Protein AF-A0A1Y2MB35-F1 (afdb_monomer_lite)

Sequence (491 aa):
MALSPLQLTITLIATTLLVLPVIAFLAYTYARYGGPCALLRQHRLRREARRKAADIEADMRRLEERHRKAQQQISLETLEGLYRANNLAGSRTAPHPVSEAMDPSFDDIAASVNGLTLSESTNIGSEDESSHLALLTRTEQFRATTKTMTKVMRGHIQRSGGDVENLLEPLLSHFDANIEVIIKKVLIHYNDESVPWRIAAERYQQAAGPHDDLHIDHYFGVPYYVTYKSEQYYEHGERIRSYKGYAVAFQQQKDRDDLEARRQANKDWIDLWIRVLNTTPERSTLFSPPANYPNENLILDVPKYLFRTFDAASEGINDASVIASRRSSRRDILSLERQFMRDITLLNTYNAAVKKVGDPMQQFFRFRLDTEDYYNGEYLSQGRFSHAGGSCMMSLQQLVDAGLYELYPEFEDNKGKKRWAKQALSLRQKWKSVQGTNNREVELALEINRKCFGGFDPCDIGALILAFRYRRISVGKDKGHSDLPAGIRPS

Organism: Epicoccum nigrum (NCBI:txid105696)

Radius of gyration: 35.09 Å; chains: 1; bounding box: 81×102×78 Å

Foldseek 3Di:
DDDDLVRVLVVVLLCQLFQLLLLLLVLQCCLVQHDDPPVVVVVVVVVVVVVVVVVVVVVVVVVVVVVVVVVVVVVVVVVVVVVVVVVVVPPDDDDDDDDDDDDDDDPDDDDDDDDDDDDDDDDDDPPVVVVVVVSVVLSVLSVVLRVVLNVVSVVSSVVSDDDRPVVRVVLSVLRSPLLVVLLVVLVVPDDDSCSQLSSLVVLLVQCLDPDHPNDPCVRCPPDPSPPDDDPPCVVCVVVCVVDVVVVVVVVVVVVVVSVVSVLVSSLVSSLSSLVSNLSNPPANDFPADHPPDPDSPCRVPGDPDDDDDDDPPDAADDDQFKGAHPVLVDCDPCVPSHFKDFPLVVLVVCQVVQVVVDPDSNVVSCCANVPCLLDDRDMDGHHMHTCHVNFFDDDPVQLVVLCLCVLPVLVVDPVCVVPVSVSLSVLCVVQVDEDEDDPVLLVSLLSSCVRGVPPDDSVVSSVVSVVSHRYDDPPPPPPPPPPDPPDDDDD

pLDDT: mean 71.21, std 18.56, range [26.56, 98.31]

Structure (mmCIF, N/CA/C/O backbone):
data_AF-A0A1Y2MB35-F1
#
_entry.id   AF-A0A1Y2MB35-F1
#
loop_
_atom_site.group_PDB
_atom_site.id
_atom_site.type_symbol
_atom_site.label_atom_id
_atom_site.label_alt_id
_atom_site.label_comp_id
_atom_site.label_asym_id
_atom_site.label_entity_id
_atom_site.label_seq_id
_atom_site.pdbx_PDB_ins_code
_atom_site.Cartn_x
_atom_site.Cartn_y
_atom_site.Cartn_z
_atom_site.occupancy
_atom_site.B_iso_or_equiv
_atom_site.auth_seq_id
_atom_site.auth_comp_id
_atom_site.auth_asym_id
_atom_site.auth_atom_id
_atom_site.pdbx_PDB_model_num
ATOM 1 N N . MET A 1 1 ? 4.875 -11.143 -44.126 1.00 40.31 1 MET A N 1
ATOM 2 C CA . MET A 1 1 ? 4.261 -11.911 -43.023 1.00 40.31 1 MET A CA 1
ATOM 3 C C . MET A 1 1 ? 3.336 -10.962 -42.287 1.00 40.31 1 MET A C 1
ATOM 5 O O . MET A 1 1 ? 3.824 -9.964 -41.773 1.00 40.31 1 MET A O 1
ATOM 9 N N . ALA A 1 2 ? 2.022 -11.175 -42.349 1.00 43.81 2 ALA A N 1
ATOM 10 C CA . ALA A 1 2 ? 1.076 -10.343 -41.611 1.00 43.81 2 ALA A CA 1
ATOM 11 C C . ALA A 1 2 ? 1.112 -10.762 -40.136 1.00 43.81 2 ALA A C 1
ATOM 13 O O . ALA A 1 2 ? 1.001 -11.950 -39.837 1.00 43.81 2 ALA A O 1
ATOM 14 N N . LEU A 1 3 ? 1.324 -9.804 -39.233 1.00 41.06 3 LEU A N 1
ATOM 15 C CA . LEU A 1 3 ? 1.204 -10.045 -37.797 1.00 41.06 3 LEU A CA 1
ATOM 16 C C . LEU A 1 3 ? -0.249 -10.414 -37.486 1.00 41.06 3 LEU A C 1
ATOM 18 O O . LEU A 1 3 ? -1.173 -9.825 -38.049 1.00 41.06 3 LEU A O 1
ATOM 22 N N . SER A 1 4 ? -0.451 -11.384 -36.595 1.00 62.91 4 SER A N 1
ATOM 23 C CA . SER A 1 4 ? -1.797 -11.716 -36.118 1.00 62.91 4 SER A CA 1
ATOM 24 C C . SER A 1 4 ? -2.455 -10.485 -35.469 1.00 62.91 4 SER A C 1
ATOM 26 O O . SER A 1 4 ? -1.745 -9.640 -34.915 1.00 62.91 4 SER A O 1
ATOM 28 N N . PRO A 1 5 ? -3.795 -10.369 -35.478 1.00 53.75 5 PRO A N 1
ATOM 29 C CA . PRO A 1 5 ? -4.502 -9.276 -34.805 1.00 53.75 5 PRO A CA 1
ATOM 30 C C . PRO A 1 5 ? -4.070 -9.107 -33.342 1.00 53.75 5 PRO A C 1
ATOM 32 O O . PRO A 1 5 ? -3.872 -7.988 -32.881 1.00 53.75 5 PRO A O 1
ATOM 35 N N . LEU A 1 6 ? -3.804 -10.218 -32.647 1.00 53.09 6 LEU A N 1
ATOM 36 C CA . LEU A 1 6 ? -3.262 -10.228 -31.290 1.00 53.09 6 LEU A CA 1
ATOM 37 C C . LEU A 1 6 ? -1.857 -9.609 -31.212 1.00 53.09 6 LEU A C 1
ATOM 39 O O . LEU A 1 6 ? -1.599 -8.806 -30.323 1.00 53.09 6 LEU A O 1
ATOM 43 N N . GLN A 1 7 ? -0.957 -9.935 -32.144 1.00 53.00 7 GLN A N 1
ATOM 44 C CA . GLN A 1 7 ? 0.377 -9.327 -32.212 1.00 53.00 7 GLN A CA 1
ATOM 45 C C . GLN A 1 7 ? 0.301 -7.833 -32.529 1.00 53.00 7 GLN A C 1
ATOM 47 O O . GLN A 1 7 ? 1.006 -7.056 -31.903 1.00 53.00 7 GLN A O 1
ATOM 52 N N . LEU A 1 8 ? -0.585 -7.412 -33.432 1.00 58.84 8 LEU A N 1
ATOM 53 C CA . LEU A 1 8 ? -0.807 -5.999 -33.758 1.00 58.84 8 LEU A CA 1
ATOM 54 C C . LEU A 1 8 ? -1.343 -5.219 -32.552 1.00 58.84 8 LEU A C 1
ATOM 56 O O . LEU A 1 8 ? -0.879 -4.113 -32.275 1.00 58.84 8 LEU A O 1
ATOM 60 N N . THR A 1 9 ? -2.263 -5.820 -31.796 1.00 56.00 9 THR A N 1
ATOM 61 C CA . THR A 1 9 ? -2.774 -5.261 -30.546 1.00 56.00 9 THR A CA 1
ATOM 62 C C . THR A 1 9 ? -1.685 -5.225 -29.477 1.00 56.00 9 THR A C 1
ATOM 64 O O . THR A 1 9 ? -1.494 -4.173 -28.889 1.00 56.00 9 THR A O 1
ATOM 67 N N . ILE A 1 10 ? -0.893 -6.283 -29.275 1.00 55.47 10 ILE A N 1
ATOM 68 C CA . ILE A 1 10 ? 0.234 -6.297 -28.321 1.00 55.47 10 ILE A CA 1
ATOM 69 C C . ILE A 1 10 ? 1.307 -5.271 -28.697 1.00 55.47 10 ILE A C 1
ATOM 71 O O . ILE A 1 10 ? 1.792 -4.562 -27.822 1.00 55.47 10 ILE A O 1
ATOM 75 N N . THR A 1 11 ? 1.654 -5.134 -29.978 1.00 54.50 11 THR A N 1
ATOM 76 C CA . THR A 1 11 ? 2.617 -4.128 -30.440 1.00 54.50 11 THR A CA 1
ATOM 77 C C . THR A 1 11 ? 2.073 -2.722 -30.216 1.00 54.50 11 THR A C 1
ATOM 79 O O . THR A 1 11 ? 2.784 -1.900 -29.657 1.00 54.50 11 THR A O 1
ATOM 82 N N . LEU A 1 12 ? 0.803 -2.450 -30.537 1.00 58.25 12 LEU A N 1
ATOM 83 C CA . LEU A 1 12 ? 0.162 -1.160 -30.254 1.00 58.25 12 LEU A CA 1
ATOM 84 C C . LEU A 1 12 ? 0.046 -0.905 -28.738 1.00 58.25 12 LEU A C 1
ATOM 86 O O . LEU A 1 12 ? 0.228 0.216 -28.271 1.00 58.25 12 LEU A O 1
ATOM 90 N N . ILE A 1 13 ? -0.197 -1.946 -27.941 1.00 54.75 13 ILE A N 1
ATOM 91 C CA . ILE A 1 13 ? -0.128 -1.897 -26.478 1.00 54.75 13 ILE A CA 1
ATOM 92 C C . ILE A 1 13 ? 1.269 -1.490 -26.026 1.00 54.75 13 ILE A C 1
ATOM 94 O O . ILE A 1 13 ? 1.412 -0.597 -25.182 1.00 54.75 13 ILE A O 1
ATOM 98 N N . ALA A 1 14 ? 2.278 -2.077 -26.664 1.00 53.03 14 ALA A N 1
ATOM 99 C CA . ALA A 1 14 ? 3.674 -1.842 -26.390 1.00 53.03 14 ALA A CA 1
ATOM 100 C C . ALA A 1 14 ? 4.154 -0.438 -26.718 1.00 53.03 14 ALA A C 1
ATOM 102 O O . ALA A 1 14 ? 4.721 0.246 -25.870 1.00 53.03 14 ALA A O 1
ATOM 103 N N . THR A 1 15 ? 3.833 0.068 -27.897 1.00 53.16 15 THR A N 1
ATOM 104 C CA . THR A 1 15 ? 4.346 1.372 -28.320 1.00 53.16 15 THR A CA 1
ATOM 105 C C . THR A 1 15 ? 3.704 2.542 -27.579 1.00 53.16 15 THR A C 1
ATOM 107 O O . THR A 1 15 ? 4.251 3.640 -27.583 1.00 53.16 15 THR A O 1
ATOM 110 N N . THR A 1 16 ? 2.547 2.356 -26.936 1.00 53.75 16 THR A N 1
ATOM 111 C CA . THR A 1 16 ? 1.736 3.512 -26.530 1.00 53.75 16 THR A CA 1
ATOM 112 C C . THR A 1 16 ? 1.429 3.636 -25.042 1.00 53.75 16 THR A C 1
ATOM 114 O O . THR A 1 16 ? 1.304 4.761 -24.557 1.00 53.75 16 THR A O 1
ATOM 117 N N . LEU A 1 17 ? 1.398 2.537 -24.281 1.00 52.03 17 LEU A N 1
ATOM 118 C CA . LEU A 1 17 ? 1.360 2.624 -22.814 1.00 52.03 17 LEU A CA 1
ATOM 119 C C . LEU A 1 17 ? 2.754 2.705 -22.173 1.00 52.03 17 LEU A C 1
ATOM 121 O O . LEU A 1 17 ? 2.849 3.002 -20.985 1.00 52.03 17 LEU A O 1
ATOM 125 N N . LEU A 1 18 ? 3.813 2.335 -22.901 1.00 56.72 18 LEU A N 1
ATOM 126 C CA . LEU A 1 18 ? 5.069 1.855 -22.288 1.00 56.72 18 LEU A CA 1
ATOM 127 C C . LEU A 1 18 ? 6.230 2.785 -22.561 1.00 56.72 18 LEU A C 1
ATOM 129 O O . LEU A 1 18 ? 6.974 3.194 -21.681 1.00 56.72 18 LEU A O 1
ATOM 133 N N . VAL A 1 19 ? 6.292 3.138 -23.826 1.00 56.09 19 VAL A N 1
ATOM 134 C CA . VAL A 1 19 ? 7.303 3.928 -24.494 1.00 56.09 19 VAL A CA 1
ATOM 135 C C . VAL A 1 19 ? 7.120 5.402 -24.127 1.00 56.09 19 VAL A C 1
ATOM 137 O O . VAL A 1 19 ? 8.027 6.035 -23.594 1.00 56.09 19 VAL A O 1
ATOM 140 N N . LEU A 1 20 ? 5.911 5.946 -24.281 1.00 57.66 20 LEU A N 1
ATOM 141 C CA . LEU A 1 20 ? 5.658 7.383 -24.124 1.00 57.66 20 LEU A CA 1
ATOM 142 C C . LEU A 1 20 ? 5.790 7.946 -22.691 1.00 57.66 20 LEU A C 1
ATOM 144 O O . LEU A 1 20 ? 6.321 9.050 -22.575 1.00 57.66 20 LEU A O 1
ATOM 148 N N . PRO A 1 21 ? 5.371 7.262 -21.602 1.00 58.56 21 PRO A N 1
ATOM 149 C CA . PRO A 1 21 ? 5.588 7.760 -20.235 1.00 58.56 21 PRO A CA 1
ATOM 150 C C . PRO A 1 21 ? 7.047 7.776 -19.843 1.00 58.56 21 PRO A C 1
ATOM 152 O O . PRO A 1 21 ? 7.528 8.755 -19.276 1.00 58.56 21 PRO A O 1
ATOM 155 N N . VAL A 1 22 ? 7.750 6.715 -20.209 1.00 57.84 22 VAL A N 1
ATOM 156 C CA . VAL A 1 22 ? 9.169 6.560 -19.952 1.00 57.84 22 VAL A CA 1
ATOM 157 C C . VAL A 1 22 ? 9.952 7.620 -20.730 1.00 57.84 22 VAL A C 1
ATOM 159 O O . VAL A 1 22 ? 10.743 8.339 -20.130 1.00 57.84 22 VAL A O 1
ATOM 162 N N . ILE A 1 23 ? 9.631 7.856 -22.009 1.00 59.66 23 ILE A N 1
ATOM 163 C CA . ILE A 1 23 ? 10.160 8.989 -22.789 1.00 59.66 23 ILE A CA 1
ATOM 164 C C . ILE A 1 23 ? 9.844 10.332 -22.135 1.00 59.66 23 ILE A C 1
ATOM 166 O O . ILE A 1 23 ? 10.725 11.178 -22.053 1.00 59.66 23 ILE A O 1
ATOM 170 N N . ALA A 1 24 ? 8.598 10.576 -21.718 1.00 61.72 24 ALA A N 1
ATOM 171 C CA . ALA A 1 24 ? 8.192 11.863 -21.156 1.00 61.72 24 ALA A CA 1
ATOM 172 C C . ALA A 1 24 ? 8.962 12.174 -19.873 1.00 61.72 24 ALA A C 1
ATOM 174 O O . ALA A 1 24 ? 9.423 13.296 -19.672 1.00 61.72 24 ALA A O 1
ATOM 175 N N . PHE A 1 25 ? 9.128 11.156 -19.035 1.00 65.19 25 PHE A N 1
ATOM 176 C CA . PHE A 1 25 ? 9.944 11.208 -17.840 1.00 65.19 25 PHE A CA 1
ATOM 177 C C . PHE A 1 25 ? 11.421 11.415 -18.154 1.00 65.19 25 PHE A C 1
ATOM 179 O O . PHE A 1 25 ? 12.076 12.242 -17.530 1.00 65.19 25 PHE A O 1
ATOM 186 N N . LEU A 1 26 ? 11.949 10.714 -19.152 1.00 62.19 26 LEU A N 1
ATOM 187 C CA . LEU A 1 26 ? 13.341 10.836 -19.560 1.00 62.19 26 LEU A CA 1
ATOM 188 C C . LEU A 1 26 ? 13.625 12.192 -20.191 1.00 62.19 26 LEU A C 1
ATOM 190 O O . LEU A 1 26 ? 14.616 12.802 -19.840 1.00 62.19 26 LEU A O 1
ATOM 194 N N . ALA A 1 27 ? 12.733 12.731 -21.017 1.00 62.56 27 ALA A N 1
ATOM 195 C CA . ALA A 1 27 ? 12.820 14.087 -21.547 1.00 62.56 27 ALA A CA 1
ATOM 196 C C . ALA A 1 27 ? 12.701 15.144 -20.439 1.00 62.56 27 ALA A C 1
ATOM 198 O O . ALA A 1 27 ? 13.408 16.145 -20.474 1.00 62.56 27 ALA A O 1
ATOM 199 N N . TYR A 1 28 ? 11.842 14.921 -19.441 1.00 65.50 28 TYR A N 1
ATOM 200 C CA . TYR A 1 28 ? 11.694 15.802 -18.284 1.00 65.50 28 TYR A CA 1
ATOM 201 C C . TYR A 1 28 ? 12.932 15.777 -17.383 1.00 65.50 28 TYR A C 1
ATOM 203 O O . TYR A 1 28 ? 13.472 16.833 -17.074 1.00 65.50 28 TYR A O 1
ATOM 211 N N . THR A 1 29 ? 13.424 14.597 -17.002 1.00 61.28 29 THR A N 1
ATOM 212 C CA . THR A 1 29 ? 14.663 14.448 -16.227 1.00 61.28 29 THR A CA 1
ATOM 213 C C . THR A 1 29 ? 15.861 14.965 -17.017 1.00 61.28 29 THR A C 1
ATOM 215 O O . THR A 1 29 ? 16.712 15.645 -16.470 1.00 61.28 29 THR A O 1
ATOM 218 N N . TYR A 1 30 ? 15.904 14.755 -18.325 1.00 60.38 30 TYR A N 1
ATOM 219 C CA . TYR A 1 30 ? 16.941 15.281 -19.206 1.00 60.38 30 TYR A CA 1
ATOM 220 C C . TYR A 1 30 ? 16.895 16.810 -19.352 1.00 60.38 30 TYR A C 1
ATOM 222 O O . TYR A 1 30 ? 17.931 17.466 -19.282 1.00 60.38 30 TYR A O 1
ATOM 230 N N . ALA A 1 31 ? 15.709 17.410 -19.483 1.00 60.75 31 ALA A N 1
ATOM 231 C CA . ALA A 1 31 ? 15.539 18.864 -19.502 1.00 60.75 31 ALA A CA 1
ATOM 232 C C . ALA A 1 31 ? 15.825 19.501 -18.131 1.00 60.75 31 ALA A C 1
ATOM 234 O O . ALA A 1 31 ? 16.363 20.602 -18.055 1.00 60.75 31 ALA A O 1
ATOM 235 N N . ARG A 1 32 ? 15.484 18.800 -17.044 1.00 59.59 32 ARG A N 1
ATOM 236 C CA . ARG A 1 32 ? 15.647 19.262 -15.659 1.00 59.59 32 ARG A CA 1
ATOM 237 C C . ARG A 1 32 ? 17.059 19.026 -15.107 1.00 59.59 32 ARG A C 1
ATOM 239 O O . ARG A 1 32 ? 17.489 19.794 -14.252 1.00 59.59 32 ARG A O 1
ATOM 246 N N . TYR A 1 33 ? 17.777 18.012 -15.598 1.00 56.19 33 TYR A N 1
ATOM 247 C CA . TYR A 1 33 ? 19.060 17.547 -15.049 1.00 56.19 33 TYR A CA 1
ATOM 248 C C . TYR A 1 33 ? 20.219 17.432 -16.074 1.00 56.19 33 TYR A C 1
ATOM 250 O O . TYR A 1 33 ? 21.322 17.067 -15.674 1.00 56.19 33 TYR A O 1
ATOM 258 N N . GLY A 1 34 ? 20.041 17.793 -17.358 1.00 51.34 34 GLY A N 1
ATOM 259 C CA . GLY A 1 34 ? 21.146 18.076 -18.303 1.00 51.34 34 GLY A CA 1
ATOM 260 C C . GLY A 1 34 ? 21.085 17.367 -19.673 1.00 51.34 34 GLY A C 1
ATOM 261 O O . GLY A 1 34 ? 21.012 16.144 -19.747 1.00 51.34 34 GLY A O 1
ATOM 262 N N . GLY A 1 35 ? 21.180 18.156 -20.757 1.00 48.00 35 GLY A N 1
ATOM 263 C CA . GLY A 1 35 ? 20.894 17.784 -22.157 1.00 48.00 35 GLY A CA 1
ATOM 264 C C . GLY A 1 35 ? 21.990 17.074 -23.022 1.00 48.00 35 GLY A C 1
ATOM 265 O O . GLY A 1 35 ? 22.824 16.330 -22.505 1.00 48.00 35 GLY A O 1
ATOM 266 N N . PRO A 1 36 ? 22.009 17.265 -24.371 1.00 41.03 36 PRO A N 1
ATOM 267 C CA . PRO A 1 36 ? 22.428 16.281 -25.411 1.00 41.03 36 PRO A CA 1
ATOM 268 C C . PRO A 1 36 ? 23.867 15.796 -25.509 1.00 41.03 36 PRO A C 1
ATOM 270 O O . PRO A 1 36 ? 24.136 14.823 -26.220 1.00 41.03 36 PRO A O 1
ATOM 273 N N . CYS A 1 37 ? 24.793 16.374 -24.759 1.00 47.41 37 CYS A N 1
ATOM 274 C CA . CYS A 1 37 ? 26.194 15.970 -24.833 1.00 47.41 37 CYS A CA 1
ATOM 275 C C . CYS A 1 37 ? 26.476 14.594 -24.198 1.00 47.41 37 CYS A C 1
ATOM 277 O O . CYS A 1 37 ? 27.463 13.954 -24.562 1.00 47.41 37 CYS A O 1
ATOM 279 N N . ALA A 1 38 ? 25.618 14.098 -23.299 1.00 49.59 38 ALA A N 1
ATOM 280 C CA . ALA A 1 38 ? 25.835 12.822 -22.609 1.00 49.59 38 ALA A CA 1
ATOM 281 C C . ALA A 1 38 ? 25.571 11.589 -23.502 1.00 49.59 38 ALA A C 1
ATOM 283 O O . ALA A 1 38 ? 26.359 10.639 -23.507 1.00 49.59 38 ALA A O 1
ATOM 284 N N . LEU A 1 39 ? 24.522 11.620 -24.331 1.00 46.56 39 LEU A N 1
ATOM 285 C CA . LEU A 1 39 ? 24.096 10.470 -25.143 1.00 46.56 39 LEU A CA 1
ATOM 286 C C . LEU A 1 39 ? 24.949 10.243 -26.392 1.00 46.56 39 LEU A C 1
ATOM 288 O O . LEU A 1 39 ? 25.294 9.102 -26.699 1.00 46.56 39 LEU A O 1
ATOM 292 N N . LEU A 1 40 ? 25.394 11.309 -27.065 1.00 48.72 40 LEU A N 1
ATOM 293 C CA . LEU A 1 40 ? 26.345 11.191 -28.180 1.00 48.72 40 LEU A CA 1
ATOM 294 C C . LEU A 1 40 ? 27.695 10.612 -27.715 1.00 48.72 40 LEU A C 1
ATOM 296 O O . LEU A 1 40 ? 28.345 9.862 -28.449 1.00 48.72 40 LEU A O 1
ATOM 300 N N . ARG A 1 41 ? 28.096 10.885 -26.464 1.00 50.12 41 ARG A N 1
ATOM 301 C CA . ARG A 1 41 ? 29.314 10.327 -25.853 1.00 50.12 41 ARG A CA 1
ATOM 302 C C . ARG A 1 41 ? 29.136 8.870 -25.430 1.00 50.12 41 ARG A C 1
ATOM 304 O O . ARG A 1 41 ? 30.019 8.056 -25.699 1.00 50.12 41 ARG A O 1
ATOM 311 N N . GLN A 1 42 ? 27.979 8.515 -24.872 1.00 47.25 42 GLN A N 1
ATOM 312 C CA . GLN A 1 42 ? 27.612 7.129 -24.563 1.00 47.25 42 GLN A CA 1
ATOM 313 C C . GLN A 1 42 ? 27.540 6.266 -25.832 1.00 47.25 42 GLN A C 1
ATOM 315 O O . GLN A 1 42 ? 28.033 5.139 -25.846 1.00 47.25 42 GLN A O 1
ATOM 320 N N . HIS A 1 43 ? 27.013 6.808 -26.932 1.00 54.47 43 HIS A N 1
ATOM 321 C CA . HIS A 1 43 ? 26.975 6.119 -28.220 1.00 54.47 43 HIS A CA 1
ATOM 322 C C . HIS A 1 43 ? 28.384 5.914 -28.810 1.00 54.47 43 HIS A C 1
ATOM 324 O O . HIS A 1 43 ? 28.659 4.883 -29.430 1.00 54.47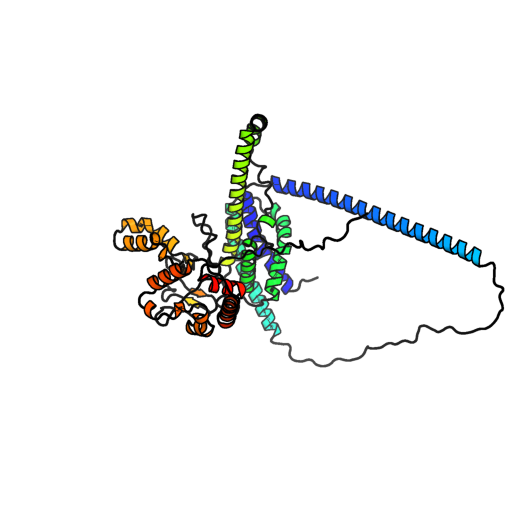 43 HIS A O 1
ATOM 330 N N . ARG A 1 44 ? 29.314 6.855 -28.582 1.00 61.41 44 ARG A N 1
ATOM 331 C CA . ARG A 1 44 ? 30.726 6.729 -28.984 1.00 61.41 44 ARG A CA 1
ATOM 332 C C . ARG A 1 44 ? 31.461 5.656 -28.173 1.00 61.41 44 ARG A C 1
ATOM 334 O O . ARG A 1 44 ? 32.092 4.788 -28.767 1.00 61.41 44 ARG A O 1
ATOM 341 N N . LEU A 1 45 ? 31.307 5.664 -26.849 1.00 56.94 45 LEU A N 1
ATOM 342 C CA . LEU A 1 45 ? 31.935 4.687 -25.952 1.00 56.94 45 LEU A CA 1
ATOM 343 C C . LEU A 1 45 ? 31.355 3.279 -26.128 1.00 56.94 45 LEU A C 1
ATOM 345 O O . LEU A 1 45 ? 32.096 2.304 -26.101 1.00 56.94 45 LEU A O 1
ATOM 349 N N . ARG A 1 46 ? 30.051 3.150 -26.400 1.00 63.84 46 ARG A N 1
ATOM 350 C CA . ARG A 1 46 ? 29.435 1.857 -26.740 1.00 63.84 46 ARG A CA 1
ATOM 351 C C . ARG A 1 46 ? 29.882 1.343 -28.105 1.00 63.84 46 ARG A C 1
ATOM 353 O O . ARG A 1 46 ? 30.087 0.142 -28.249 1.00 63.84 46 ARG A O 1
ATOM 360 N N . ARG A 1 47 ? 30.089 2.219 -29.097 1.00 71.56 47 ARG A N 1
ATOM 361 C CA . ARG A 1 47 ? 30.741 1.829 -30.362 1.00 71.56 47 ARG A CA 1
ATOM 362 C C . ARG A 1 47 ? 32.165 1.335 -30.123 1.00 71.56 47 ARG A C 1
ATOM 364 O O . ARG A 1 47 ? 32.574 0.370 -30.755 1.00 71.56 47 ARG A O 1
ATOM 371 N N . GLU A 1 48 ? 32.895 1.956 -29.206 1.00 76.56 48 GLU A N 1
ATOM 372 C CA . GLU A 1 48 ? 34.252 1.541 -28.853 1.00 76.56 48 GLU A CA 1
ATOM 373 C C . GLU A 1 48 ? 34.278 0.210 -28.086 1.00 76.56 48 GLU A C 1
ATOM 375 O O . GLU A 1 48 ? 35.059 -0.675 -28.421 1.00 76.56 48 GLU A O 1
ATOM 380 N N . ALA A 1 49 ? 33.362 0.010 -27.136 1.00 65.38 49 ALA A N 1
ATOM 381 C CA . ALA A 1 49 ? 33.194 -1.257 -26.430 1.00 65.38 49 ALA A CA 1
ATOM 382 C C . ALA A 1 49 ? 32.764 -2.393 -27.373 1.00 65.38 49 ALA A C 1
ATOM 384 O O . ALA A 1 49 ? 33.299 -3.491 -27.282 1.00 65.38 49 ALA A O 1
ATOM 385 N N . ARG A 1 50 ? 31.860 -2.124 -28.329 1.00 81.12 50 ARG A N 1
ATOM 386 C CA . ARG A 1 50 ? 31.467 -3.097 -29.365 1.00 81.12 50 ARG A CA 1
ATOM 387 C C . ARG A 1 50 ? 32.625 -3.459 -30.293 1.00 81.12 50 ARG A C 1
ATOM 389 O O . ARG A 1 50 ? 32.737 -4.618 -30.663 1.00 81.12 50 ARG A O 1
ATOM 396 N N . ARG A 1 51 ? 33.493 -2.501 -30.640 1.00 85.75 51 ARG A N 1
ATOM 397 C CA . ARG A 1 51 ? 34.725 -2.787 -31.398 1.00 85.75 51 ARG A CA 1
ATOM 398 C C . ARG A 1 51 ? 35.653 -3.704 -30.606 1.00 85.75 51 ARG A C 1
ATOM 400 O O . ARG A 1 51 ? 36.020 -4.749 -31.115 1.00 85.75 51 ARG A O 1
ATOM 407 N N . LYS A 1 52 ? 35.921 -3.380 -29.337 1.00 84.44 52 LYS A N 1
ATOM 408 C CA . LYS A 1 52 ? 36.756 -4.222 -28.464 1.00 84.44 52 LYS A CA 1
ATOM 409 C C . LYS A 1 52 ? 36.169 -5.622 -28.260 1.00 84.44 52 LYS A C 1
ATOM 411 O O . LYS A 1 52 ? 36.912 -6.592 -28.257 1.00 84.44 52 LYS A O 1
ATOM 416 N N . ALA A 1 53 ? 34.849 -5.742 -28.122 1.00 76.62 53 ALA A N 1
ATOM 417 C CA . ALA A 1 53 ? 34.178 -7.037 -28.022 1.00 76.62 53 ALA A CA 1
ATOM 418 C C . ALA A 1 53 ? 34.293 -7.851 -29.322 1.00 76.62 53 ALA A C 1
ATOM 420 O O . ALA A 1 53 ? 34.574 -9.042 -29.261 1.00 76.62 53 ALA A O 1
ATOM 421 N N . ALA A 1 54 ? 34.143 -7.208 -30.485 1.00 86.62 54 ALA A N 1
ATOM 422 C CA . ALA A 1 54 ? 34.339 -7.859 -31.779 1.00 86.62 54 ALA A CA 1
ATOM 423 C C . ALA A 1 54 ? 35.796 -8.307 -31.991 1.00 86.62 54 ALA A C 1
ATOM 425 O O . ALA A 1 54 ? 36.023 -9.382 -32.540 1.00 86.62 54 ALA A O 1
ATOM 426 N N . ASP A 1 55 ? 36.773 -7.527 -31.517 1.00 89.25 55 ASP A N 1
ATOM 427 C CA . ASP A 1 55 ? 38.190 -7.904 -31.552 1.00 89.25 55 ASP A CA 1
ATOM 428 C C . ASP A 1 55 ? 38.458 -9.135 -30.665 1.00 89.25 55 ASP A C 1
ATOM 430 O O . ASP A 1 55 ? 39.102 -10.086 -31.105 1.00 89.25 55 ASP A O 1
ATOM 434 N N . ILE A 1 56 ? 37.890 -9.167 -29.451 1.00 81.25 56 ILE A N 1
ATOM 435 C CA . ILE A 1 56 ? 37.978 -10.322 -28.539 1.00 81.25 56 ILE A CA 1
ATOM 436 C C . ILE A 1 56 ? 37.326 -11.564 -29.159 1.00 81.25 56 ILE A C 1
ATOM 438 O O . ILE A 1 56 ? 37.899 -12.651 -29.113 1.00 81.25 56 ILE A O 1
ATOM 442 N N . GLU A 1 57 ? 36.147 -11.422 -29.767 1.00 87.44 57 GLU A N 1
ATOM 443 C CA . GLU A 1 57 ? 35.449 -12.532 -30.419 1.00 87.44 57 GLU A CA 1
ATOM 444 C C . GLU A 1 57 ? 36.238 -13.063 -31.628 1.00 87.44 57 GLU A C 1
ATOM 446 O O . GLU A 1 57 ? 36.350 -14.275 -31.825 1.00 87.44 57 GLU A O 1
ATOM 451 N N . ALA A 1 58 ? 36.845 -12.174 -32.420 1.00 91.56 58 ALA A N 1
ATOM 452 C CA . ALA A 1 58 ? 37.711 -12.562 -33.528 1.00 91.56 58 ALA A CA 1
ATOM 453 C C . ALA A 1 58 ? 38.956 -13.326 -33.044 1.00 91.56 58 ALA A C 1
ATOM 455 O O . ALA A 1 58 ? 39.349 -14.318 -33.666 1.00 91.56 58 ALA A O 1
ATOM 456 N N . ASP A 1 59 ? 39.554 -12.909 -31.928 1.00 92.00 59 ASP A N 1
ATOM 457 C CA . ASP A 1 59 ? 40.686 -13.611 -31.323 1.00 92.00 59 ASP A CA 1
ATOM 458 C C . ASP A 1 59 ? 40.285 -14.966 -30.726 1.00 92.00 59 ASP A C 1
ATOM 460 O O . ASP A 1 59 ? 41.022 -15.941 -30.898 1.00 92.00 59 ASP A O 1
ATOM 464 N N . MET A 1 60 ? 39.092 -15.081 -30.133 1.00 82.62 60 MET A N 1
ATOM 465 C CA . MET A 1 60 ? 38.545 -16.373 -29.703 1.00 82.62 60 MET A CA 1
ATOM 466 C C . MET A 1 60 ? 38.376 -17.339 -30.878 1.00 82.62 60 MET A C 1
ATOM 468 O O . MET A 1 60 ? 38.870 -18.463 -30.810 1.00 82.62 60 MET A O 1
ATOM 472 N N . ARG A 1 61 ? 37.789 -16.900 -31.999 1.00 92.88 61 ARG A N 1
ATOM 473 C CA . ARG A 1 61 ? 37.651 -17.754 -33.196 1.00 92.88 61 ARG A CA 1
ATOM 474 C C . ARG A 1 61 ? 39.005 -18.196 -33.756 1.00 92.88 61 ARG A C 1
ATOM 476 O O . ARG A 1 61 ? 39.156 -19.330 -34.205 1.00 92.88 61 ARG A O 1
ATOM 483 N N . ARG A 1 62 ? 40.024 -17.326 -33.718 1.00 96.12 62 ARG A N 1
ATOM 484 C CA . ARG A 1 62 ? 41.399 -17.697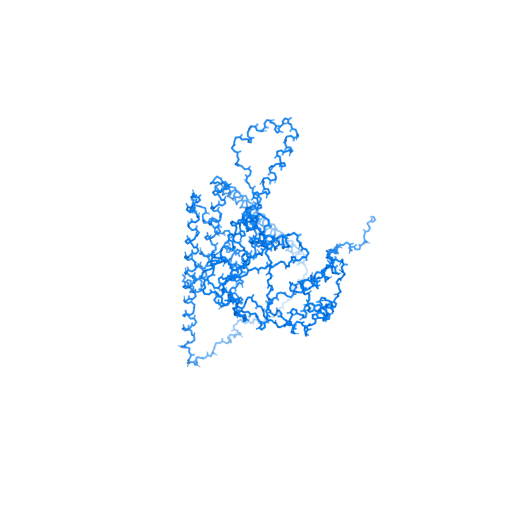 -34.109 1.00 96.12 62 ARG A CA 1
ATOM 485 C C . ARG A 1 62 ? 41.995 -18.744 -33.171 1.00 96.12 62 ARG A C 1
ATOM 487 O O . ARG A 1 62 ? 42.740 -19.608 -33.634 1.00 96.12 62 ARG A O 1
ATOM 494 N N . LEU A 1 63 ? 41.705 -18.660 -31.874 1.00 91.31 63 LEU A N 1
ATOM 495 C CA . LEU A 1 63 ? 42.159 -19.633 -30.884 1.00 91.31 63 LEU A CA 1
ATOM 496 C C . LEU A 1 63 ? 41.492 -20.997 -31.100 1.00 91.31 63 LEU A C 1
ATOM 498 O O . LEU A 1 63 ? 42.191 -22.008 -31.151 1.00 91.31 63 LEU A O 1
ATOM 502 N N . GLU A 1 64 ? 40.175 -21.019 -31.304 1.00 91.69 64 GLU A N 1
ATOM 503 C CA . GLU A 1 64 ? 39.415 -22.232 -31.637 1.00 91.69 64 GLU A CA 1
ATOM 504 C C . GLU A 1 64 ? 39.941 -22.886 -32.917 1.00 91.69 64 GLU A C 1
ATOM 506 O O . GLU A 1 64 ? 40.144 -24.098 -32.968 1.00 91.69 64 GLU A O 1
ATOM 511 N N . GLU A 1 65 ? 40.263 -22.082 -33.931 1.00 96.06 65 GLU A N 1
ATOM 512 C CA . GLU A 1 65 ? 40.841 -22.581 -35.174 1.00 96.06 65 GLU A CA 1
ATOM 513 C C . GLU A 1 65 ? 42.216 -23.226 -34.970 1.00 96.06 65 GLU A C 1
ATOM 515 O O . GLU A 1 65 ? 42.502 -24.286 -35.533 1.00 96.06 65 GLU A O 1
ATOM 520 N N . ARG A 1 66 ? 43.077 -22.614 -34.148 1.00 95.31 66 ARG A N 1
ATOM 521 C CA . ARG A 1 66 ? 44.378 -23.199 -33.786 1.00 95.31 66 ARG A CA 1
ATOM 522 C C . ARG A 1 66 ? 44.200 -24.508 -33.027 1.00 95.31 66 ARG A C 1
ATOM 524 O O . ARG A 1 66 ? 44.910 -25.465 -33.321 1.00 95.31 66 ARG A O 1
ATOM 531 N N . HIS A 1 67 ? 43.245 -24.562 -32.102 1.00 90.12 67 HIS A N 1
ATOM 532 C CA . HIS A 1 67 ? 42.940 -25.773 -31.350 1.00 90.12 67 HIS A CA 1
ATOM 533 C C . HIS A 1 67 ? 42.449 -26.897 -32.270 1.00 90.12 67 HIS A C 1
ATOM 535 O O . HIS A 1 67 ? 42.956 -28.015 -32.208 1.00 90.12 67 HIS A O 1
ATOM 541 N N . ARG A 1 68 ? 41.538 -26.587 -33.198 1.00 93.88 68 ARG A N 1
ATOM 542 C CA . ARG A 1 68 ? 41.034 -27.532 -34.204 1.00 93.88 68 ARG A CA 1
ATOM 543 C C . ARG A 1 68 ? 42.157 -28.094 -35.078 1.00 93.88 68 ARG A C 1
ATOM 545 O O . ARG A 1 68 ? 42.223 -29.304 -35.284 1.00 93.88 68 ARG A O 1
ATOM 552 N N . LYS A 1 69 ? 43.075 -27.242 -35.546 1.00 94.75 69 LYS A N 1
ATOM 553 C CA . LYS A 1 69 ? 44.255 -27.676 -36.317 1.00 94.75 69 LYS A CA 1
ATOM 554 C C . LYS A 1 69 ? 45.203 -28.545 -35.490 1.00 94.75 69 LYS A C 1
ATOM 556 O O . LYS A 1 69 ? 45.679 -29.557 -35.991 1.00 94.75 69 LYS A O 1
ATOM 561 N N . ALA A 1 70 ? 45.439 -28.193 -34.226 1.00 90.44 70 ALA A N 1
ATOM 562 C CA . ALA A 1 70 ? 46.253 -29.003 -33.322 1.00 90.44 70 ALA A CA 1
ATOM 563 C C . ALA A 1 70 ? 45.631 -30.391 -33.083 1.00 90.44 70 ALA A C 1
ATOM 565 O O . ALA A 1 70 ? 46.335 -31.394 -33.134 1.00 90.44 70 ALA A O 1
ATOM 566 N N . GLN A 1 71 ? 44.308 -30.476 -32.909 1.00 91.12 71 GLN A N 1
ATOM 567 C CA . GLN A 1 71 ? 43.606 -31.757 -32.770 1.00 91.12 71 GLN A CA 1
ATOM 568 C C . GLN A 1 71 ? 43.685 -32.620 -34.036 1.00 91.12 71 GLN A C 1
ATOM 570 O O . GLN A 1 71 ? 43.867 -33.835 -33.940 1.00 91.12 71 GLN A O 1
ATOM 575 N N . GLN A 1 72 ? 43.584 -32.013 -35.222 1.00 93.56 72 GLN A N 1
ATOM 576 C CA . GLN A 1 72 ? 43.770 -32.726 -36.491 1.00 93.56 72 GLN A CA 1
ATOM 577 C C . GLN A 1 72 ? 45.198 -33.262 -36.633 1.00 93.56 72 GLN A C 1
ATOM 579 O O . GLN A 1 72 ? 45.373 -34.414 -37.024 1.00 93.56 72 GLN A O 1
ATOM 584 N N . GLN A 1 73 ? 46.200 -32.466 -36.253 1.00 92.50 73 GLN A N 1
ATOM 585 C CA . GLN A 1 73 ? 47.603 -32.879 -36.269 1.00 92.50 73 GLN A CA 1
ATOM 586 C C . GLN A 1 73 ? 47.862 -34.055 -35.316 1.00 92.50 73 GLN A C 1
ATOM 588 O O . GLN A 1 73 ? 48.443 -35.053 -35.729 1.00 92.50 73 GLN A O 1
ATOM 593 N N . ILE A 1 74 ? 47.351 -33.993 -34.080 1.00 90.25 74 ILE A N 1
ATOM 594 C CA . ILE A 1 74 ? 47.451 -35.098 -33.109 1.00 90.25 74 ILE A CA 1
ATOM 595 C C . ILE A 1 74 ? 46.774 -36.362 -33.651 1.00 90.25 74 ILE A C 1
ATOM 597 O O . ILE A 1 74 ? 47.301 -37.464 -33.500 1.00 90.25 74 ILE A O 1
ATOM 601 N N . SER A 1 75 ? 45.619 -36.221 -34.305 1.00 89.31 75 SER A N 1
ATOM 602 C CA . SER A 1 75 ? 44.895 -37.357 -34.889 1.00 89.31 75 SER A CA 1
ATOM 603 C C . SER A 1 75 ? 45.687 -38.012 -36.025 1.00 89.31 75 SER A C 1
ATOM 605 O O . SER A 1 75 ? 45.752 -39.237 -36.088 1.00 89.31 75 SER A O 1
ATOM 607 N N . LEU A 1 76 ? 46.329 -37.210 -36.883 1.00 91.12 76 LEU A N 1
ATOM 608 C CA . LEU A 1 76 ? 47.214 -37.684 -37.952 1.00 91.12 76 LEU A CA 1
ATOM 609 C C . LEU A 1 76 ? 48.452 -38.391 -37.394 1.00 91.12 76 LEU A C 1
ATOM 611 O O . LEU A 1 76 ? 48.749 -39.505 -37.812 1.00 91.12 76 LEU A O 1
ATOM 615 N N . GLU A 1 77 ? 49.126 -37.798 -36.407 1.00 90.69 77 GLU A N 1
ATOM 616 C CA . GLU A 1 77 ? 50.290 -38.407 -35.748 1.00 90.69 77 GLU A CA 1
ATOM 617 C C . GLU A 1 77 ? 49.924 -39.718 -35.038 1.00 90.69 77 GLU A C 1
ATOM 619 O O . GLU A 1 77 ? 50.675 -40.693 -35.088 1.00 90.69 77 GLU A O 1
ATOM 624 N N . THR A 1 78 ? 48.731 -39.786 -34.439 1.00 89.94 78 THR A N 1
ATOM 625 C CA . THR A 1 78 ? 48.205 -41.011 -33.819 1.00 89.94 78 THR A CA 1
ATOM 626 C C . THR A 1 78 ? 47.917 -42.089 -34.867 1.00 89.94 78 THR A C 1
ATOM 628 O O . THR A 1 78 ? 48.290 -43.246 -34.674 1.00 89.94 78 THR A O 1
ATOM 631 N N . LEU A 1 79 ? 47.298 -41.727 -35.996 1.00 85.50 79 LEU A N 1
ATOM 632 C CA . LEU A 1 79 ? 47.042 -42.636 -37.120 1.00 85.50 79 LEU A CA 1
ATOM 633 C C . LEU A 1 79 ? 48.340 -43.157 -37.745 1.00 85.50 79 LEU A C 1
ATOM 635 O O . LEU A 1 79 ? 48.457 -44.356 -37.993 1.00 85.50 79 LEU A O 1
ATOM 639 N N . GLU A 1 80 ? 49.336 -42.294 -37.948 1.00 88.19 80 GLU A N 1
ATOM 640 C CA . GLU A 1 80 ? 50.659 -42.708 -38.418 1.00 88.19 80 GLU A CA 1
ATOM 641 C C . GLU A 1 80 ? 51.360 -43.629 -37.413 1.00 88.19 80 GLU A C 1
ATOM 643 O O . GLU A 1 80 ? 51.973 -44.623 -37.811 1.00 88.19 80 GLU A O 1
ATOM 648 N N . GLY A 1 81 ? 51.247 -43.341 -36.113 1.00 85.94 81 GLY A N 1
ATOM 649 C CA . GLY A 1 81 ? 51.760 -44.197 -35.044 1.00 85.94 81 GLY A CA 1
ATOM 650 C C . GLY A 1 81 ? 51.130 -45.592 -35.066 1.00 85.94 81 GLY A C 1
ATOM 651 O O . GLY A 1 81 ? 51.848 -46.594 -35.032 1.00 85.94 81 GLY A O 1
ATOM 652 N N . LEU A 1 82 ? 49.804 -45.667 -35.205 1.00 83.12 82 LEU A N 1
ATOM 653 C CA . LEU A 1 82 ? 49.069 -46.928 -35.333 1.00 83.12 82 LEU A CA 1
ATOM 654 C C . LEU A 1 82 ? 49.437 -47.679 -36.615 1.00 83.12 82 LEU A C 1
ATOM 656 O O . LEU A 1 82 ? 49.654 -48.887 -36.568 1.00 83.12 82 LEU A O 1
ATOM 660 N N . TYR A 1 83 ? 49.579 -46.984 -37.744 1.00 79.38 83 TYR A N 1
ATOM 661 C CA . TYR A 1 83 ? 49.993 -47.596 -39.007 1.00 79.38 83 TYR A CA 1
ATOM 662 C C . TYR A 1 83 ? 51.411 -48.182 -38.923 1.00 79.38 83 TYR A C 1
ATOM 664 O O . TYR A 1 83 ? 51.651 -49.308 -39.363 1.00 79.38 83 TYR A O 1
ATOM 672 N N . ARG A 1 84 ? 52.355 -47.470 -38.289 1.00 78.88 84 ARG A N 1
ATOM 673 C CA . ARG A 1 84 ? 53.707 -47.996 -38.025 1.00 78.88 84 ARG A CA 1
ATOM 674 C C . ARG A 1 84 ? 53.674 -49.209 -37.097 1.00 78.88 84 ARG A C 1
ATOM 676 O O . ARG A 1 84 ? 54.360 -50.190 -37.375 1.00 78.88 84 ARG A O 1
ATOM 683 N N . ALA A 1 85 ? 52.869 -49.169 -36.035 1.00 74.38 85 ALA A N 1
ATOM 684 C CA . ALA A 1 85 ? 52.716 -50.292 -35.111 1.00 74.38 85 ALA A CA 1
ATOM 685 C C . ALA A 1 85 ? 52.114 -51.529 -35.801 1.00 74.38 85 ALA A C 1
ATOM 687 O O . ALA A 1 85 ? 52.580 -52.646 -35.580 1.00 74.38 85 ALA A O 1
ATOM 688 N N . ASN A 1 86 ? 51.138 -51.337 -36.692 1.00 73.38 86 ASN A N 1
ATOM 689 C CA . ASN A 1 86 ? 50.492 -52.434 -37.408 1.00 73.38 86 ASN A CA 1
ATOM 690 C C . ASN A 1 86 ? 51.421 -53.069 -38.459 1.00 73.38 86 ASN A C 1
ATOM 692 O O . ASN A 1 86 ? 51.471 -54.290 -38.589 1.00 73.38 86 ASN A O 1
ATOM 696 N N . ASN A 1 87 ? 52.248 -52.266 -39.139 1.00 69.62 87 ASN A N 1
ATOM 697 C CA . ASN A 1 87 ? 53.277 -52.784 -40.049 1.00 69.62 87 ASN A CA 1
ATOM 698 C C . ASN A 1 87 ? 54.388 -53.559 -39.323 1.00 69.62 87 ASN A C 1
ATOM 700 O O . ASN A 1 87 ? 54.979 -54.468 -39.901 1.00 69.62 87 ASN A O 1
ATOM 704 N N . LEU A 1 88 ? 54.654 -53.246 -38.052 1.00 67.62 88 LEU A N 1
AT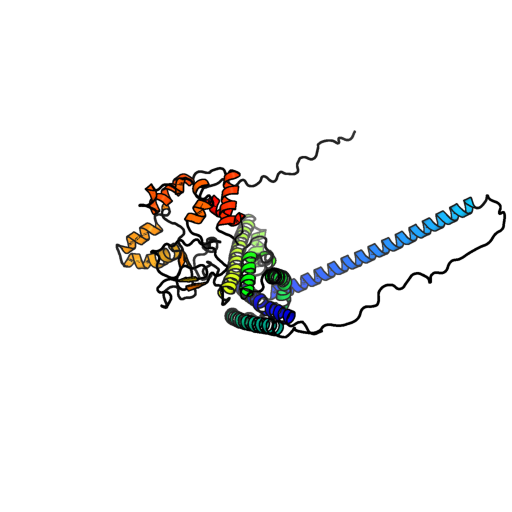OM 705 C CA . LEU A 1 88 ? 55.551 -54.036 -37.203 1.00 67.62 88 LEU A CA 1
ATOM 706 C C . LEU A 1 88 ? 54.895 -55.344 -36.719 1.00 67.62 88 LEU A C 1
ATOM 708 O O . LEU A 1 88 ? 55.590 -56.346 -36.553 1.00 67.62 88 LEU A O 1
ATOM 712 N N . ALA A 1 89 ? 53.571 -55.363 -36.537 1.00 57.38 89 ALA A N 1
ATOM 713 C CA . ALA A 1 89 ? 52.817 -56.547 -36.118 1.00 57.38 89 ALA A CA 1
ATOM 714 C C . ALA A 1 89 ? 52.514 -57.535 -37.269 1.00 57.38 89 ALA A C 1
ATOM 716 O O . ALA A 1 89 ? 52.380 -58.734 -37.028 1.00 57.38 89 ALA A O 1
ATOM 717 N N . GLY A 1 90 ? 52.479 -57.073 -38.525 1.00 53.12 90 GLY A N 1
ATOM 718 C CA . GLY A 1 90 ? 52.147 -57.879 -39.713 1.00 53.12 90 GLY A CA 1
ATOM 719 C C . GLY A 1 90 ? 53.193 -58.910 -40.174 1.00 53.12 90 GLY A C 1
ATOM 720 O O . GLY A 1 90 ? 52.974 -59.587 -41.173 1.00 53.12 90 GLY A O 1
ATOM 721 N N . SER A 1 91 ? 54.319 -59.077 -39.470 1.00 50.34 91 SER A N 1
ATOM 722 C CA . SER A 1 91 ? 55.394 -60.017 -39.856 1.00 50.34 91 SER A CA 1
ATOM 723 C C . SER A 1 91 ? 55.191 -61.462 -39.357 1.00 50.34 91 SER A C 1
ATOM 725 O O . SER A 1 91 ? 56.039 -62.333 -39.555 1.00 50.34 91 SER A O 1
ATOM 727 N N . ARG A 1 92 ? 54.063 -61.778 -38.711 1.00 50.47 92 ARG A N 1
ATOM 728 C CA . ARG A 1 92 ? 53.740 -63.160 -38.325 1.00 50.47 92 ARG A CA 1
ATOM 729 C C . ARG A 1 92 ? 52.251 -63.435 -38.456 1.00 50.47 92 ARG A C 1
ATOM 731 O O . ARG A 1 92 ? 51.513 -63.223 -37.505 1.00 50.47 92 ARG A O 1
ATOM 738 N N . THR A 1 93 ? 51.826 -63.951 -39.605 1.00 50.28 93 THR A N 1
ATOM 739 C CA . THR A 1 93 ? 50.921 -65.114 -39.720 1.00 50.28 93 THR A CA 1
ATOM 740 C C . THR A 1 93 ? 50.639 -65.410 -41.195 1.00 50.28 93 THR A C 1
ATOM 742 O O . THR A 1 93 ? 50.352 -64.519 -41.987 1.00 50.28 93 THR A O 1
ATOM 745 N N . ALA A 1 94 ? 50.800 -66.679 -41.568 1.00 50.25 94 ALA A N 1
ATOM 746 C CA . ALA A 1 94 ? 50.598 -67.196 -42.917 1.00 50.25 94 ALA A CA 1
ATOM 747 C C . ALA A 1 94 ? 49.096 -67.361 -43.240 1.00 50.25 94 ALA A C 1
ATOM 749 O O . ALA A 1 94 ? 48.332 -67.688 -42.329 1.00 50.25 94 ALA A O 1
ATOM 750 N N . PRO A 1 95 ? 48.661 -67.198 -44.505 1.00 42.88 95 PRO A N 1
ATOM 751 C CA . PRO A 1 95 ? 47.261 -67.363 -44.873 1.00 42.88 95 PRO A CA 1
ATOM 752 C C . PRO A 1 95 ? 46.938 -68.800 -45.317 1.00 42.88 95 PRO A C 1
ATOM 754 O O . PRO A 1 95 ? 47.637 -69.387 -46.143 1.00 42.88 95 PRO A O 1
ATOM 757 N N . HIS A 1 96 ? 45.820 -69.322 -44.811 1.00 37.75 96 HIS A N 1
ATOM 758 C CA . HIS A 1 96 ? 45.044 -70.409 -45.416 1.00 37.75 96 HIS A CA 1
ATOM 759 C C . HIS A 1 96 ? 43.826 -69.815 -46.155 1.00 37.75 96 HIS A C 1
ATOM 761 O O . HIS A 1 96 ? 43.295 -68.809 -45.678 1.00 37.75 96 HIS A O 1
ATOM 767 N N . PRO A 1 97 ? 43.352 -70.404 -47.273 1.00 49.56 97 PRO A N 1
ATOM 768 C CA . PRO A 1 97 ? 42.241 -69.843 -48.037 1.00 49.56 97 PRO A CA 1
ATOM 769 C C . PRO A 1 97 ? 40.918 -70.633 -47.933 1.00 49.56 97 PRO A C 1
ATOM 771 O O . PRO A 1 97 ? 40.912 -71.833 -47.665 1.00 49.56 97 PRO A O 1
ATOM 774 N N . VAL A 1 98 ? 39.855 -69.919 -48.335 1.00 36.31 98 VAL A N 1
ATOM 775 C CA . VAL A 1 98 ? 38.586 -70.341 -48.982 1.00 36.31 98 VAL A CA 1
ATOM 776 C C . VAL A 1 98 ? 37.290 -70.298 -48.147 1.00 36.31 98 VAL A C 1
ATOM 778 O O . VAL A 1 98 ? 37.169 -70.970 -47.128 1.00 36.31 98 VAL A O 1
ATOM 781 N N . SER A 1 99 ? 36.308 -69.575 -48.725 1.00 36.47 99 SER A N 1
ATOM 782 C CA . SER A 1 99 ? 34.836 -69.781 -48.762 1.00 36.47 99 SER A CA 1
ATOM 783 C C . SER A 1 99 ? 34.059 -68.543 -48.278 1.00 36.47 99 SER A C 1
ATOM 785 O O . SER A 1 99 ? 34.075 -68.229 -47.096 1.00 36.47 99 SER A O 1
ATOM 787 N N . GLU A 1 100 ? 33.588 -67.675 -49.181 1.00 39.69 100 GLU A N 1
ATOM 788 C CA . GLU A 1 100 ? 32.224 -67.647 -49.767 1.00 39.69 100 GLU A CA 1
ATOM 789 C C . GLU A 1 100 ? 31.089 -67.286 -48.784 1.00 39.69 100 GLU A C 1
ATOM 791 O O . GLU A 1 100 ? 30.777 -68.064 -47.888 1.00 39.69 100 GLU A O 1
ATOM 796 N N . ALA A 1 101 ? 30.440 -66.139 -49.060 1.00 33.97 101 ALA A N 1
ATOM 797 C CA . ALA A 1 101 ? 28.983 -65.919 -49.141 1.00 33.97 101 ALA A CA 1
ATOM 798 C C . ALA A 1 101 ? 28.407 -64.704 -48.367 1.00 33.97 101 ALA A C 1
ATOM 800 O O . ALA A 1 101 ? 28.624 -64.536 -47.173 1.00 33.97 101 ALA A O 1
ATOM 801 N N . MET A 1 102 ? 27.548 -63.981 -49.104 1.00 34.66 102 MET A N 1
ATOM 802 C CA . MET A 1 102 ? 26.353 -63.210 -48.704 1.00 34.66 102 MET A CA 1
ATOM 803 C C . MET A 1 102 ? 26.469 -61.785 -48.122 1.00 34.66 102 MET A C 1
ATOM 805 O O . MET A 1 102 ? 26.726 -61.578 -46.940 1.00 34.66 102 MET A O 1
ATOM 809 N N . ASP A 1 103 ? 26.097 -60.823 -48.979 1.00 40.88 103 ASP A N 1
ATOM 810 C CA . ASP A 1 103 ? 25.453 -59.538 -48.653 1.00 40.88 103 ASP A CA 1
ATOM 811 C C . ASP A 1 103 ? 24.046 -59.733 -48.053 1.00 40.88 103 ASP A C 1
ATOM 813 O O . ASP A 1 103 ? 23.370 -60.723 -48.363 1.00 40.88 103 ASP A O 1
ATOM 817 N N . PRO A 1 104 ? 23.526 -58.709 -47.347 1.00 40.97 104 PRO A N 1
ATOM 818 C CA . PRO A 1 104 ? 22.132 -58.343 -47.563 1.00 40.97 104 PRO A CA 1
ATOM 819 C C . PRO A 1 104 ? 21.878 -56.844 -47.810 1.00 40.97 104 PRO A C 1
ATOM 821 O O . PRO A 1 104 ? 22.512 -55.947 -47.256 1.00 40.97 104 PRO A O 1
ATOM 824 N N . SER A 1 105 ? 20.865 -56.658 -48.659 1.00 35.03 105 SER A N 1
ATOM 825 C CA . SER A 1 105 ? 20.193 -55.451 -49.152 1.00 35.03 105 SER A CA 1
ATOM 826 C C . SER A 1 105 ? 19.563 -54.563 -48.063 1.00 35.03 105 SER A C 1
ATOM 828 O O . SER A 1 105 ? 19.169 -55.045 -47.003 1.00 35.03 105 SER A O 1
ATOM 830 N N . PHE A 1 106 ? 19.427 -53.266 -48.373 1.00 36.06 106 PHE A N 1
ATOM 831 C CA . PHE A 1 106 ? 18.979 -52.175 -47.493 1.00 36.06 106 PHE A CA 1
ATOM 832 C C . PHE A 1 106 ? 17.536 -51.677 -47.770 1.00 36.06 106 PHE A C 1
ATOM 834 O O . PHE A 1 106 ? 17.151 -50.638 -47.241 1.00 36.06 106 PHE A O 1
ATOM 841 N N . ASP A 1 107 ? 16.731 -52.398 -48.562 1.00 36.09 107 ASP A N 1
ATOM 842 C CA . ASP A 1 107 ? 15.437 -51.896 -49.083 1.00 36.09 107 ASP A CA 1
ATOM 843 C C . ASP A 1 107 ? 14.145 -52.437 -48.418 1.00 36.09 107 ASP A C 1
ATOM 845 O O . ASP A 1 107 ? 13.056 -52.119 -48.884 1.00 36.09 107 ASP A O 1
ATOM 849 N N . ASP A 1 108 ? 14.195 -53.175 -47.301 1.00 34.03 108 ASP A N 1
ATOM 850 C CA . ASP A 1 108 ? 13.007 -53.895 -46.777 1.00 34.03 108 ASP A CA 1
ATOM 851 C C . ASP A 1 108 ? 12.546 -53.537 -45.345 1.00 34.03 108 ASP A C 1
ATOM 853 O O . ASP A 1 108 ? 12.138 -54.410 -44.578 1.00 34.03 108 ASP A O 1
ATOM 857 N N . ILE A 1 109 ? 12.517 -52.252 -44.958 1.00 35.53 109 ILE A N 1
ATOM 858 C CA . ILE A 1 109 ? 11.737 -51.818 -43.773 1.00 35.53 109 ILE A CA 1
ATOM 859 C C . ILE A 1 109 ? 10.931 -50.538 -44.062 1.00 35.53 109 ILE A C 1
ATOM 861 O O . ILE A 1 109 ? 11.357 -49.421 -43.785 1.00 35.53 109 ILE A O 1
ATOM 865 N N . ALA A 1 110 ? 9.739 -50.762 -44.627 1.00 29.62 110 ALA A N 1
ATOM 866 C CA . ALA A 1 110 ? 8.437 -50.188 -44.253 1.00 29.62 110 ALA A CA 1
ATOM 867 C C . ALA A 1 110 ? 8.412 -48.711 -43.783 1.00 29.62 110 ALA A C 1
ATOM 869 O O . ALA A 1 110 ? 8.849 -48.380 -42.686 1.00 29.62 110 ALA A O 1
ATOM 870 N N . ALA A 1 111 ? 7.830 -47.754 -44.515 1.00 30.05 111 ALA A N 1
ATOM 871 C CA . ALA A 1 111 ? 6.418 -47.704 -44.921 1.00 30.05 111 ALA A CA 1
ATOM 872 C C . ALA A 1 111 ? 5.458 -48.120 -43.788 1.00 30.05 111 ALA A C 1
ATOM 874 O O . ALA A 1 111 ? 4.943 -49.233 -43.758 1.00 30.05 111 ALA A O 1
ATOM 875 N N . SER A 1 112 ? 5.198 -47.201 -42.858 1.00 28.91 112 SER A N 1
ATOM 876 C CA . SER A 1 112 ? 4.047 -47.279 -41.961 1.00 28.91 112 SER A CA 1
ATOM 877 C C . SER A 1 112 ? 3.519 -45.875 -41.675 1.00 28.91 112 SER A C 1
ATOM 879 O O . SER A 1 112 ? 4.281 -44.969 -41.349 1.00 28.91 112 SER A O 1
ATOM 881 N N . VAL A 1 113 ? 2.195 -45.748 -41.767 1.00 29.12 113 VAL A N 1
ATOM 882 C CA . VAL A 1 113 ? 1.358 -44.603 -41.375 1.00 29.12 113 VAL A CA 1
ATOM 883 C C . VAL A 1 113 ? 1.253 -43.459 -42.391 1.00 29.12 113 VAL A C 1
ATOM 885 O O . VAL A 1 113 ? 1.702 -42.342 -42.169 1.00 29.12 113 VAL A O 1
ATOM 888 N N . ASN A 1 114 ? 0.529 -43.719 -43.481 1.00 28.48 114 ASN A N 1
ATOM 889 C CA . ASN A 1 114 ? -0.311 -42.704 -44.114 1.00 28.48 114 ASN A CA 1
ATOM 890 C C . ASN A 1 114 ? -1.655 -43.331 -44.479 1.00 28.48 114 ASN A C 1
ATOM 892 O O . ASN A 1 114 ? -1.742 -44.187 -45.356 1.00 28.48 114 ASN A O 1
ATOM 896 N N . GLY A 1 115 ? -2.698 -42.892 -43.786 1.00 26.72 115 GLY A N 1
ATOM 897 C CA . GLY A 1 115 ? -4.071 -43.264 -44.074 1.00 26.72 115 GLY A CA 1
ATOM 898 C C . GLY A 1 115 ? -4.943 -43.035 -42.857 1.00 26.72 115 GLY A C 1
ATOM 899 O O . GLY A 1 115 ? -4.929 -43.853 -41.947 1.00 26.72 115 GLY A O 1
ATOM 900 N N . LEU A 1 116 ? -5.682 -41.926 -42.849 1.00 26.56 116 LEU A N 1
ATOM 901 C CA . LEU A 1 116 ? -7.120 -41.925 -42.586 1.00 26.56 116 LEU A CA 1
ATOM 902 C C . LEU A 1 116 ? -7.726 -40.556 -42.934 1.00 26.56 116 LEU A C 1
ATOM 904 O O . LEU A 1 116 ? -7.097 -39.506 -42.845 1.00 26.56 116 LEU A O 1
ATOM 908 N N . THR A 1 117 ? -8.944 -40.654 -43.438 1.00 30.69 117 THR A N 1
ATOM 909 C CA . THR A 1 117 ? -9.731 -39.715 -44.235 1.00 30.69 117 THR A CA 1
ATOM 910 C C . THR A 1 117 ? -10.589 -38.754 -43.409 1.00 30.69 117 THR A C 1
ATOM 912 O O . THR A 1 117 ? -10.911 -39.020 -42.255 1.00 30.69 117 THR A O 1
ATOM 915 N N . LEU A 1 118 ? -11.007 -37.666 -44.068 1.00 32.94 118 LEU A N 1
ATOM 916 C CA . LEU A 1 118 ? -12.060 -36.729 -43.663 1.00 32.94 118 LEU A CA 1
ATOM 917 C C . LEU A 1 118 ? -13.377 -37.422 -43.269 1.00 32.94 118 LEU A C 1
ATOM 919 O O . LEU A 1 118 ? -13.868 -38.239 -44.043 1.00 32.94 118 LEU A O 1
ATOM 923 N N . SER A 1 119 ? -14.019 -36.932 -42.203 1.00 29.86 119 SER A N 1
ATOM 924 C CA . SER A 1 119 ? -15.342 -36.275 -42.261 1.00 29.86 119 SER A CA 1
ATOM 925 C C . SER A 1 119 ? -15.824 -35.897 -40.856 1.00 29.86 119 SER A C 1
ATOM 927 O O . SER A 1 119 ? -15.970 -36.786 -40.030 1.00 29.86 119 SER A O 1
ATOM 929 N N . GLU A 1 120 ? -16.090 -34.611 -40.609 1.00 28.11 120 GLU A N 1
ATOM 930 C CA . GLU A 1 120 ? -17.315 -34.101 -39.958 1.00 28.11 120 GLU A CA 1
ATOM 931 C C . GLU A 1 120 ? -17.186 -32.590 -39.707 1.00 28.11 120 GLU A C 1
ATOM 933 O O . GLU A 1 120 ? -16.455 -32.107 -38.847 1.00 28.11 120 GLU A O 1
ATOM 938 N N . SER A 1 121 ? -17.909 -31.832 -40.525 1.00 33.78 121 SER A N 1
ATOM 939 C CA . SER A 1 121 ? -18.283 -30.443 -40.293 1.00 33.78 121 SER A CA 1
ATOM 940 C C . SER A 1 121 ? -19.602 -30.407 -39.526 1.00 33.78 121 SER A C 1
ATOM 942 O O . SER A 1 121 ? -20.537 -31.083 -39.952 1.00 33.78 121 SER A O 1
ATOM 944 N N . THR A 1 122 ? -19.722 -29.572 -38.494 1.00 35.44 122 THR A N 1
ATOM 945 C CA . THR A 1 122 ? -20.787 -28.554 -38.323 1.00 35.44 122 THR A CA 1
ATOM 946 C C . THR A 1 122 ? -20.703 -27.904 -36.933 1.00 35.44 122 THR A C 1
ATOM 948 O O . THR A 1 122 ? -20.331 -28.549 -35.962 1.00 35.44 122 THR A O 1
ATOM 951 N N . ASN A 1 123 ? -21.074 -26.618 -36.865 1.00 38.31 123 ASN A N 1
ATOM 952 C CA . ASN A 1 123 ? -21.142 -25.728 -35.689 1.00 38.31 123 ASN A CA 1
ATOM 953 C C . ASN A 1 123 ? -19.845 -25.081 -35.166 1.00 38.31 123 ASN A C 1
ATOM 955 O O . ASN A 1 123 ? -19.486 -25.205 -34.002 1.00 38.31 123 ASN A O 1
ATOM 959 N N . ILE A 1 124 ? -19.225 -24.246 -36.005 1.00 40.62 124 ILE A N 1
ATOM 960 C CA . ILE A 1 124 ? -18.395 -23.113 -35.562 1.00 40.62 124 ILE A CA 1
ATOM 961 C C . ILE A 1 124 ? -18.978 -21.881 -36.256 1.00 40.62 124 ILE A C 1
ATOM 963 O O . ILE A 1 124 ? -18.780 -21.701 -37.454 1.00 40.62 124 ILE A O 1
ATOM 967 N N . GLY A 1 125 ? -19.792 -21.094 -35.555 1.00 45.22 125 GLY A N 1
ATOM 968 C CA . GLY A 1 125 ? -20.468 -19.960 -36.196 1.00 45.22 125 GLY A CA 1
ATOM 969 C C . GLY A 1 125 ? -21.015 -18.871 -35.281 1.00 45.22 125 GLY A C 1
ATOM 970 O O . GLY A 1 125 ? -21.629 -17.945 -35.788 1.00 45.22 125 GLY A O 1
ATOM 971 N N . SER A 1 126 ? -20.818 -18.933 -33.960 1.00 46.09 126 SER A N 1
ATOM 972 C CA . SER A 1 126 ? -21.307 -17.860 -33.075 1.00 46.09 126 SER A CA 1
ATOM 973 C C . SER A 1 126 ? -20.396 -17.509 -31.899 1.00 46.09 126 SER A C 1
ATOM 975 O O . SER A 1 126 ? -20.465 -16.386 -31.409 1.00 46.09 126 SER A O 1
ATOM 977 N N . GLU A 1 127 ? -19.520 -18.412 -31.444 1.00 50.62 127 GLU A N 1
ATOM 978 C CA . GLU A 1 127 ? -18.571 -18.095 -30.361 1.00 50.62 127 GLU A CA 1
ATOM 979 C C . GLU A 1 127 ? -17.360 -17.288 -30.859 1.00 50.62 127 GLU A C 1
ATOM 981 O O . GLU A 1 127 ? -16.920 -16.364 -30.175 1.00 50.62 127 GLU A O 1
ATOM 986 N N . ASP A 1 128 ? -16.886 -17.544 -32.082 1.00 52.38 128 ASP A N 1
ATOM 987 C CA . ASP A 1 128 ? -15.674 -16.905 -32.620 1.00 52.38 128 ASP A CA 1
ATOM 988 C C . ASP A 1 128 ? -15.900 -15.424 -32.993 1.00 52.38 128 ASP A C 1
ATOM 990 O O . ASP A 1 128 ? -15.043 -14.568 -32.769 1.00 52.38 128 ASP A O 1
ATOM 994 N N . GLU A 1 129 ? -17.109 -15.068 -33.450 1.00 52.75 129 GLU A N 1
ATOM 995 C CA . GLU A 1 129 ? -17.480 -13.666 -33.693 1.00 52.75 129 GLU A CA 1
ATOM 996 C C . GLU A 1 129 ? -17.594 -12.864 -32.389 1.00 52.75 129 GLU A C 1
ATOM 998 O O . GLU A 1 129 ? -17.204 -11.695 -32.345 1.00 52.75 129 GLU A O 1
ATOM 1003 N N . SER A 1 130 ? -18.061 -13.493 -31.302 1.00 54.59 130 SER A N 1
ATOM 1004 C CA . SER A 1 130 ? -18.135 -12.862 -29.980 1.00 54.59 130 SER A CA 1
ATOM 1005 C C . SER A 1 130 ? -16.739 -12.630 -29.394 1.00 54.59 130 SER A C 1
ATOM 1007 O O . SER A 1 130 ? -16.447 -11.539 -28.896 1.00 54.59 130 SER A O 1
ATOM 1009 N N . SER A 1 131 ? -15.834 -13.606 -29.532 1.00 55.66 131 SER A N 1
ATOM 1010 C CA . SER A 1 131 ? -14.427 -13.467 -29.142 1.00 55.66 131 SER A CA 1
ATOM 1011 C C . SER A 1 131 ? -13.689 -12.409 -29.968 1.00 55.66 131 SER A C 1
ATOM 1013 O O . SER A 1 131 ? -12.927 -11.618 -29.406 1.00 55.66 131 SER A O 1
ATOM 1015 N N . HIS A 1 132 ? -13.945 -12.330 -31.276 1.00 56.78 132 HIS A N 1
ATOM 1016 C CA . HIS A 1 132 ? -13.325 -11.336 -32.153 1.00 56.78 132 HIS A CA 1
ATOM 1017 C C . HIS A 1 132 ? -13.857 -9.916 -31.900 1.00 56.78 132 HIS A C 1
ATOM 1019 O O . HIS A 1 132 ? -13.076 -8.962 -31.852 1.00 56.78 132 HIS A O 1
ATOM 1025 N N . LEU A 1 133 ? -15.165 -9.757 -31.672 1.00 60.94 133 LEU A N 1
ATOM 1026 C CA . LEU A 1 133 ? -15.763 -8.467 -31.323 1.00 60.94 133 LEU A CA 1
ATOM 1027 C C . LEU A 1 133 ? -15.292 -7.989 -29.944 1.00 60.94 133 LEU A C 1
ATOM 1029 O O . LEU A 1 133 ? -14.916 -6.828 -29.803 1.00 60.94 133 LEU A O 1
ATOM 1033 N N . ALA A 1 134 ? -15.211 -8.885 -28.954 1.00 60.19 134 ALA A N 1
ATOM 1034 C CA . ALA A 1 134 ? -14.635 -8.569 -27.649 1.00 60.19 134 ALA A CA 1
ATOM 1035 C C . ALA A 1 134 ? -13.162 -8.144 -27.769 1.00 60.19 134 ALA A C 1
ATOM 1037 O O . ALA A 1 134 ? -12.750 -7.165 -27.147 1.00 60.19 134 ALA A O 1
ATOM 1038 N N . LEU A 1 135 ? -12.367 -8.820 -28.606 1.00 57.59 135 LEU A N 1
ATOM 1039 C CA . LEU A 1 135 ? -10.979 -8.440 -28.882 1.00 57.59 135 LEU A CA 1
ATOM 1040 C C . LEU A 1 135 ? -10.881 -7.062 -29.562 1.00 57.59 135 LEU A C 1
ATOM 1042 O O . LEU A 1 135 ? -10.013 -6.263 -29.204 1.00 57.59 135 LEU A O 1
ATOM 1046 N N . LEU A 1 136 ? -11.776 -6.756 -30.505 1.00 61.16 136 LEU A N 1
ATOM 1047 C CA . LEU A 1 136 ? -11.854 -5.455 -31.178 1.00 61.16 136 LEU A CA 1
ATOM 1048 C C . LEU A 1 136 ? -12.242 -4.334 -30.210 1.00 61.16 136 LEU A C 1
ATOM 1050 O O . LEU A 1 136 ? -11.518 -3.344 -30.120 1.00 61.16 136 LEU A O 1
ATOM 1054 N N . THR A 1 137 ? -13.315 -4.503 -29.433 1.00 62.06 137 THR A N 1
ATOM 1055 C CA . THR A 1 137 ? -13.747 -3.529 -28.419 1.00 62.06 137 THR A CA 1
ATOM 1056 C C . THR A 1 137 ? -12.649 -3.287 -27.381 1.00 62.06 137 THR A C 1
ATOM 1058 O O . THR A 1 137 ? -12.351 -2.133 -27.068 1.00 62.06 137 THR A O 1
ATOM 1061 N N . ARG A 1 138 ? -11.957 -4.343 -26.929 1.00 59.12 138 ARG A N 1
ATOM 1062 C CA . ARG A 1 138 ? -10.788 -4.229 -26.038 1.00 59.12 138 ARG A CA 1
ATOM 1063 C C . ARG A 1 138 ? -9.647 -3.461 -26.695 1.00 59.12 138 ARG A C 1
ATOM 1065 O O . ARG A 1 138 ? -9.058 -2.584 -26.070 1.00 59.12 138 ARG A O 1
ATOM 1072 N N . THR A 1 139 ? -9.356 -3.736 -27.967 1.00 54.28 139 THR A N 1
ATOM 1073 C CA . THR A 1 139 ? -8.329 -3.012 -28.735 1.00 54.28 139 THR A CA 1
ATOM 1074 C C . THR A 1 139 ? -8.685 -1.525 -28.871 1.00 54.28 139 THR A C 1
ATOM 1076 O O . THR A 1 139 ? -7.800 -0.669 -28.811 1.00 54.28 139 THR A O 1
ATOM 1079 N N . GLU A 1 140 ? -9.968 -1.180 -29.000 1.00 62.06 140 GLU A N 1
ATOM 1080 C CA . GLU A 1 140 ? -10.435 0.207 -29.085 1.00 62.06 140 GLU A CA 1
ATOM 1081 C C . GLU A 1 140 ? -10.423 0.951 -27.744 1.00 62.06 140 GLU A C 1
ATOM 1083 O O . GLU A 1 140 ? -9.904 2.068 -27.687 1.00 62.06 140 GLU A O 1
ATOM 1088 N N . GLN A 1 141 ? -10.915 0.344 -26.658 1.00 53.59 141 GLN A N 1
ATOM 1089 C CA . GLN A 1 141 ? -10.810 0.895 -25.295 1.00 53.59 141 GLN A CA 1
ATOM 1090 C C . GLN A 1 141 ? -9.343 1.122 -24.912 1.00 53.59 141 GLN A C 1
ATOM 1092 O O . GLN A 1 141 ? -8.957 2.177 -24.388 1.00 53.59 141 GLN A O 1
ATOM 1097 N N . PHE A 1 142 ? -8.500 0.153 -25.264 1.00 51.91 142 PHE A N 1
ATOM 1098 C CA . PHE A 1 142 ? -7.065 0.239 -25.099 1.00 51.91 142 PHE A CA 1
ATOM 1099 C C . PHE A 1 142 ? -6.467 1.416 -25.894 1.00 51.91 142 PHE A C 1
ATOM 1101 O O . PHE A 1 142 ? -5.710 2.229 -25.350 1.00 51.91 142 PHE A O 1
ATOM 1108 N N . ARG A 1 143 ? -6.850 1.568 -27.171 1.00 54.72 143 ARG A N 1
ATOM 1109 C CA . ARG A 1 143 ? -6.440 2.678 -28.051 1.00 54.72 143 ARG A CA 1
ATOM 1110 C C . ARG A 1 143 ? -6.920 4.043 -27.531 1.00 54.72 143 ARG A C 1
ATOM 1112 O O . ARG A 1 143 ? -6.196 5.031 -27.669 1.00 54.72 143 ARG A O 1
ATOM 1119 N N . ALA A 1 144 ? -8.106 4.126 -26.927 1.00 55.66 144 ALA A N 1
ATOM 1120 C CA . ALA A 1 144 ? -8.637 5.357 -26.336 1.00 55.66 144 ALA A CA 1
ATOM 1121 C C . ALA A 1 144 ? -7.852 5.781 -25.080 1.00 55.66 144 ALA A C 1
ATOM 1123 O O . ALA A 1 144 ? -7.422 6.934 -24.988 1.00 55.66 144 ALA A O 1
ATOM 1124 N N . THR A 1 145 ? -7.580 4.842 -24.167 1.00 49.38 145 THR A N 1
ATOM 1125 C CA . THR A 1 145 ? -6.759 5.063 -22.957 1.00 49.38 145 THR A CA 1
ATOM 1126 C C . THR A 1 145 ? -5.357 5.547 -23.327 1.00 49.38 145 THR A C 1
ATOM 1128 O O . THR A 1 145 ? -4.874 6.575 -22.849 1.00 49.38 145 THR A O 1
ATOM 1131 N N . THR A 1 146 ? -4.761 4.860 -24.296 1.00 51.16 146 THR A N 1
ATOM 1132 C CA . THR A 1 146 ? -3.498 5.195 -24.947 1.00 51.16 146 THR A CA 1
ATOM 1133 C C . THR A 1 146 ? -3.448 6.638 -25.475 1.00 51.16 146 THR A C 1
ATOM 1135 O O . THR A 1 146 ? -2.486 7.371 -25.220 1.00 51.16 146 THR A O 1
ATOM 1138 N N . LYS A 1 147 ? -4.480 7.076 -26.212 1.00 54.91 147 LYS A N 1
ATOM 1139 C CA . LYS A 1 147 ? -4.560 8.443 -26.755 1.00 54.91 147 LYS A CA 1
ATOM 1140 C C . LYS A 1 147 ? -4.639 9.486 -25.639 1.00 54.91 147 LYS A C 1
ATOM 1142 O O . LYS A 1 147 ? -3.977 10.521 -25.733 1.00 54.91 147 LYS A O 1
ATOM 1147 N N . THR A 1 148 ? -5.403 9.214 -24.581 1.00 51.88 148 THR A N 1
ATOM 1148 C CA . THR A 1 148 ? -5.518 10.095 -23.407 1.00 51.88 148 THR A CA 1
ATOM 1149 C C . THR A 1 148 ? -4.179 10.231 -22.685 1.00 51.88 148 THR A C 1
ATOM 1151 O O . THR A 1 148 ? -3.724 11.352 -22.455 1.00 51.88 148 THR A O 1
ATOM 1154 N N . MET A 1 149 ? -3.493 9.116 -22.427 1.00 50.12 149 MET A N 1
ATOM 1155 C CA . MET A 1 149 ? -2.157 9.097 -21.826 1.00 50.12 149 MET A CA 1
ATOM 1156 C C . MET A 1 149 ? -1.142 9.865 -22.683 1.00 50.12 149 MET A C 1
ATOM 1158 O O . MET A 1 149 ? -0.472 10.772 -22.189 1.00 50.12 149 MET A O 1
ATOM 1162 N N . THR A 1 150 ? -1.091 9.595 -23.990 1.00 53.47 150 THR A N 1
ATOM 1163 C CA . THR A 1 150 ? -0.219 10.309 -24.940 1.00 53.47 150 THR A CA 1
ATOM 1164 C C . THR A 1 150 ? -0.463 11.821 -24.924 1.00 53.47 150 THR A C 1
ATOM 1166 O O . THR A 1 150 ? 0.486 12.605 -24.958 1.00 53.47 150 THR A O 1
ATOM 1169 N N . LYS A 1 151 ? -1.729 12.256 -24.836 1.00 58.16 151 LYS A N 1
ATOM 1170 C CA . LYS A 1 151 ? -2.113 13.675 -24.773 1.00 58.16 151 LYS A CA 1
ATOM 1171 C C . LYS A 1 151 ? -1.657 14.343 -23.471 1.00 58.16 151 LYS A C 1
ATOM 1173 O O . LYS A 1 151 ? -1.091 15.435 -23.530 1.00 58.16 151 LYS A O 1
ATOM 1178 N N . VAL A 1 152 ? -1.866 13.697 -22.318 1.00 51.97 152 VAL A N 1
ATOM 1179 C CA . VAL A 1 152 ? -1.404 14.192 -21.003 1.00 51.97 152 VAL A CA 1
ATOM 1180 C C . VAL A 1 152 ? 0.117 14.362 -21.003 1.00 51.97 152 VAL A C 1
ATOM 1182 O O . VAL A 1 152 ? 0.633 15.395 -20.574 1.00 51.97 152 VAL A O 1
ATOM 1185 N N . MET A 1 153 ? 0.830 13.385 -21.562 1.00 51.75 153 MET A N 1
ATOM 1186 C CA . MET A 1 153 ? 2.291 13.365 -21.599 1.00 51.75 153 MET A CA 1
ATOM 1187 C C . MET A 1 153 ? 2.878 14.371 -22.587 1.00 51.75 153 MET A C 1
ATOM 1189 O O . MET A 1 153 ? 3.790 15.107 -22.219 1.00 51.75 153 MET A O 1
ATOM 1193 N N . ARG A 1 154 ? 2.301 14.510 -23.790 1.00 53.56 154 ARG A N 1
ATOM 1194 C CA . ARG A 1 154 ? 2.671 15.567 -24.749 1.00 53.56 154 ARG A CA 1
ATOM 1195 C C . ARG A 1 154 ? 2.530 16.954 -24.126 1.00 53.56 154 ARG A C 1
ATOM 1197 O O . ARG A 1 154 ? 3.420 17.784 -24.279 1.00 53.56 154 ARG A O 1
ATOM 1204 N N . GLY A 1 155 ? 1.454 17.178 -23.371 1.00 57.16 155 GLY A N 1
ATOM 1205 C CA . GLY A 1 155 ? 1.248 18.422 -22.636 1.00 57.16 155 GLY A CA 1
ATOM 1206 C C . GLY A 1 155 ? 2.287 18.667 -21.537 1.00 57.16 155 GLY A C 1
ATOM 1207 O O . GLY A 1 155 ? 2.523 19.823 -21.199 1.00 57.16 155 GLY A O 1
ATOM 1208 N N . HIS A 1 156 ? 2.902 17.624 -20.968 1.00 49.84 156 HIS A N 1
ATOM 1209 C CA . HIS A 1 156 ? 3.976 17.755 -19.977 1.00 49.84 156 HIS A CA 1
ATOM 1210 C C . HIS A 1 156 ? 5.330 18.028 -20.649 1.00 49.84 156 HIS A C 1
ATOM 1212 O O . HIS A 1 156 ? 6.022 18.957 -20.254 1.00 49.84 156 HIS A O 1
ATOM 1218 N N . ILE A 1 157 ? 5.643 17.309 -21.732 1.00 49.50 157 ILE A N 1
ATOM 1219 C CA . ILE A 1 157 ? 6.879 17.465 -22.517 1.00 49.50 157 ILE A CA 1
ATOM 1220 C C . ILE A 1 157 ? 6.961 18.846 -23.182 1.00 49.50 157 ILE A C 1
ATOM 1222 O O . ILE A 1 157 ? 8.002 19.496 -23.122 1.00 49.50 157 ILE A O 1
ATOM 1226 N N . GLN A 1 158 ? 5.862 19.338 -23.770 1.00 57.25 158 GLN A N 1
ATOM 1227 C CA . GLN A 1 158 ? 5.814 20.677 -24.377 1.00 57.25 158 GLN A CA 1
ATOM 1228 C C . GLN A 1 158 ? 6.090 21.794 -23.362 1.00 57.25 158 GLN A C 1
ATOM 1230 O O . GLN A 1 158 ? 6.577 22.855 -23.739 1.00 57.25 158 GLN A O 1
ATOM 1235 N N . ARG A 1 159 ? 5.827 21.552 -22.071 1.00 58.25 159 ARG A N 1
ATOM 1236 C CA . ARG A 1 159 ? 6.175 22.479 -20.986 1.00 58.25 159 ARG A CA 1
ATOM 1237 C C . ARG A 1 159 ? 7.655 22.406 -20.575 1.00 58.25 159 ARG A C 1
ATOM 1239 O O . ARG A 1 159 ? 8.098 23.292 -19.855 1.00 58.25 159 ARG A O 1
ATOM 1246 N N . SER A 1 160 ? 8.406 21.393 -21.016 1.00 46.28 160 SER A N 1
ATOM 1247 C CA . SER A 1 160 ? 9.794 21.122 -20.600 1.00 46.28 160 SER A CA 1
ATOM 1248 C C . SER A 1 160 ? 10.867 21.421 -21.664 1.00 46.28 160 SER A C 1
ATOM 1250 O O . SER A 1 160 ? 12.042 21.429 -21.321 1.00 46.28 160 SER A O 1
ATOM 1252 N N . GLY A 1 161 ? 10.505 21.714 -22.921 1.00 45.25 161 GLY A N 1
ATOM 1253 C CA . GLY A 1 161 ? 11.384 22.415 -23.879 1.00 45.25 161 GLY A CA 1
ATOM 1254 C C . GLY A 1 161 ? 12.567 21.652 -24.515 1.00 45.25 161 GLY A C 1
ATOM 1255 O O . GLY A 1 161 ? 13.500 22.308 -24.967 1.00 45.25 161 GLY A O 1
ATOM 1256 N N . GLY A 1 162 ? 12.568 20.312 -24.569 1.00 53.06 162 GLY A N 1
ATOM 1257 C CA . GLY A 1 162 ? 13.656 19.512 -25.179 1.00 53.06 162 GLY A CA 1
ATOM 1258 C C . GLY A 1 162 ? 13.377 18.981 -26.600 1.00 53.06 162 GLY A C 1
ATOM 1259 O O . GLY A 1 162 ? 12.219 18.783 -26.964 1.00 53.06 162 GLY A O 1
ATOM 1260 N N . ASP A 1 163 ? 14.440 18.707 -27.376 1.00 58.66 163 ASP A N 1
ATOM 1261 C CA . ASP A 1 163 ? 14.401 18.008 -28.679 1.00 58.66 163 ASP A CA 1
ATOM 1262 C C . ASP A 1 163 ? 14.330 16.481 -28.469 1.00 58.66 163 ASP A C 1
ATOM 1264 O O . ASP A 1 163 ? 15.316 15.820 -28.138 1.00 58.66 163 ASP A O 1
ATOM 1268 N N . VAL A 1 164 ? 13.114 15.942 -28.560 1.00 53.28 164 VAL A N 1
ATOM 1269 C CA . VAL A 1 164 ? 12.719 14.619 -28.041 1.00 53.28 164 VAL A CA 1
ATOM 1270 C C . VAL A 1 164 ? 12.860 13.504 -29.081 1.00 53.28 164 VAL A C 1
ATOM 1272 O O . VAL A 1 164 ? 13.031 12.343 -28.710 1.00 53.28 164 VAL A O 1
ATOM 1275 N N . GLU A 1 165 ? 12.824 13.827 -30.375 1.00 52.41 165 GLU A N 1
ATOM 1276 C CA . GLU A 1 165 ? 12.730 12.819 -31.443 1.00 52.41 165 GLU A CA 1
ATOM 1277 C C . GLU A 1 165 ? 14.023 12.002 -31.610 1.00 52.41 165 GLU A C 1
ATOM 1279 O O . GLU A 1 165 ? 13.966 10.801 -31.864 1.00 52.41 165 GLU A O 1
ATOM 1284 N N . ASN A 1 166 ? 15.193 12.600 -31.361 1.00 51.78 166 ASN A N 1
ATOM 1285 C CA . ASN A 1 166 ? 16.494 11.936 -31.533 1.00 51.78 166 ASN A CA 1
ATOM 1286 C C . ASN A 1 166 ? 16.915 11.039 -30.350 1.00 51.78 166 ASN A C 1
ATOM 1288 O O . ASN A 1 166 ? 17.776 10.171 -30.503 1.00 51.78 166 ASN A O 1
ATOM 1292 N N . LEU A 1 167 ? 16.327 11.233 -29.164 1.00 50.69 167 LEU A N 1
ATOM 1293 C CA . LEU A 1 167 ? 16.572 10.397 -27.979 1.00 50.69 167 LEU A CA 1
ATOM 1294 C C . LEU A 1 167 ? 15.643 9.186 -27.894 1.00 50.69 167 LEU A C 1
ATOM 1296 O O . LEU A 1 167 ? 15.880 8.292 -27.084 1.00 50.69 167 LEU A O 1
ATOM 1300 N N . LEU A 1 168 ? 14.592 9.187 -28.708 1.00 49.91 168 LEU A N 1
ATOM 1301 C CA . LEU A 1 168 ? 13.461 8.284 -28.613 1.00 49.91 168 LEU A CA 1
ATOM 1302 C C . LEU A 1 168 ? 13.887 6.827 -28.830 1.00 49.91 168 LEU A C 1
ATOM 1304 O O . LEU A 1 168 ? 13.870 6.025 -27.906 1.00 49.91 168 LEU A O 1
ATOM 1308 N N . GLU A 1 169 ? 14.357 6.501 -30.029 1.00 55.31 169 GLU A N 1
ATOM 1309 C CA . GLU A 1 169 ? 14.589 5.120 -30.474 1.00 55.31 169 GLU A CA 1
ATOM 1310 C C . GLU A 1 169 ? 15.566 4.306 -29.597 1.00 55.31 169 GLU A C 1
ATOM 1312 O O . GLU A 1 169 ? 15.228 3.192 -29.185 1.00 55.31 169 GLU A O 1
ATOM 1317 N N . PRO A 1 170 ? 16.755 4.822 -29.214 1.00 55.44 170 PRO A N 1
ATOM 1318 C CA . PRO A 1 170 ? 17.691 4.054 -28.389 1.00 55.44 170 PRO A CA 1
ATOM 1319 C C . PRO A 1 170 ? 17.152 3.777 -26.987 1.00 55.44 170 PRO A C 1
ATOM 1321 O O . PRO A 1 170 ? 17.474 2.755 -26.382 1.00 55.44 170 PRO A O 1
ATOM 1324 N N . LEU A 1 171 ? 16.356 4.706 -26.469 1.00 49.59 171 LEU A N 1
ATOM 1325 C CA . LEU A 1 171 ? 15.780 4.627 -25.145 1.00 49.59 171 LEU A CA 1
ATOM 1326 C C . LEU A 1 171 ? 14.669 3.587 -25.116 1.00 49.59 171 LEU A C 1
ATOM 1328 O O . LEU A 1 171 ? 14.675 2.730 -24.245 1.00 49.59 171 LEU A O 1
ATOM 1332 N N . LEU A 1 172 ? 13.801 3.584 -26.124 1.00 52.34 172 LEU A N 1
ATOM 1333 C CA . LEU A 1 172 ? 12.718 2.612 -26.259 1.00 52.34 172 LEU A CA 1
ATOM 1334 C C . LEU A 1 172 ? 13.203 1.175 -26.340 1.00 52.34 172 LEU A C 1
ATOM 1336 O O . LEU A 1 172 ? 12.763 0.346 -25.546 1.00 52.34 172 LEU A O 1
ATOM 1340 N N . SER A 1 173 ? 14.228 0.927 -27.157 1.00 63.59 173 SER A N 1
ATOM 1341 C CA . SER A 1 173 ? 14.830 -0.406 -27.268 1.00 63.59 173 SER A CA 1
ATOM 1342 C C . SER A 1 173 ? 15.347 -0.970 -25.934 1.00 63.59 173 SER A C 1
ATOM 1344 O O . SER A 1 173 ? 15.494 -2.181 -25.787 1.00 63.59 173 SER A O 1
ATOM 1346 N N . HIS A 1 174 ? 15.631 -0.104 -24.954 1.00 64.56 174 HIS A N 1
ATOM 1347 C CA . HIS A 1 174 ? 16.129 -0.507 -23.644 1.00 64.56 174 HIS A CA 1
ATOM 1348 C C . HIS A 1 174 ? 15.018 -0.982 -22.699 1.00 64.56 174 HIS A C 1
ATOM 1350 O O . HIS A 1 174 ? 15.257 -1.881 -21.895 1.00 64.56 174 HIS A O 1
ATOM 1356 N N . PHE A 1 175 ? 13.817 -0.408 -22.800 1.00 64.12 175 PHE A N 1
ATOM 1357 C CA . PHE A 1 175 ? 12.682 -0.757 -21.941 1.00 64.12 175 PHE A CA 1
ATOM 1358 C C . PHE A 1 175 ? 11.832 -1.884 -22.516 1.00 64.12 175 PHE A C 1
ATOM 1360 O O . PHE A 1 175 ? 11.204 -2.614 -21.748 1.00 64.12 175 PHE A O 1
ATOM 1367 N N . ASP A 1 176 ? 11.823 -2.030 -23.842 1.00 70.94 176 ASP A N 1
ATOM 1368 C CA . ASP A 1 176 ? 10.924 -2.943 -24.542 1.00 70.94 176 ASP A CA 1
ATOM 1369 C C . ASP A 1 176 ? 11.020 -4.374 -24.009 1.00 70.94 176 ASP A C 1
ATOM 1371 O O . ASP A 1 176 ? 9.987 -4.967 -23.725 1.00 70.94 176 ASP A O 1
ATOM 1375 N N . ALA A 1 177 ? 12.223 -4.899 -23.753 1.00 77.56 177 ALA A N 1
ATOM 1376 C CA . ALA A 1 177 ? 12.391 -6.278 -23.285 1.00 77.56 177 ALA A CA 1
ATOM 1377 C C . ALA A 1 177 ? 11.777 -6.527 -21.892 1.00 77.56 177 ALA A C 1
ATOM 1379 O O . ALA A 1 177 ? 10.947 -7.422 -21.731 1.00 77.56 177 ALA A O 1
ATOM 1380 N N . ASN A 1 178 ? 12.141 -5.722 -20.887 1.00 80.44 178 ASN A N 1
ATOM 1381 C CA . ASN A 1 178 ? 11.650 -5.898 -19.511 1.00 80.44 178 ASN A CA 1
ATOM 1382 C C . ASN A 1 178 ? 10.146 -5.650 -19.434 1.00 80.44 178 ASN A C 1
ATOM 1384 O O . ASN A 1 178 ? 9.387 -6.373 -18.787 1.00 80.44 178 ASN A O 1
ATOM 1388 N N . ILE A 1 179 ? 9.690 -4.638 -20.161 1.00 76.31 179 ILE A N 1
ATOM 1389 C CA . ILE A 1 179 ? 8.286 -4.313 -20.208 1.00 76.31 179 ILE A CA 1
ATOM 1390 C C . ILE A 1 179 ? 7.471 -5.397 -20.951 1.00 76.31 179 ILE A C 1
ATOM 1392 O O . ILE A 1 179 ? 6.351 -5.715 -20.538 1.00 76.31 179 ILE A O 1
ATOM 1396 N N . GLU A 1 180 ? 8.001 -5.966 -22.029 1.00 77.31 180 GLU A N 1
ATOM 1397 C CA . GLU A 1 180 ? 7.370 -7.061 -22.764 1.00 77.31 180 GLU A CA 1
ATOM 1398 C C . GLU A 1 180 ? 7.235 -8.305 -21.880 1.00 77.31 180 GLU A C 1
ATOM 1400 O O . GLU A 1 180 ? 6.181 -8.942 -21.891 1.00 77.31 180 GLU A O 1
ATOM 1405 N N . VAL A 1 181 ? 8.247 -8.614 -21.061 1.00 83.50 181 VAL A N 1
ATOM 1406 C CA . VAL A 1 181 ? 8.186 -9.695 -20.062 1.00 83.50 181 VAL A CA 1
ATOM 1407 C C . VAL A 1 181 ? 7.031 -9.469 -19.083 1.00 83.50 181 VAL A C 1
ATOM 1409 O O . VAL A 1 181 ? 6.225 -10.377 -18.873 1.00 83.50 181 VAL A O 1
ATOM 1412 N N . ILE A 1 182 ? 6.882 -8.252 -18.549 1.00 82.88 182 ILE A N 1
ATOM 1413 C CA . ILE A 1 182 ? 5.771 -7.886 -17.652 1.00 82.88 182 ILE A CA 1
ATOM 1414 C C . ILE A 1 182 ? 4.418 -8.078 -18.333 1.00 82.88 182 ILE A C 1
ATOM 1416 O O . ILE A 1 182 ? 3.496 -8.652 -17.756 1.00 82.88 182 ILE A O 1
ATOM 1420 N N . ILE A 1 183 ? 4.284 -7.611 -19.573 1.00 77.94 183 ILE A N 1
ATOM 1421 C CA . ILE A 1 183 ? 3.030 -7.736 -20.317 1.00 77.94 183 ILE A CA 1
ATOM 1422 C C . ILE A 1 183 ? 2.695 -9.188 -20.578 1.00 77.94 183 ILE A C 1
ATOM 1424 O O . ILE A 1 183 ? 1.563 -9.592 -20.332 1.00 77.94 183 ILE A O 1
ATOM 1428 N N . LYS A 1 184 ? 3.664 -9.974 -21.049 1.00 82.44 184 LYS A N 1
ATOM 1429 C CA . LYS A 1 184 ? 3.481 -11.406 -21.279 1.00 82.44 184 LYS A CA 1
ATOM 1430 C C . LYS A 1 184 ? 3.035 -12.093 -19.995 1.00 82.44 184 LYS A C 1
ATOM 1432 O O . LYS A 1 184 ? 2.037 -12.801 -20.022 1.00 82.44 184 LYS A O 1
ATOM 1437 N N . LYS A 1 185 ? 3.697 -11.811 -18.869 1.00 85.19 185 LYS A N 1
ATOM 1438 C CA . LYS A 1 185 ? 3.315 -12.325 -17.547 1.00 85.19 185 LYS A CA 1
ATOM 1439 C C . LYS A 1 185 ? 1.856 -11.989 -17.217 1.00 85.19 185 LYS A C 1
ATOM 1441 O O . LYS A 1 185 ? 1.091 -12.884 -16.881 1.00 85.19 185 LYS A O 1
ATOM 1446 N N . VAL A 1 186 ? 1.436 -10.731 -17.364 1.00 82.12 186 VAL A N 1
ATOM 1447 C CA . VAL A 1 186 ? 0.049 -10.330 -17.067 1.00 82.12 186 VAL A CA 1
ATOM 1448 C C . VAL A 1 186 ? -0.952 -10.961 -18.044 1.00 82.12 186 VAL A C 1
ATOM 1450 O O . VAL A 1 186 ? -1.979 -11.468 -17.606 1.00 82.12 186 VAL A O 1
ATOM 1453 N N . LEU A 1 187 ? -0.661 -10.990 -19.345 1.00 81.56 187 LEU A N 1
ATOM 1454 C CA . LEU A 1 187 ? -1.552 -11.560 -20.364 1.00 81.56 187 LEU A CA 1
ATOM 1455 C C . LEU A 1 187 ? -1.713 -13.081 -20.249 1.00 81.56 187 LEU A C 1
ATOM 1457 O O . LEU A 1 187 ? -2.764 -13.605 -20.601 1.00 81.56 187 LEU A O 1
ATOM 1461 N N . ILE A 1 188 ? -0.697 -13.793 -19.751 1.00 82.94 188 ILE A N 1
ATOM 1462 C CA . ILE A 1 188 ? -0.782 -15.240 -19.498 1.00 82.94 188 ILE A CA 1
ATOM 1463 C C . ILE A 1 188 ? -1.784 -15.541 -18.376 1.00 82.94 188 ILE A C 1
ATOM 1465 O O . ILE A 1 188 ? -2.488 -16.546 -18.429 1.00 82.94 188 ILE A O 1
ATOM 1469 N N . HIS A 1 189 ? -1.856 -14.678 -17.361 1.00 81.25 189 HIS A N 1
ATOM 1470 C CA . HIS A 1 189 ? -2.672 -14.919 -16.170 1.00 81.25 189 HIS A CA 1
ATOM 1471 C C . HIS A 1 189 ? -4.061 -14.276 -16.224 1.00 81.25 189 HIS A C 1
ATOM 1473 O O . HIS A 1 189 ? -4.949 -14.696 -15.484 1.00 81.25 189 HIS A O 1
ATOM 1479 N N . TYR A 1 190 ? -4.265 -13.267 -17.076 1.00 79.94 190 TYR A N 1
ATOM 1480 C CA . TYR A 1 190 ? -5.482 -12.459 -17.077 1.00 79.94 190 TYR A CA 1
ATOM 1481 C C . TYR A 1 190 ? -5.968 -12.169 -18.498 1.00 79.94 190 TYR A C 1
ATOM 1483 O O . TYR A 1 190 ? -5.204 -11.741 -19.357 1.00 79.94 190 TYR A O 1
ATOM 1491 N N . ASN A 1 191 ? -7.273 -12.348 -18.718 1.00 78.00 191 ASN A N 1
ATOM 1492 C CA . ASN A 1 191 ? -7.932 -12.110 -20.008 1.00 78.00 191 ASN A CA 1
ATOM 1493 C C . ASN A 1 191 ? -9.201 -11.238 -19.871 1.00 78.00 191 ASN A C 1
ATOM 1495 O O . ASN A 1 191 ? -10.158 -11.374 -20.639 1.00 78.00 191 ASN A O 1
ATOM 1499 N N . ASP A 1 192 ? -9.231 -10.373 -18.856 1.00 79.56 192 ASP A N 1
ATOM 1500 C CA . ASP A 1 192 ? -10.353 -9.482 -18.546 1.00 79.56 192 ASP A CA 1
ATOM 1501 C C . ASP A 1 192 ? -10.042 -8.011 -18.900 1.00 79.56 192 ASP A C 1
ATOM 1503 O O . ASP A 1 192 ? -8.932 -7.659 -19.304 1.00 79.56 192 ASP A O 1
ATOM 1507 N N . GLU A 1 193 ? -11.032 -7.129 -18.751 1.00 71.25 193 GLU A N 1
ATOM 1508 C CA . GLU A 1 193 ? -10.895 -5.685 -19.024 1.00 71.25 193 GLU A CA 1
ATOM 1509 C C . GLU A 1 193 ? -9.882 -4.995 -18.082 1.00 71.25 193 GLU A C 1
ATOM 1511 O O . GLU A 1 193 ? -9.369 -3.919 -18.379 1.00 71.25 193 GLU A O 1
ATOM 1516 N N . SER A 1 194 ? -9.465 -5.658 -16.993 1.00 74.88 194 SER A N 1
ATOM 1517 C CA . SER A 1 194 ? -8.500 -5.115 -16.032 1.00 74.88 194 SER A CA 1
ATOM 1518 C C . SER A 1 194 ? -7.034 -5.256 -16.451 1.00 74.88 194 SER A C 1
ATOM 1520 O O . SER A 1 194 ? -6.157 -4.726 -15.766 1.00 74.88 194 SER A O 1
ATOM 1522 N N . VAL A 1 195 ? -6.734 -5.926 -17.569 1.00 79.81 195 VAL A N 1
ATOM 1523 C CA . VAL A 1 195 ? -5.361 -6.138 -18.066 1.00 79.81 195 VAL A CA 1
ATOM 1524 C C . VAL A 1 195 ? -4.522 -4.848 -18.133 1.00 79.81 195 VAL A C 1
ATOM 1526 O O . VAL A 1 195 ? -3.409 -4.859 -17.601 1.00 79.81 195 VAL A O 1
ATOM 1529 N N . PRO A 1 196 ? -4.995 -3.716 -18.701 1.00 77.44 196 PRO A N 1
ATOM 1530 C CA . PRO A 1 196 ? -4.197 -2.487 -18.768 1.00 77.44 196 PRO A CA 1
ATOM 1531 C C . PRO A 1 196 ? -3.821 -1.963 -17.381 1.00 77.44 196 PRO A C 1
ATOM 1533 O O . PRO A 1 196 ? -2.694 -1.523 -17.152 1.00 77.44 196 PRO A O 1
ATOM 1536 N N . TRP A 1 197 ? -4.758 -2.072 -16.441 1.00 79.31 197 TRP A N 1
ATOM 1537 C CA . TRP A 1 197 ? -4.547 -1.694 -15.055 1.00 79.31 197 TRP A CA 1
ATOM 1538 C C . TRP A 1 197 ? -3.531 -2.608 -14.366 1.00 79.31 197 TRP A C 1
ATOM 1540 O O . TRP A 1 197 ? -2.612 -2.114 -13.721 1.00 79.31 197 TRP A O 1
ATOM 1550 N N . ARG A 1 198 ? -3.641 -3.930 -14.544 1.00 81.00 198 ARG A N 1
ATOM 1551 C CA . ARG A 1 198 ? -2.695 -4.905 -13.972 1.00 81.00 198 ARG A CA 1
ATOM 1552 C C . ARG A 1 198 ? -1.280 -4.689 -14.488 1.00 81.00 198 ARG A C 1
ATOM 1554 O O . ARG A 1 198 ? -0.337 -4.742 -13.711 1.00 81.00 198 ARG A O 1
ATOM 1561 N N . ILE A 1 199 ? -1.143 -4.387 -15.778 1.00 82.06 199 ILE A N 1
ATOM 1562 C CA . ILE A 1 199 ? 0.138 -4.023 -16.385 1.00 82.06 199 ILE A CA 1
ATOM 1563 C C . ILE A 1 199 ? 0.711 -2.775 -15.701 1.00 82.06 199 ILE A C 1
ATOM 1565 O O . ILE A 1 199 ? 1.866 -2.781 -15.286 1.00 82.06 199 ILE A O 1
ATOM 1569 N N . ALA A 1 200 ? -0.078 -1.707 -15.565 1.00 81.38 200 ALA A N 1
ATOM 1570 C CA . ALA A 1 200 ? 0.371 -0.487 -14.897 1.00 81.38 200 ALA A CA 1
ATOM 1571 C C . ALA A 1 200 ? 0.709 -0.718 -13.409 1.00 81.38 200 ALA A C 1
ATOM 1573 O O . ALA A 1 200 ? 1.676 -0.144 -12.910 1.00 81.38 200 ALA A O 1
ATOM 1574 N N . ALA A 1 201 ? -0.049 -1.573 -12.716 1.00 80.75 201 ALA A N 1
ATOM 1575 C CA . ALA A 1 201 ? 0.153 -1.899 -11.308 1.00 80.75 201 ALA A CA 1
ATOM 1576 C C . ALA A 1 201 ? 1.440 -2.704 -11.087 1.00 80.75 201 ALA A C 1
ATOM 1578 O O . ALA A 1 201 ? 2.239 -2.335 -10.230 1.00 80.75 201 ALA A O 1
ATOM 1579 N N . GLU A 1 202 ? 1.674 -3.743 -11.892 1.00 84.06 202 GLU A N 1
ATOM 1580 C CA . GLU A 1 202 ? 2.913 -4.533 -11.862 1.00 84.06 202 GLU A CA 1
ATOM 1581 C C . GLU A 1 202 ? 4.126 -3.630 -12.113 1.00 84.06 202 GLU A C 1
ATOM 1583 O O . GLU A 1 202 ? 5.144 -3.744 -11.439 1.00 84.06 202 GLU A O 1
ATOM 1588 N N . ARG A 1 203 ? 4.013 -2.658 -13.027 1.00 84.38 203 ARG A N 1
ATOM 1589 C CA . ARG A 1 203 ? 5.109 -1.713 -13.262 1.00 84.38 203 ARG A CA 1
ATOM 1590 C C . ARG A 1 203 ? 5.369 -0.769 -12.120 1.00 84.38 203 ARG A C 1
ATOM 1592 O O . ARG A 1 203 ? 6.525 -0.507 -11.823 1.00 84.38 203 ARG A O 1
ATOM 1599 N N . TYR A 1 204 ? 4.316 -0.245 -11.507 1.00 85.19 204 TYR A N 1
ATOM 1600 C CA . TYR A 1 204 ? 4.473 0.553 -10.304 1.00 85.19 204 TYR A CA 1
ATOM 1601 C C . TYR A 1 204 ? 5.183 -0.255 -9.212 1.00 85.19 204 TYR A C 1
ATOM 1603 O O . TYR A 1 204 ? 6.122 0.255 -8.608 1.00 85.19 204 TYR A O 1
ATOM 1611 N N . GLN A 1 205 ? 4.779 -1.514 -9.001 1.00 81.44 205 GLN A N 1
ATOM 1612 C CA . GLN A 1 205 ? 5.424 -2.398 -8.029 1.00 81.44 205 GLN A CA 1
ATOM 1613 C C . GLN A 1 205 ? 6.910 -2.571 -8.348 1.00 81.44 205 GLN A C 1
ATOM 1615 O O . GLN A 1 205 ? 7.736 -2.295 -7.486 1.00 81.44 205 GLN A O 1
ATOM 1620 N N . GLN A 1 206 ? 7.246 -2.893 -9.599 1.00 85.75 206 GLN A N 1
ATOM 1621 C CA . GLN A 1 206 ? 8.637 -3.060 -10.017 1.00 85.75 206 GLN A CA 1
ATOM 1622 C C . GLN A 1 206 ? 9.450 -1.757 -10.038 1.00 85.75 206 GLN A C 1
ATOM 1624 O O . GLN A 1 206 ? 10.666 -1.769 -9.905 1.00 85.75 206 GLN A O 1
ATOM 1629 N N . ALA A 1 207 ? 8.808 -0.609 -10.228 1.00 85.19 207 ALA A N 1
ATOM 1630 C CA . ALA A 1 207 ? 9.479 0.683 -10.153 1.00 85.19 207 ALA A CA 1
ATOM 1631 C C . ALA A 1 207 ? 9.773 1.093 -8.704 1.00 85.19 207 ALA A C 1
ATOM 1633 O O . ALA A 1 207 ? 10.769 1.767 -8.450 1.00 85.19 207 ALA A O 1
ATOM 1634 N N . ALA A 1 208 ? 8.897 0.711 -7.771 1.00 81.81 208 ALA A N 1
ATOM 1635 C CA . ALA A 1 208 ? 9.023 1.015 -6.350 1.00 81.81 208 ALA A CA 1
ATOM 1636 C C . ALA A 1 208 ? 9.891 -0.002 -5.585 1.00 81.81 208 ALA A C 1
ATOM 1638 O O . ALA A 1 208 ? 10.399 0.326 -4.511 1.00 81.81 208 ALA A O 1
ATOM 1639 N N . GLY A 1 209 ? 10.044 -1.225 -6.100 1.00 79.94 209 GLY A N 1
ATOM 1640 C CA . GLY A 1 209 ? 10.818 -2.289 -5.469 1.00 79.94 209 GLY A CA 1
ATOM 1641 C C . GLY A 1 209 ? 12.332 -2.135 -5.674 1.00 79.94 209 GLY A C 1
ATOM 1642 O O . GLY A 1 209 ? 12.772 -1.845 -6.783 1.00 79.94 209 GLY A O 1
ATOM 1643 N N . PRO A 1 210 ? 13.166 -2.353 -4.638 1.00 74.19 210 PRO A N 1
ATOM 1644 C CA . PRO A 1 210 ? 14.609 -2.067 -4.675 1.00 74.19 210 PRO A CA 1
ATOM 1645 C C . PRO A 1 210 ? 15.437 -2.991 -5.588 1.00 74.19 210 PRO A C 1
ATOM 1647 O O . PRO A 1 210 ? 16.615 -2.719 -5.824 1.00 74.19 210 PRO A O 1
ATOM 1650 N N . HIS A 1 211 ? 14.863 -4.101 -6.059 1.00 73.56 211 HIS A N 1
ATOM 1651 C CA . HIS A 1 211 ? 15.565 -5.154 -6.810 1.00 73.56 211 HIS A CA 1
ATOM 1652 C C . HIS A 1 211 ? 14.803 -5.628 -8.050 1.00 73.56 211 HIS A C 1
ATOM 1654 O O . HIS A 1 211 ? 15.112 -6.686 -8.592 1.00 73.56 211 HIS A O 1
ATOM 1660 N N . ASP A 1 212 ? 13.796 -4.873 -8.471 1.00 84.50 212 ASP A N 1
ATOM 1661 C CA . ASP A 1 212 ? 12.935 -5.270 -9.574 1.00 84.50 212 ASP A CA 1
ATOM 1662 C C . ASP A 1 212 ? 13.434 -4.713 -10.911 1.00 84.50 212 ASP A C 1
ATOM 1664 O O . ASP A 1 212 ? 14.101 -3.680 -10.969 1.00 84.50 212 ASP A O 1
ATOM 1668 N N . ASP A 1 213 ? 13.054 -5.366 -12.011 1.00 84.25 213 ASP A N 1
ATOM 1669 C CA . ASP A 1 213 ? 13.554 -5.057 -13.358 1.00 84.25 213 ASP A CA 1
ATOM 1670 C C . ASP A 1 213 ? 13.260 -3.617 -13.811 1.00 84.25 213 ASP A C 1
ATOM 1672 O O . ASP A 1 213 ? 13.936 -3.102 -14.702 1.00 84.25 213 ASP A O 1
ATOM 1676 N N . LEU A 1 214 ? 12.264 -2.944 -13.220 1.00 84.56 214 LEU A N 1
ATOM 1677 C CA . LEU A 1 214 ? 11.926 -1.540 -13.490 1.00 84.56 214 LEU A CA 1
ATOM 1678 C C . LEU A 1 214 ? 12.495 -0.542 -12.465 1.00 84.56 214 LEU A C 1
ATOM 1680 O O . LEU A 1 214 ? 12.170 0.650 -12.539 1.00 84.56 214 LEU A O 1
ATOM 1684 N N . HIS A 1 215 ? 13.345 -0.987 -11.537 1.00 85.25 215 HIS A N 1
ATOM 1685 C CA . HIS A 1 215 ? 13.961 -0.101 -10.557 1.00 85.25 215 HIS A CA 1
ATOM 1686 C C . HIS A 1 215 ? 14.809 0.964 -11.254 1.00 85.25 215 HIS A C 1
ATOM 1688 O O . HIS A 1 215 ? 15.530 0.685 -12.217 1.00 85.25 215 HIS A O 1
ATOM 1694 N N . ILE A 1 216 ? 14.735 2.199 -10.751 1.00 82.75 216 ILE A N 1
ATOM 1695 C CA . ILE A 1 216 ? 15.353 3.362 -11.391 1.00 82.75 216 ILE A CA 1
ATOM 1696 C C . ILE A 1 216 ? 16.855 3.154 -11.649 1.00 82.75 216 ILE A C 1
ATOM 1698 O O . ILE A 1 216 ? 17.356 3.550 -12.698 1.00 82.75 216 ILE A O 1
ATOM 1702 N N . ASP A 1 217 ? 17.569 2.454 -10.766 1.00 81.94 217 ASP A N 1
ATOM 1703 C CA . ASP A 1 217 ? 19.013 2.224 -10.904 1.00 81.94 217 ASP A CA 1
ATOM 1704 C C . ASP A 1 217 ? 19.399 1.389 -12.137 1.00 81.94 217 ASP A C 1
ATOM 1706 O O . ASP A 1 217 ? 20.520 1.521 -12.632 1.00 81.94 217 ASP A O 1
ATOM 1710 N N . HIS A 1 218 ? 18.493 0.566 -12.676 1.00 80.62 218 HIS A N 1
ATOM 1711 C CA . HIS A 1 218 ? 18.759 -0.194 -13.904 1.00 80.62 218 HIS A CA 1
ATOM 1712 C C . HIS A 1 218 ? 18.788 0.694 -15.153 1.00 80.62 218 HIS A C 1
ATOM 1714 O O . HIS A 1 218 ? 19.450 0.358 -16.134 1.00 80.62 218 HIS A O 1
ATOM 1720 N N . TYR A 1 219 ? 18.126 1.851 -15.098 1.00 74.00 219 TYR A N 1
ATOM 1721 C CA . TYR A 1 219 ? 17.956 2.763 -16.235 1.00 74.00 219 TYR A CA 1
ATOM 1722 C C . TYR A 1 219 ? 18.761 4.047 -16.073 1.00 74.00 219 TYR A C 1
ATOM 1724 O O . TYR A 1 219 ? 19.315 4.581 -17.033 1.00 74.00 219 TYR A O 1
ATOM 1732 N N . PHE A 1 220 ? 18.861 4.513 -14.834 1.00 70.38 220 PHE A N 1
ATOM 1733 C CA . PHE A 1 220 ? 19.566 5.714 -14.411 1.00 70.38 220 PHE A CA 1
ATOM 1734 C C . PHE A 1 220 ? 20.823 5.341 -13.627 1.00 70.38 220 PHE A C 1
ATOM 1736 O O . PHE A 1 220 ? 21.164 6.003 -12.645 1.00 70.38 220 PHE A O 1
ATOM 1743 N N . GLY A 1 221 ? 21.489 4.259 -14.055 1.00 61.59 221 GLY A N 1
ATOM 1744 C CA . GLY A 1 221 ? 22.698 3.739 -13.424 1.00 61.59 221 GLY A CA 1
ATOM 1745 C C . GLY A 1 221 ? 23.670 4.855 -13.058 1.00 61.59 221 GLY A C 1
ATOM 1746 O O . GLY A 1 221 ? 23.781 5.829 -13.802 1.00 61.59 221 GLY A O 1
ATOM 1747 N N . VAL A 1 222 ? 24.320 4.692 -11.893 1.00 50.19 222 VAL A N 1
ATOM 1748 C CA . VAL A 1 222 ? 25.258 5.622 -11.229 1.00 50.19 222 VAL A CA 1
ATOM 1749 C C . VAL A 1 222 ? 25.603 6.809 -12.118 1.00 50.19 222 VAL A C 1
ATOM 1751 O O . VAL A 1 222 ? 26.426 6.678 -13.031 1.00 50.19 222 VAL A O 1
ATOM 1754 N N . PRO A 1 223 ? 24.955 7.956 -11.910 1.00 51.19 223 PRO A N 1
ATOM 1755 C CA . PRO A 1 223 ? 24.999 8.948 -12.944 1.00 51.19 223 PRO A CA 1
ATOM 1756 C C . PRO A 1 223 ? 26.397 9.508 -13.145 1.00 51.19 223 PRO A C 1
ATOM 1758 O O . PRO A 1 223 ? 27.028 10.035 -12.229 1.00 51.19 223 PRO A O 1
ATOM 1761 N N . TYR A 1 224 ? 26.798 9.555 -14.408 1.00 48.22 224 TYR A N 1
ATOM 1762 C CA . TYR A 1 224 ? 27.725 10.549 -14.942 1.00 48.22 224 TYR A CA 1
ATOM 1763 C C . TYR A 1 224 ? 27.165 11.999 -14.811 1.00 48.22 224 TYR A C 1
ATOM 1765 O O . TYR A 1 224 ? 27.536 12.869 -15.600 1.00 48.22 224 TYR A O 1
ATOM 1773 N N . TYR A 1 225 ? 26.306 12.301 -13.815 1.00 49.25 225 TYR A N 1
ATOM 1774 C CA . TYR A 1 225 ? 25.786 13.651 -13.520 1.00 49.25 225 TYR A CA 1
ATOM 1775 C C . TYR A 1 225 ? 26.893 14.621 -13.080 1.00 49.25 225 TYR A C 1
ATOM 1777 O O . TYR A 1 225 ? 26.697 15.831 -13.081 1.00 49.25 225 TYR A O 1
ATOM 1785 N N . VAL A 1 226 ? 28.112 14.136 -12.841 1.00 47.62 226 VAL A N 1
ATOM 1786 C CA . VAL A 1 226 ? 29.266 14.976 -12.500 1.00 47.62 226 VAL A CA 1
ATOM 1787 C C . VAL A 1 226 ? 30.085 15.377 -13.725 1.00 47.62 226 VAL A C 1
ATOM 1789 O O . VAL A 1 226 ? 31.315 15.333 -13.708 1.00 47.62 226 VAL A O 1
ATOM 1792 N N . THR A 1 227 ? 29.442 15.766 -14.821 1.00 47.81 227 THR A N 1
ATOM 1793 C CA . THR A 1 227 ? 30.193 16.472 -15.872 1.00 47.81 227 THR A CA 1
ATOM 1794 C C . THR A 1 227 ? 29.607 17.813 -16.286 1.00 47.81 227 THR A C 1
ATOM 1796 O O . THR A 1 227 ? 30.199 18.460 -17.147 1.00 47.81 227 THR A O 1
ATOM 1799 N N . TYR A 1 228 ? 28.546 18.309 -15.628 1.00 47.16 228 TYR A N 1
ATOM 1800 C CA . TYR A 1 228 ? 28.046 19.660 -15.907 1.00 47.16 228 TYR A CA 1
ATOM 1801 C C . TYR A 1 228 ? 27.689 20.500 -14.668 1.00 47.16 228 TYR A C 1
ATOM 1803 O O . TYR A 1 228 ? 26.534 20.649 -14.289 1.00 47.16 228 TYR A O 1
ATOM 1811 N N . LYS A 1 229 ? 28.728 21.110 -14.089 1.00 47.53 229 LYS A N 1
ATOM 1812 C CA . LYS A 1 229 ? 28.878 22.575 -13.993 1.00 47.53 229 LYS A CA 1
ATOM 1813 C C . LYS A 1 229 ? 30.331 22.871 -14.392 1.00 47.53 229 LYS A C 1
ATOM 1815 O O . LYS A 1 229 ? 31.256 22.529 -13.662 1.00 47.53 229 LYS A O 1
ATOM 1820 N N . SER A 1 230 ? 30.610 23.188 -15.657 1.00 55.53 230 SER A N 1
ATOM 1821 C CA . SER A 1 230 ? 30.762 24.572 -16.137 1.00 55.53 230 SER A CA 1
ATOM 1822 C C . SER A 1 230 ? 31.388 25.490 -15.069 1.00 55.53 230 SER A C 1
ATOM 1824 O O . SER A 1 230 ? 30.751 25.820 -14.073 1.00 55.53 230 SER A O 1
ATOM 1826 N N . GLU A 1 231 ? 32.657 25.846 -15.277 1.00 48.75 231 GLU A N 1
ATOM 1827 C CA . GLU A 1 231 ? 33.449 26.868 -14.559 1.00 48.75 231 GLU A CA 1
ATOM 1828 C C . GLU A 1 231 ? 33.890 26.563 -13.113 1.00 48.75 231 GLU A C 1
ATOM 1830 O O . GLU A 1 231 ? 35.094 26.586 -12.855 1.00 48.75 231 GLU A O 1
ATOM 1835 N N . GLN A 1 232 ? 33.013 26.151 -12.193 1.00 50.03 232 GLN A N 1
ATOM 1836 C CA . GLN A 1 232 ? 33.419 25.923 -10.788 1.00 50.03 232 GLN A CA 1
ATOM 1837 C C . GLN A 1 232 ? 34.425 24.770 -10.617 1.00 50.03 232 GLN A C 1
ATOM 1839 O O . GLN A 1 232 ? 35.320 24.831 -9.776 1.00 50.03 232 GLN A O 1
ATOM 1844 N N . TYR A 1 233 ? 34.344 23.726 -11.449 1.00 58.12 233 TYR A N 1
ATOM 1845 C CA . TYR A 1 233 ? 35.314 22.622 -11.419 1.00 58.12 233 TYR A CA 1
ATOM 1846 C C . TYR A 1 233 ? 36.738 23.079 -11.793 1.00 58.12 233 TYR A C 1
ATOM 1848 O O . TYR A 1 233 ? 37.720 22.551 -11.271 1.00 58.12 233 TYR A O 1
ATOM 1856 N N . TYR A 1 234 ? 36.856 24.089 -12.662 1.00 60.59 234 TYR A N 1
ATOM 1857 C CA . TYR A 1 234 ? 38.144 24.656 -13.062 1.00 60.59 234 TYR A CA 1
ATOM 1858 C C . TYR A 1 234 ? 38.665 25.666 -12.030 1.00 60.59 234 TYR A C 1
ATOM 1860 O O . TYR A 1 234 ? 39.851 25.625 -11.708 1.00 60.59 234 TYR A O 1
ATOM 1868 N N . GLU A 1 235 ? 37.792 26.471 -11.415 1.00 60.84 235 GLU A N 1
ATOM 1869 C CA . GLU A 1 235 ? 38.158 27.367 -10.302 1.00 60.84 235 GLU A CA 1
ATOM 1870 C C . GLU A 1 235 ? 38.598 26.613 -9.034 1.00 60.84 235 GLU A C 1
ATOM 1872 O O . GLU A 1 235 ? 39.346 27.132 -8.201 1.00 60.84 235 GLU A O 1
ATOM 1877 N N . HIS A 1 236 ? 38.157 25.366 -8.873 1.00 66.19 236 HIS A N 1
ATOM 1878 C CA . HIS A 1 236 ? 38.506 24.529 -7.727 1.00 66.19 236 HIS A CA 1
ATOM 1879 C C . HIS A 1 236 ? 39.672 23.575 -7.987 1.00 66.19 236 HIS A C 1
ATOM 1881 O O . HIS A 1 236 ? 40.225 23.042 -7.028 1.00 66.19 236 HIS A O 1
ATOM 1887 N N . GLY A 1 237 ? 40.111 23.396 -9.237 1.00 69.31 237 GLY A N 1
ATOM 1888 C CA . GLY A 1 237 ? 41.191 22.465 -9.585 1.00 69.31 237 GLY A CA 1
ATOM 1889 C C . GLY A 1 237 ? 42.512 22.751 -8.857 1.00 69.31 237 GLY A C 1
ATOM 1890 O O . GLY A 1 237 ? 43.146 21.827 -8.348 1.00 69.31 237 GLY A O 1
ATOM 1891 N N . GLU A 1 238 ? 42.892 24.026 -8.738 1.00 67.62 238 GLU A N 1
ATOM 1892 C CA . GLU A 1 238 ? 44.077 24.471 -7.983 1.00 67.62 238 GLU A CA 1
ATOM 1893 C C . GLU A 1 238 ? 43.894 24.271 -6.464 1.00 67.62 238 GLU A C 1
ATOM 1895 O O . GLU A 1 238 ? 44.782 23.760 -5.779 1.00 67.62 238 GLU A O 1
ATOM 1900 N N . ARG A 1 239 ? 42.705 24.582 -5.926 1.00 69.31 239 ARG A N 1
ATOM 1901 C CA . ARG A 1 239 ? 42.398 24.456 -4.485 1.00 69.31 239 ARG A CA 1
ATOM 1902 C C . ARG A 1 239 ? 42.284 23.006 -4.016 1.00 69.31 239 ARG A C 1
ATOM 1904 O O . ARG A 1 239 ? 42.740 22.686 -2.921 1.00 69.31 239 ARG A O 1
ATOM 1911 N N . ILE A 1 240 ? 41.727 22.123 -4.845 1.00 71.25 240 ILE A N 1
ATOM 1912 C CA . ILE A 1 240 ? 41.617 20.681 -4.579 1.00 71.25 240 ILE A CA 1
ATOM 1913 C C . ILE A 1 240 ? 43.009 20.047 -4.493 1.00 71.25 240 ILE A C 1
ATOM 1915 O O . ILE A 1 240 ? 43.238 19.204 -3.628 1.00 71.25 240 ILE A O 1
ATOM 1919 N N . ARG A 1 241 ? 43.953 20.476 -5.344 1.00 73.62 241 ARG A N 1
ATOM 1920 C CA . ARG A 1 241 ? 45.349 20.013 -5.286 1.00 73.62 241 ARG A CA 1
ATOM 1921 C C . ARG A 1 241 ? 46.109 20.598 -4.095 1.00 73.62 241 ARG A C 1
ATOM 1923 O O . ARG A 1 241 ? 46.926 19.898 -3.507 1.00 73.62 241 ARG A O 1
ATOM 1930 N N . SER A 1 242 ? 45.839 21.854 -3.734 1.00 75.94 242 SER A N 1
ATOM 1931 C CA . SER A 1 242 ? 46.583 22.559 -2.685 1.00 75.94 242 SER A CA 1
ATOM 1932 C C . SER A 1 242 ? 46.113 22.257 -1.256 1.00 75.94 242 SER A C 1
ATOM 1934 O O . SER A 1 242 ? 46.903 22.436 -0.330 1.00 75.94 242 SER A O 1
ATOM 1936 N N . TYR A 1 243 ? 44.859 21.836 -1.032 1.00 83.25 243 TYR A N 1
ATOM 1937 C CA . TYR A 1 243 ? 44.319 21.679 0.324 1.00 83.25 243 TYR A CA 1
ATOM 1938 C C . TYR A 1 243 ? 43.492 20.395 0.502 1.00 83.25 243 TYR A C 1
ATOM 1940 O O . TYR A 1 243 ? 42.335 20.296 0.090 1.00 83.25 243 TYR A O 1
ATOM 1948 N N . LYS A 1 244 ? 44.072 19.414 1.209 1.00 81.50 244 LYS A N 1
ATOM 1949 C CA . LYS A 1 244 ? 43.467 18.091 1.463 1.00 81.50 244 LYS A CA 1
ATOM 1950 C C . LYS A 1 244 ? 42.093 18.172 2.147 1.00 81.50 244 LYS A C 1
ATOM 1952 O O . LYS A 1 244 ? 41.206 17.392 1.816 1.00 81.50 244 LYS A O 1
ATOM 1957 N N . GLY A 1 245 ? 41.890 19.130 3.057 1.00 84.62 245 GLY A N 1
ATOM 1958 C CA . GLY A 1 245 ? 40.600 19.325 3.737 1.00 84.62 245 GLY A CA 1
ATOM 1959 C C . GLY A 1 245 ? 39.483 19.821 2.811 1.00 84.62 245 GLY A C 1
ATOM 1960 O O . GLY A 1 245 ? 38.322 19.469 2.996 1.00 84.62 245 GLY A O 1
ATOM 1961 N N . TYR A 1 246 ? 39.835 20.578 1.770 1.00 80.50 246 TYR A N 1
ATOM 1962 C CA . TYR A 1 246 ? 38.886 21.142 0.810 1.00 80.50 246 TYR A CA 1
ATOM 1963 C C . TYR A 1 246 ? 38.400 20.059 -0.149 1.00 80.50 246 TYR A C 1
ATOM 1965 O O . TYR A 1 246 ? 37.204 19.955 -0.392 1.00 80.50 246 TYR A O 1
ATOM 1973 N N . ALA A 1 247 ? 39.309 19.197 -0.619 1.00 75.75 247 ALA A N 1
ATOM 1974 C CA . ALA A 1 247 ? 38.956 18.049 -1.450 1.00 75.75 247 ALA A CA 1
ATOM 1975 C C . ALA A 1 247 ? 37.947 17.117 -0.752 1.00 75.75 247 ALA A C 1
ATOM 1977 O O . ALA A 1 247 ? 36.971 16.698 -1.370 1.00 75.75 247 ALA A O 1
ATOM 1978 N N . VAL A 1 248 ? 38.142 16.843 0.545 1.00 83.00 248 VAL A N 1
ATOM 1979 C CA . VAL A 1 248 ? 37.224 16.005 1.336 1.00 83.00 248 VAL A CA 1
ATOM 1980 C C . VAL A 1 248 ? 35.859 16.675 1.508 1.00 83.00 248 VAL A C 1
ATOM 1982 O O . VAL A 1 248 ? 34.841 16.039 1.248 1.00 83.00 248 VAL A O 1
ATOM 1985 N N . ALA A 1 249 ? 35.816 17.952 1.899 1.00 80.75 249 ALA A N 1
ATOM 1986 C CA . ALA A 1 249 ? 34.555 18.675 2.083 1.00 80.75 249 ALA A CA 1
ATOM 1987 C C . ALA A 1 249 ? 33.772 18.831 0.766 1.00 80.75 249 ALA A C 1
ATOM 1989 O O . ALA A 1 249 ? 32.553 18.670 0.742 1.00 80.75 249 ALA A O 1
ATOM 1990 N N . PHE A 1 250 ? 34.476 19.095 -0.338 1.00 79.50 250 PHE A N 1
ATOM 1991 C CA . PHE A 1 250 ? 33.885 19.183 -1.671 1.00 79.50 250 PHE A CA 1
ATOM 1992 C C . PHE A 1 250 ? 33.299 17.839 -2.116 1.00 79.50 250 PHE A C 1
ATOM 1994 O O . PHE A 1 250 ? 32.171 17.795 -2.604 1.00 79.50 250 PHE A O 1
ATOM 2001 N N . GLN A 1 251 ? 34.025 16.738 -1.894 1.00 80.00 251 GLN A N 1
ATOM 2002 C CA . GLN A 1 251 ? 33.527 15.399 -2.204 1.00 80.00 251 GLN A CA 1
ATOM 2003 C C . GLN A 1 251 ? 32.291 15.052 -1.365 1.00 80.00 251 GLN A C 1
ATOM 2005 O O . GLN A 1 251 ? 31.305 14.587 -1.919 1.00 80.00 251 GLN A O 1
ATOM 2010 N N . GLN A 1 252 ? 32.289 15.362 -0.065 1.00 83.88 252 GLN A N 1
ATOM 2011 C CA . GLN A 1 252 ? 31.124 15.141 0.798 1.00 83.88 252 GLN A CA 1
ATOM 2012 C C . GLN A 1 252 ? 29.897 15.944 0.358 1.00 83.88 252 GLN A C 1
ATOM 2014 O O . GLN A 1 252 ? 28.786 15.420 0.378 1.00 83.88 252 GLN A O 1
ATOM 2019 N N . GLN A 1 253 ? 30.071 17.214 -0.027 1.00 83.69 253 GLN A N 1
ATOM 2020 C CA . GLN A 1 253 ? 28.962 18.023 -0.533 1.00 83.69 253 GLN A CA 1
ATOM 2021 C C . GLN A 1 253 ? 28.392 17.421 -1.814 1.00 83.69 253 GLN A C 1
ATOM 2023 O O . GLN A 1 253 ? 27.186 17.240 -1.924 1.00 83.69 253 GLN A O 1
ATOM 2028 N N . LYS A 1 254 ? 29.271 17.054 -2.741 1.00 80.31 254 LYS A N 1
ATOM 2029 C CA . LYS A 1 254 ? 28.894 16.419 -3.995 1.00 80.31 254 LYS A CA 1
ATOM 2030 C C . LYS A 1 254 ? 28.160 15.096 -3.773 1.00 80.31 254 LYS A C 1
ATOM 2032 O O . LYS A 1 254 ? 27.128 14.877 -4.389 1.00 80.31 254 LYS A O 1
ATOM 2037 N N . ASP A 1 255 ? 28.646 14.250 -2.868 1.00 81.69 255 ASP A N 1
ATOM 2038 C CA . ASP A 1 255 ? 27.990 12.981 -2.541 1.00 81.69 255 ASP A CA 1
ATOM 2039 C C . ASP A 1 255 ? 26.584 13.211 -1.957 1.00 81.69 255 ASP A C 1
ATOM 2041 O O . ASP A 1 255 ? 25.665 12.441 -2.239 1.00 81.69 255 ASP A O 1
ATOM 2045 N N . ARG A 1 256 ? 26.389 14.287 -1.174 1.00 82.81 256 ARG A N 1
ATOM 2046 C CA . ARG A 1 256 ? 25.061 14.697 -0.684 1.00 82.81 256 ARG A CA 1
ATOM 2047 C C . ARG A 1 256 ? 24.150 15.159 -1.816 1.00 82.81 256 ARG A C 1
ATOM 2049 O O . ARG A 1 256 ? 23.025 14.673 -1.895 1.00 82.81 256 ARG A O 1
ATOM 2056 N N . ASP A 1 257 ? 24.637 16.042 -2.682 1.00 81.25 257 ASP A N 1
ATOM 2057 C CA . ASP A 1 257 ? 23.867 16.578 -3.809 1.00 81.25 257 ASP A CA 1
ATOM 2058 C C . ASP A 1 257 ? 23.478 15.454 -4.789 1.00 81.25 257 ASP A C 1
ATOM 2060 O O . ASP A 1 257 ? 22.331 15.373 -5.231 1.00 81.25 257 ASP A O 1
ATOM 2064 N N . ASP A 1 258 ? 24.403 14.530 -5.067 1.00 77.81 258 ASP A N 1
ATOM 2065 C CA . ASP A 1 258 ? 24.167 13.351 -5.906 1.00 77.81 258 ASP A CA 1
ATOM 2066 C C . ASP A 1 258 ? 23.121 12.419 -5.273 1.00 77.81 258 ASP A C 1
ATOM 2068 O O . ASP A 1 258 ? 22.245 11.895 -5.966 1.00 77.81 258 ASP A O 1
ATOM 2072 N N . LEU A 1 259 ? 23.180 12.210 -3.954 1.00 81.12 259 LEU A N 1
ATOM 2073 C CA . LEU A 1 259 ? 22.196 11.407 -3.230 1.00 81.12 259 LEU A CA 1
ATOM 2074 C C . LEU A 1 259 ? 20.804 12.053 -3.254 1.00 81.12 259 LEU A C 1
ATOM 2076 O O . LEU A 1 259 ? 19.808 11.351 -3.432 1.00 81.12 259 LEU A O 1
ATOM 2080 N N . GLU A 1 260 ? 20.719 13.370 -3.085 1.00 81.69 260 GLU A N 1
ATOM 2081 C CA . GLU A 1 260 ? 19.459 14.114 -3.125 1.00 81.69 260 GLU A CA 1
ATOM 2082 C C . GLU A 1 260 ? 18.845 14.106 -4.529 1.00 81.69 260 GLU A C 1
ATOM 2084 O O . GLU A 1 260 ? 17.667 13.777 -4.686 1.00 81.69 260 GLU A O 1
ATOM 2089 N N . ALA A 1 261 ? 19.655 14.340 -5.566 1.00 78.88 261 ALA A N 1
ATOM 2090 C CA . ALA A 1 261 ? 19.223 14.240 -6.956 1.00 78.88 261 ALA A CA 1
ATOM 2091 C C . ALA A 1 261 ? 18.698 12.835 -7.292 1.00 78.88 261 ALA A C 1
ATOM 2093 O O . ALA A 1 261 ? 17.655 12.704 -7.933 1.00 78.88 261 ALA A O 1
ATOM 2094 N N . ARG A 1 262 ? 19.365 11.775 -6.808 1.00 80.25 262 ARG A N 1
ATOM 2095 C CA . ARG A 1 262 ? 18.890 10.389 -6.966 1.00 80.25 262 ARG A CA 1
ATOM 2096 C C . ARG A 1 262 ? 17.573 10.135 -6.250 1.00 80.25 262 ARG A C 1
ATOM 2098 O O . ARG A 1 262 ? 16.682 9.524 -6.831 1.00 80.25 262 ARG A O 1
ATOM 2105 N N . ARG A 1 263 ? 17.422 10.611 -5.010 1.00 80.81 263 ARG A N 1
ATOM 2106 C CA . ARG A 1 263 ? 16.156 10.496 -4.266 1.00 80.81 263 ARG A CA 1
ATOM 2107 C C . ARG A 1 263 ? 15.020 11.183 -5.011 1.00 80.81 263 ARG A C 1
ATOM 2109 O O . ARG A 1 263 ? 13.941 10.605 -5.125 1.00 80.81 263 ARG A O 1
ATOM 2116 N N . GLN A 1 264 ? 15.274 12.372 -5.554 1.00 79.31 264 GLN A N 1
ATOM 2117 C CA . GLN A 1 264 ? 14.280 13.104 -6.326 1.00 79.31 264 GLN A CA 1
ATOM 2118 C C . GLN A 1 264 ? 13.941 12.399 -7.643 1.00 79.31 264 GLN A C 1
ATOM 2120 O O . GLN A 1 264 ? 12.767 12.285 -7.977 1.00 79.31 264 GLN A O 1
ATOM 2125 N N . ALA A 1 265 ? 14.935 11.874 -8.364 1.00 79.38 265 ALA A N 1
ATOM 2126 C CA . ALA A 1 265 ? 14.697 11.106 -9.582 1.00 79.38 265 ALA A CA 1
ATOM 2127 C C . ALA A 1 265 ? 13.872 9.841 -9.292 1.00 79.38 265 ALA A C 1
ATOM 2129 O O . ALA A 1 265 ? 12.915 9.565 -10.010 1.00 79.38 265 ALA A O 1
ATOM 2130 N N . ASN A 1 266 ? 14.189 9.115 -8.212 1.00 81.94 266 ASN A N 1
ATOM 2131 C CA . ASN A 1 266 ? 13.427 7.941 -7.783 1.00 81.94 266 ASN A CA 1
ATOM 2132 C C . ASN A 1 266 ? 11.972 8.299 -7.463 1.00 81.94 266 ASN A C 1
ATOM 2134 O O . ASN A 1 266 ? 11.041 7.640 -7.917 1.00 81.94 266 ASN A O 1
ATOM 2138 N N . LYS A 1 267 ? 11.772 9.399 -6.733 1.00 80.69 267 LYS A N 1
ATOM 2139 C CA . LYS A 1 267 ? 10.447 9.946 -6.446 1.00 80.69 267 LYS A CA 1
ATOM 2140 C C . LYS A 1 267 ? 9.683 10.266 -7.729 1.00 80.69 267 LYS A C 1
ATOM 2142 O O . LYS A 1 267 ? 8.578 9.765 -7.908 1.00 80.69 267 LYS A O 1
ATOM 2147 N N . ASP A 1 268 ? 10.288 11.025 -8.638 1.00 80.00 268 ASP A N 1
ATOM 2148 C CA . ASP A 1 268 ? 9.628 11.411 -9.880 1.00 80.00 268 ASP A CA 1
ATOM 2149 C C . ASP A 1 268 ? 9.312 10.165 -10.751 1.00 80.00 268 ASP A C 1
ATOM 2151 O O . ASP A 1 268 ? 8.291 10.139 -11.444 1.00 80.00 268 ASP A O 1
ATOM 2155 N N . TRP A 1 269 ? 10.159 9.123 -10.712 1.00 84.31 269 TRP A N 1
ATOM 2156 C CA . TRP A 1 269 ? 9.960 7.852 -11.428 1.00 84.31 269 TRP A CA 1
ATOM 2157 C C . TRP A 1 269 ? 8.761 7.075 -10.888 1.00 84.31 269 TRP A C 1
ATOM 2159 O O . TRP A 1 269 ? 7.899 6.638 -11.648 1.00 84.31 269 TRP A O 1
ATOM 2169 N N . ILE A 1 270 ? 8.659 6.954 -9.567 1.00 81.69 270 ILE A N 1
ATOM 2170 C CA . ILE A 1 270 ? 7.508 6.331 -8.908 1.00 81.69 270 ILE A CA 1
ATOM 2171 C C . ILE A 1 270 ? 6.235 7.150 -9.187 1.00 81.69 270 ILE A C 1
ATOM 2173 O O . ILE A 1 270 ? 5.188 6.591 -9.525 1.00 81.69 270 ILE A O 1
ATOM 2177 N N . ASP A 1 271 ? 6.329 8.479 -9.128 1.00 77.88 271 ASP A N 1
ATOM 2178 C CA . ASP A 1 271 ? 5.224 9.402 -9.392 1.00 77.88 271 ASP A CA 1
ATOM 2179 C C . ASP A 1 271 ? 4.695 9.309 -10.829 1.00 77.88 271 ASP A C 1
ATOM 2181 O O . ASP A 1 271 ? 3.484 9.425 -11.053 1.00 77.88 271 ASP A O 1
ATOM 2185 N N . LEU A 1 272 ? 5.569 9.066 -11.809 1.00 82.12 272 LEU A N 1
ATOM 2186 C CA . LEU A 1 272 ? 5.167 8.768 -13.183 1.00 82.12 272 LEU A CA 1
ATOM 2187 C C . LEU A 1 272 ? 4.227 7.559 -13.218 1.00 82.12 272 LEU A C 1
ATOM 2189 O O . LEU A 1 272 ? 3.132 7.651 -13.776 1.00 82.12 272 LEU A O 1
ATOM 2193 N N . TRP A 1 273 ? 4.631 6.443 -12.611 1.00 82.00 273 TRP A N 1
ATOM 2194 C CA . TRP A 1 273 ? 3.845 5.209 -12.628 1.00 82.00 273 TRP A CA 1
ATOM 2195 C C . TRP A 1 273 ? 2.543 5.330 -11.834 1.00 82.00 273 TRP A C 1
ATOM 2197 O O . TRP A 1 273 ? 1.518 4.807 -12.270 1.00 82.00 273 TRP A O 1
ATOM 2207 N N . ILE A 1 274 ? 2.533 6.106 -10.747 1.00 78.31 274 ILE A N 1
ATOM 2208 C CA . ILE A 1 274 ? 1.299 6.463 -10.031 1.00 78.31 274 ILE A CA 1
ATOM 2209 C C . ILE A 1 274 ? 0.330 7.204 -10.959 1.00 78.31 274 ILE A C 1
ATOM 2211 O O . ILE A 1 274 ? -0.855 6.873 -11.010 1.00 78.31 274 ILE A O 1
ATOM 2215 N N . ARG A 1 275 ? 0.811 8.195 -11.725 1.00 76.38 275 ARG A N 1
ATOM 2216 C CA . ARG A 1 275 ? -0.033 8.929 -12.685 1.00 76.38 275 ARG A CA 1
ATOM 2217 C C . ARG A 1 275 ? -0.571 8.003 -13.770 1.00 76.38 275 ARG A C 1
ATOM 2219 O O . ARG A 1 275 ? -1.762 8.060 -14.057 1.00 76.38 275 ARG A O 1
ATOM 2226 N N . VAL A 1 276 ? 0.282 7.145 -14.333 1.00 76.69 276 VAL A N 1
ATOM 2227 C CA . VAL A 1 276 ? -0.113 6.134 -15.326 1.00 76.69 276 VAL A CA 1
ATOM 2228 C C . VAL A 1 276 ? -1.250 5.269 -14.779 1.00 76.69 276 VAL A C 1
ATOM 2230 O O . VAL A 1 276 ? -2.302 5.161 -15.416 1.00 76.69 276 VAL A O 1
ATOM 2233 N N . LEU A 1 277 ? -1.089 4.730 -13.569 1.00 75.75 277 LEU A N 1
ATOM 2234 C CA . LEU A 1 277 ? -2.109 3.889 -12.953 1.00 75.75 277 LEU A CA 1
ATOM 2235 C C . LEU A 1 277 ? -3.418 4.651 -12.721 1.00 75.75 277 LEU A C 1
ATOM 2237 O O . LEU A 1 277 ? -4.481 4.170 -13.107 1.00 75.75 277 LEU A O 1
ATOM 2241 N N . ASN A 1 278 ? -3.342 5.868 -12.177 1.00 71.69 278 ASN A N 1
ATOM 2242 C CA . ASN A 1 278 ? -4.514 6.699 -11.887 1.00 71.69 278 ASN A CA 1
ATOM 2243 C C . ASN A 1 278 ? -5.271 7.155 -13.146 1.00 71.69 278 ASN A C 1
ATOM 2245 O O . ASN A 1 278 ? -6.458 7.460 -13.063 1.00 71.69 278 ASN A O 1
ATOM 2249 N N . THR A 1 279 ? -4.617 7.193 -14.311 1.00 69.94 279 THR A N 1
ATOM 2250 C CA . THR A 1 279 ? -5.275 7.502 -15.594 1.00 69.94 279 THR A CA 1
ATOM 2251 C C . THR A 1 279 ? -5.964 6.306 -16.250 1.00 69.94 279 THR A C 1
ATOM 2253 O O . THR A 1 279 ? -6.625 6.480 -17.274 1.00 69.94 279 THR A O 1
ATOM 2256 N N . THR A 1 280 ? -5.832 5.101 -15.689 1.00 70.12 280 THR A N 1
ATOM 2257 C CA . THR A 1 280 ? -6.439 3.900 -16.271 1.00 70.12 280 THR A CA 1
ATOM 2258 C C . THR A 1 280 ? -7.938 3.858 -15.922 1.00 70.12 280 THR A C 1
ATOM 2260 O O . THR A 1 280 ? -8.279 3.826 -14.738 1.00 70.12 280 THR A O 1
ATOM 2263 N N . PRO A 1 281 ? -8.848 3.872 -16.918 1.00 57.84 281 PRO A N 1
ATOM 2264 C CA . PRO A 1 281 ? -10.251 4.287 -16.760 1.00 57.84 281 PRO A CA 1
ATOM 2265 C C . PRO A 1 281 ? -11.145 3.400 -15.883 1.00 57.84 281 PRO A C 1
ATOM 2267 O O . PRO A 1 281 ? -12.271 3.794 -15.593 1.00 57.84 281 PRO A O 1
ATOM 2270 N N . GLU A 1 282 ? -10.674 2.245 -15.420 1.00 59.59 282 GLU A N 1
ATOM 2271 C CA . GLU A 1 282 ? -11.546 1.258 -14.768 1.00 59.59 282 GLU A CA 1
ATOM 2272 C C . GLU A 1 282 ? -11.181 0.935 -13.321 1.00 59.59 282 GLU A C 1
ATOM 2274 O O . GLU A 1 282 ? -11.987 0.337 -12.607 1.00 59.59 282 GLU A O 1
ATOM 2279 N N . ARG A 1 283 ? -9.994 1.328 -12.848 1.00 61.09 283 ARG A N 1
ATOM 2280 C CA . ARG A 1 283 ? -9.490 0.900 -11.537 1.00 61.09 283 ARG A CA 1
ATOM 2281 C C . ARG A 1 283 ? -8.535 1.938 -10.960 1.00 61.09 283 ARG A C 1
ATOM 2283 O O . ARG A 1 283 ? -7.341 1.952 -11.236 1.00 61.09 283 ARG A O 1
ATOM 2290 N N . SER A 1 284 ? -9.075 2.826 -10.139 1.00 55.25 284 SER A N 1
ATOM 2291 C CA . SER A 1 284 ? -8.299 3.790 -9.359 1.00 55.25 284 SER A CA 1
ATOM 2292 C C . SER A 1 284 ? -7.833 3.074 -8.097 1.00 55.25 284 SER A C 1
ATOM 2294 O O . SER A 1 284 ? -8.621 2.870 -7.192 1.00 55.25 284 SER A O 1
ATOM 2296 N N . THR A 1 285 ? -6.602 2.570 -8.061 1.00 55.81 285 THR A N 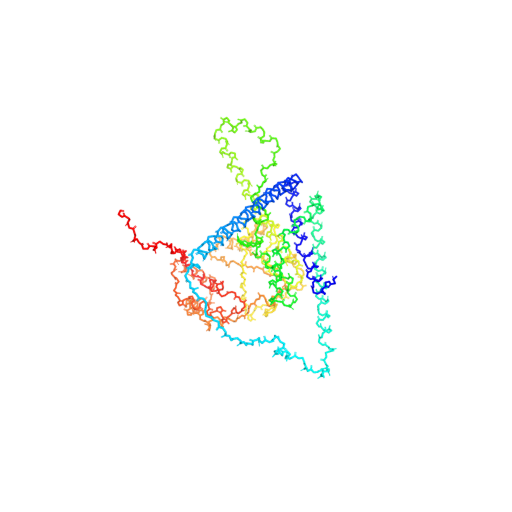1
ATOM 2297 C CA . THR A 1 285 ? -6.201 1.607 -7.010 1.00 55.81 285 THR A CA 1
ATOM 2298 C C . THR A 1 285 ? -4.960 1.979 -6.235 1.00 55.81 285 THR A C 1
ATOM 2300 O O . THR A 1 285 ? -4.608 1.249 -5.314 1.00 55.81 285 THR A O 1
ATOM 2303 N N . LEU A 1 286 ? -4.267 3.064 -6.572 1.00 54.56 286 LEU A N 1
ATOM 2304 C CA . LEU A 1 286 ? -3.199 3.510 -5.697 1.00 54.56 286 LEU A CA 1
ATOM 2305 C C . LEU A 1 286 ? -3.760 4.504 -4.699 1.00 54.56 286 LEU A C 1
ATOM 2307 O O . LEU A 1 286 ? -4.155 5.615 -5.042 1.00 54.56 286 LEU A O 1
ATOM 2311 N N . PHE A 1 287 ? -3.674 4.120 -3.429 1.00 62.50 287 PHE A N 1
ATOM 2312 C CA . PHE A 1 287 ? -3.767 5.007 -2.272 1.00 62.50 287 PHE A CA 1
ATOM 2313 C C . PHE A 1 287 ? -2.624 6.043 -2.234 1.00 62.50 287 PHE A C 1
ATOM 2315 O O . PHE A 1 287 ? -2.344 6.617 -1.185 1.00 62.50 287 PHE A O 1
ATOM 2322 N N . SER A 1 288 ? -1.947 6.280 -3.362 1.00 55.72 288 SER A N 1
ATOM 2323 C CA . SER A 1 288 ? -0.823 7.190 -3.475 1.00 55.72 288 SER A CA 1
ATOM 2324 C C . SER A 1 288 ? -1.317 8.559 -3.942 1.00 55.72 288 SER A C 1
ATOM 2326 O O . SER A 1 288 ? -1.787 8.692 -5.081 1.00 55.72 288 SER A O 1
ATOM 2328 N N . PRO A 1 289 ? -1.277 9.590 -3.079 1.00 51.25 289 PRO A N 1
ATOM 2329 C CA . PRO A 1 289 ? -1.639 10.934 -3.490 1.00 51.25 289 PRO A CA 1
ATOM 2330 C C . PRO A 1 289 ? -0.648 11.434 -4.558 1.00 51.25 289 PRO A C 1
ATOM 2332 O O . PRO A 1 289 ? 0.545 11.157 -4.461 1.00 51.25 289 PRO A O 1
ATOM 2335 N N . PRO A 1 290 ? -1.094 12.212 -5.561 1.00 52.56 290 PRO A N 1
ATOM 2336 C CA . PRO A 1 290 ? -0.193 12.788 -6.554 1.00 52.56 290 PRO A CA 1
ATOM 2337 C C . PRO A 1 290 ? 0.951 13.598 -5.919 1.00 52.56 290 PRO A C 1
ATOM 2339 O O . PRO A 1 290 ? 0.689 14.448 -5.062 1.00 52.56 290 PRO A O 1
ATOM 2342 N N . ALA A 1 291 ? 2.165 13.397 -6.447 1.00 49.28 291 ALA A N 1
ATOM 2343 C CA . ALA A 1 291 ? 3.458 14.060 -6.199 1.00 49.28 291 ALA A CA 1
ATOM 2344 C C . ALA A 1 291 ? 3.465 15.536 -5.767 1.00 49.28 291 ALA A C 1
ATOM 2346 O O . ALA A 1 291 ? 4.379 15.983 -5.079 1.00 49.28 291 ALA A O 1
ATOM 2347 N N . ASN A 1 292 ? 2.474 16.323 -6.195 1.00 49.53 292 ASN A N 1
ATOM 2348 C CA . ASN A 1 292 ? 2.437 17.778 -6.017 1.00 49.53 292 ASN A CA 1
ATOM 2349 C C . ASN A 1 292 ? 2.161 18.214 -4.563 1.00 49.53 292 ASN A C 1
ATOM 2351 O O . ASN A 1 292 ? 1.738 19.347 -4.336 1.00 49.53 292 ASN A O 1
ATOM 2355 N N . TYR A 1 293 ? 2.356 17.335 -3.578 1.00 49.81 293 TYR A N 1
ATOM 2356 C CA . TYR A 1 293 ? 2.280 17.701 -2.171 1.00 49.81 293 TYR A CA 1
ATOM 2357 C C . TYR A 1 293 ? 3.658 18.147 -1.667 1.00 49.81 293 TYR A C 1
ATOM 2359 O O . TYR A 1 293 ? 4.619 17.387 -1.779 1.00 49.81 293 TYR A O 1
ATOM 2367 N N . PRO A 1 294 ? 3.763 19.346 -1.068 1.00 48.28 294 PRO A N 1
ATOM 2368 C CA . PRO A 1 294 ? 5.032 19.941 -0.641 1.00 48.28 294 PRO A CA 1
ATOM 2369 C C . PRO A 1 294 ? 5.687 19.257 0.576 1.00 48.28 294 PRO A C 1
ATOM 2371 O O . PRO A 1 294 ? 6.586 19.832 1.173 1.00 48.28 294 PRO A O 1
ATOM 2374 N N . ASN A 1 295 ? 5.268 18.044 0.955 1.00 48.38 295 ASN A N 1
ATOM 2375 C CA . ASN A 1 295 ? 5.893 17.282 2.037 1.00 48.38 295 ASN A CA 1
ATOM 2376 C C . ASN A 1 295 ? 6.623 16.060 1.473 1.00 48.38 295 ASN A C 1
ATOM 2378 O O . ASN A 1 295 ? 6.016 15.062 1.087 1.00 48.38 295 ASN A O 1
ATOM 2382 N N . GLU A 1 296 ? 7.950 16.156 1.455 1.00 46.19 296 GLU A N 1
ATOM 2383 C CA . GLU A 1 296 ? 8.881 15.202 0.847 1.00 46.19 296 GLU A CA 1
ATOM 2384 C C . GLU A 1 296 ? 8.944 13.834 1.549 1.00 46.19 296 GLU A C 1
ATOM 2386 O O . GLU A 1 296 ? 9.414 12.874 0.948 1.00 46.19 296 GLU A O 1
ATOM 2391 N N . ASN A 1 297 ? 8.369 13.695 2.748 1.00 48.41 297 ASN A N 1
ATOM 2392 C CA . ASN A 1 297 ? 8.448 12.468 3.552 1.00 48.41 297 ASN A CA 1
ATOM 2393 C C . ASN A 1 297 ? 7.237 11.520 3.429 1.00 48.41 297 ASN A C 1
ATOM 2395 O O . ASN A 1 297 ? 7.205 10.497 4.102 1.00 48.41 297 ASN A O 1
ATOM 2399 N N . LEU A 1 298 ? 6.226 11.832 2.607 1.00 48.59 298 LEU A N 1
ATOM 2400 C CA . LEU A 1 298 ? 4.950 11.088 2.611 1.00 48.59 298 LEU A CA 1
ATOM 2401 C C . LEU A 1 298 ? 4.888 9.875 1.668 1.00 48.59 298 LEU A C 1
ATOM 2403 O O . LEU A 1 298 ? 3.955 9.084 1.777 1.00 48.59 298 LEU A O 1
ATOM 2407 N N . ILE A 1 299 ? 5.844 9.707 0.748 1.00 47.25 299 ILE A N 1
ATOM 2408 C CA . ILE A 1 299 ? 5.777 8.637 -0.271 1.00 47.25 299 ILE A CA 1
ATOM 2409 C C . ILE A 1 299 ? 6.010 7.243 0.334 1.00 47.25 299 ILE A C 1
ATOM 2411 O O . ILE A 1 299 ? 5.506 6.260 -0.197 1.00 47.25 299 ILE A O 1
ATOM 2415 N N . LEU A 1 300 ? 6.694 7.157 1.478 1.00 47.69 300 LEU A N 1
ATOM 2416 C CA . LEU A 1 300 ? 6.952 5.892 2.178 1.00 47.69 300 LEU A CA 1
ATOM 2417 C C . LEU A 1 300 ? 5.782 5.400 3.052 1.00 47.69 300 LEU A C 1
ATOM 2419 O O . LEU A 1 300 ? 5.838 4.278 3.544 1.00 47.69 300 LEU A O 1
ATOM 2423 N N . ASP A 1 301 ? 4.718 6.192 3.216 1.00 60.53 301 ASP A N 1
ATOM 2424 C CA . ASP A 1 301 ? 3.644 5.923 4.188 1.00 60.53 301 ASP A CA 1
ATOM 2425 C C . ASP A 1 301 ? 2.328 5.442 3.556 1.00 60.53 301 ASP A C 1
ATOM 2427 O O . ASP A 1 301 ? 1.312 5.325 4.249 1.00 60.53 301 ASP A O 1
ATOM 2431 N N . VAL A 1 302 ? 2.306 5.177 2.246 1.00 61.84 302 VAL A N 1
ATOM 2432 C CA . VAL A 1 302 ? 1.104 4.662 1.582 1.00 61.84 302 VAL A CA 1
ATOM 2433 C C . VAL A 1 302 ? 0.965 3.174 1.908 1.00 61.84 302 VAL A C 1
ATOM 2435 O O . VAL A 1 302 ? 1.796 2.374 1.476 1.00 61.84 302 VAL A O 1
ATOM 2438 N N . PRO A 1 303 ? -0.064 2.762 2.668 1.00 70.69 303 PRO A N 1
ATOM 2439 C CA . PRO A 1 303 ? -0.194 1.377 3.069 1.00 70.69 303 PRO A CA 1
ATOM 2440 C C . PRO A 1 303 ? -0.514 0.511 1.850 1.00 70.69 303 PRO A C 1
ATOM 2442 O O . PRO A 1 303 ? -1.351 0.862 1.016 1.00 70.69 303 PRO A O 1
ATOM 2445 N N . LYS A 1 304 ? 0.125 -0.662 1.784 1.00 74.69 304 LYS A N 1
ATOM 2446 C CA . LYS A 1 304 ? -0.146 -1.685 0.759 1.00 74.69 304 LYS A CA 1
ATOM 2447 C C . LYS A 1 304 ? -1.606 -2.160 0.795 1.00 74.69 304 LYS A C 1
ATOM 2449 O O . LYS A 1 304 ? -2.174 -2.482 -0.242 1.00 74.69 304 LYS A O 1
ATOM 2454 N N . TYR A 1 305 ? -2.208 -2.162 1.986 1.00 82.38 305 TYR A N 1
ATOM 2455 C CA . TYR A 1 305 ? -3.574 -2.606 2.245 1.00 82.38 305 TYR A CA 1
ATOM 2456 C C . TYR A 1 305 ? -4.342 -1.551 3.043 1.00 82.38 305 TYR A C 1
ATOM 2458 O O . TYR A 1 305 ? -3.819 -1.008 4.015 1.00 82.38 305 TYR A O 1
ATOM 2466 N N . LEU A 1 306 ? -5.602 -1.301 2.680 1.00 81.12 306 LEU A N 1
ATOM 2467 C CA . LEU A 1 306 ? -6.537 -0.545 3.513 1.00 81.12 306 LEU A CA 1
ATOM 2468 C C . LEU A 1 306 ? -7.632 -1.461 4.041 1.00 81.12 306 LEU A C 1
ATOM 2470 O O . LEU A 1 306 ? -8.215 -2.251 3.302 1.00 81.12 306 LEU A O 1
ATOM 2474 N N . PHE A 1 307 ? -7.951 -1.282 5.318 1.00 85.38 307 PHE A N 1
ATOM 2475 C CA . PHE A 1 307 ? -9.073 -1.941 5.967 1.00 85.38 307 PHE A CA 1
ATOM 2476 C C . PHE A 1 307 ? -10.185 -0.926 6.154 1.00 85.38 307 PHE A C 1
ATOM 2478 O O . PHE A 1 307 ? -9.972 0.161 6.694 1.00 85.38 307 PHE A O 1
ATOM 2485 N N . ARG A 1 308 ? -11.386 -1.299 5.726 1.00 85.06 308 ARG A N 1
ATOM 2486 C CA . ARG A 1 308 ? -12.605 -0.558 6.023 1.00 85.06 308 ARG A CA 1
ATOM 2487 C C . ARG A 1 308 ? -13.514 -1.458 6.836 1.00 85.06 308 ARG A C 1
ATOM 2489 O O . ARG A 1 308 ? -13.803 -2.578 6.432 1.00 85.06 308 ARG A O 1
ATOM 2496 N N . THR A 1 309 ? -13.980 -0.940 7.960 1.00 87.75 309 THR A N 1
ATOM 2497 C CA . THR A 1 309 ? -15.039 -1.557 8.751 1.00 87.75 309 THR A CA 1
ATOM 2498 C C . THR A 1 309 ? -16.329 -0.779 8.532 1.00 87.75 309 THR A C 1
ATOM 2500 O O . THR A 1 309 ? -16.317 0.439 8.351 1.00 87.75 309 THR A O 1
ATOM 2503 N N . PHE A 1 310 ? -17.445 -1.493 8.490 1.00 88.44 310 PHE A N 1
ATOM 2504 C CA . PHE A 1 310 ? -18.780 -0.917 8.427 1.00 88.44 310 PHE A CA 1
ATOM 2505 C C . PHE A 1 310 ? -19.757 -1.878 9.103 1.00 88.44 310 PHE A C 1
ATOM 2507 O O . PHE A 1 310 ? -19.477 -3.066 9.273 1.00 88.44 310 PHE A O 1
ATOM 2514 N N . ASP A 1 311 ? -20.893 -1.344 9.514 1.00 88.31 311 ASP A N 1
ATOM 2515 C CA . ASP A 1 311 ? -21.976 -2.063 10.171 1.00 88.31 311 ASP A CA 1
ATOM 2516 C C . ASP A 1 311 ? -23.324 -1.693 9.536 1.00 88.31 311 ASP A C 1
ATOM 2518 O O . ASP A 1 311 ? -23.394 -0.924 8.577 1.00 88.31 311 ASP A O 1
ATOM 2522 N N . ALA A 1 312 ? -24.416 -2.233 10.079 1.00 88.12 312 ALA A N 1
ATOM 2523 C CA . ALA A 1 312 ? -25.763 -1.940 9.592 1.00 88.12 312 ALA A CA 1
ATOM 2524 C C . ALA A 1 312 ? -26.180 -0.463 9.767 1.00 88.12 312 ALA A C 1
ATOM 2526 O O . ALA A 1 312 ? -27.133 -0.024 9.128 1.00 88.12 312 ALA A O 1
ATOM 2527 N N . ALA A 1 313 ? -25.490 0.300 10.623 1.00 88.50 313 ALA A N 1
ATOM 2528 C CA . ALA A 1 313 ? -25.734 1.727 10.824 1.00 88.50 313 ALA A CA 1
ATOM 2529 C C . ALA A 1 313 ? -24.901 2.608 9.875 1.00 88.50 313 ALA A C 1
ATOM 2531 O O . ALA A 1 313 ? -25.138 3.812 9.773 1.00 88.50 313 ALA A O 1
ATOM 2532 N N . SER A 1 314 ? -23.929 2.023 9.175 1.00 85.69 314 SER A N 1
ATOM 2533 C CA . SER A 1 314 ? -23.053 2.735 8.256 1.00 85.69 314 SER A CA 1
ATOM 2534 C C . SER A 1 314 ? -23.819 3.151 7.003 1.00 85.69 314 SER A C 1
ATOM 2536 O O . SER A 1 314 ? -24.307 2.321 6.239 1.00 85.69 314 SER A O 1
ATOM 2538 N N . GLU A 1 315 ? -23.910 4.457 6.760 1.00 86.06 315 GLU A N 1
ATOM 2539 C CA . GLU A 1 315 ? -24.601 4.974 5.582 1.00 86.06 315 GLU A CA 1
ATOM 2540 C C . GLU A 1 315 ? -23.783 4.797 4.292 1.00 86.06 315 GLU A C 1
ATOM 2542 O O . GLU A 1 315 ? -22.562 4.972 4.270 1.00 86.06 315 GLU A O 1
ATOM 2547 N N . GLY A 1 316 ? -24.477 4.545 3.178 1.00 86.44 316 GLY A N 1
ATOM 2548 C CA . GLY A 1 316 ? -23.879 4.429 1.847 1.00 86.44 316 GLY A CA 1
ATOM 2549 C C . GLY A 1 316 ? -23.963 3.019 1.264 1.00 86.44 316 GLY A C 1
ATOM 2550 O O . GLY A 1 316 ? -24.696 2.170 1.760 1.00 86.44 316 GLY A O 1
ATOM 2551 N N . ILE A 1 317 ? -23.228 2.795 0.178 1.00 87.62 317 ILE A N 1
ATOM 2552 C CA . ILE A 1 317 ? -23.052 1.488 -0.460 1.00 87.62 317 ILE A CA 1
ATOM 2553 C C . ILE A 1 317 ? -21.742 0.908 0.072 1.00 87.62 317 ILE A C 1
ATOM 2555 O O . ILE A 1 317 ? -20.708 1.573 0.001 1.00 87.62 317 ILE A O 1
ATOM 2559 N N . ASN A 1 318 ? -21.795 -0.297 0.629 1.00 88.25 318 ASN A N 1
ATOM 2560 C CA . ASN A 1 318 ? -20.633 -1.046 1.101 1.00 88.25 318 ASN A CA 1
ATOM 2561 C C . ASN A 1 318 ? -20.823 -2.508 0.665 1.00 88.25 318 ASN A C 1
ATOM 2563 O O . ASN A 1 318 ? -21.271 -3.334 1.457 1.00 88.25 318 ASN A O 1
ATOM 2567 N N . ASP A 1 319 ? -20.572 -2.811 -0.609 1.00 87.69 319 ASP A N 1
ATOM 2568 C CA . ASP A 1 319 ? -20.711 -4.163 -1.169 1.00 87.69 319 ASP A CA 1
ATOM 2569 C C . ASP A 1 319 ? -19.368 -4.701 -1.692 1.00 87.69 319 ASP A C 1
ATOM 2571 O O . ASP A 1 319 ? -18.342 -4.045 -1.558 1.00 87.69 319 ASP A O 1
ATOM 2575 N N . ALA A 1 320 ? -19.341 -5.924 -2.232 1.00 84.75 320 ALA A N 1
ATOM 2576 C CA . ALA A 1 320 ? -18.109 -6.591 -2.677 1.00 84.75 320 ALA A CA 1
ATOM 2577 C C . ALA A 1 320 ? -17.438 -5.940 -3.905 1.00 84.75 320 ALA A C 1
ATOM 2579 O O . ALA A 1 320 ? -16.303 -6.275 -4.246 1.00 84.75 320 ALA A O 1
ATOM 2580 N N . SER A 1 321 ? -18.131 -5.027 -4.577 1.00 82.75 321 SER A N 1
ATOM 2581 C CA . SER A 1 321 ? -17.698 -4.389 -5.818 1.00 82.75 321 SER A CA 1
ATOM 2582 C C . SER A 1 321 ? -17.533 -2.880 -5.690 1.00 82.75 321 SER A C 1
ATOM 2584 O O . SER A 1 321 ? -16.730 -2.288 -6.417 1.00 82.75 321 SER A O 1
ATOM 2586 N N . VAL A 1 322 ? -18.299 -2.251 -4.800 1.00 84.00 322 VAL A N 1
ATOM 2587 C CA . VAL A 1 322 ? -18.429 -0.808 -4.700 1.00 84.00 322 VAL A CA 1
ATOM 2588 C C . VAL A 1 322 ? -18.539 -0.359 -3.252 1.00 84.00 322 VAL A C 1
ATOM 2590 O O . VAL A 1 322 ? -19.371 -0.818 -2.467 1.00 84.00 322 VAL A O 1
ATOM 2593 N N . ILE A 1 323 ? -17.787 0.697 -2.964 1.00 82.25 323 ILE A N 1
ATOM 2594 C CA . ILE A 1 323 ? -17.936 1.518 -1.775 1.00 82.25 323 ILE A CA 1
ATOM 2595 C C . ILE A 1 323 ? -18.345 2.923 -2.207 1.00 82.25 323 ILE A C 1
ATOM 2597 O O . ILE A 1 323 ? -17.674 3.554 -3.018 1.00 82.25 323 ILE A O 1
ATOM 2601 N N . ALA A 1 324 ? -19.433 3.458 -1.663 1.00 83.31 324 ALA A N 1
ATOM 2602 C CA . ALA A 1 324 ? -19.845 4.827 -1.942 1.00 83.31 324 ALA A CA 1
ATOM 2603 C C . ALA A 1 324 ? -20.523 5.472 -0.739 1.00 83.31 324 ALA A C 1
ATOM 2605 O O . ALA A 1 324 ? -21.415 4.895 -0.128 1.00 83.31 324 ALA A O 1
ATOM 2606 N N . SER A 1 325 ? -20.164 6.718 -0.437 1.00 79.44 325 SER A N 1
ATOM 2607 C CA . SER A 1 325 ? -20.943 7.514 0.516 1.00 79.44 325 SER A CA 1
ATOM 2608 C C . SER A 1 325 ? -22.326 7.840 -0.062 1.00 79.44 325 SER A C 1
ATOM 2610 O O . SER A 1 325 ? -22.478 8.045 -1.272 1.00 79.44 325 SER A O 1
ATOM 2612 N N . ARG A 1 326 ? -23.334 7.976 0.810 1.00 76.31 326 ARG A N 1
ATOM 2613 C CA . ARG A 1 326 ? -24.708 8.388 0.463 1.00 76.31 326 ARG A CA 1
ATOM 2614 C C . ARG A 1 326 ? -24.764 9.691 -0.349 1.00 76.31 326 ARG A C 1
ATOM 2616 O O . ARG A 1 326 ? -25.694 9.899 -1.121 1.00 76.31 326 ARG A O 1
ATOM 2623 N N . ARG A 1 327 ? -23.764 10.568 -0.195 1.00 67.81 327 ARG A N 1
ATOM 2624 C CA . ARG A 1 327 ? -23.653 11.863 -0.894 1.00 67.81 327 ARG A CA 1
ATOM 2625 C C . ARG A 1 327 ? -22.721 11.861 -2.109 1.00 67.81 327 ARG A C 1
ATOM 2627 O O . ARG A 1 327 ? -22.417 12.930 -2.630 1.00 67.81 327 ARG A O 1
ATOM 2634 N N . SER A 1 328 ? -22.304 10.691 -2.591 1.00 62.62 328 SER A N 1
ATOM 2635 C CA . SER A 1 328 ? -21.381 10.543 -3.731 1.00 62.62 328 SER A CA 1
ATOM 2636 C C . SER A 1 328 ? -21.837 11.214 -5.039 1.00 62.62 328 SER A C 1
ATOM 2638 O O . SER A 1 328 ? -21.011 11.415 -5.923 1.00 62.62 328 SER A O 1
ATOM 2640 N N . SER A 1 329 ? -23.108 11.618 -5.162 1.00 58.94 329 SER A N 1
ATOM 2641 C CA . SER A 1 329 ? -23.642 12.358 -6.314 1.00 58.94 329 SER A CA 1
ATOM 2642 C C . SER A 1 329 ? -23.355 13.870 -6.313 1.00 58.94 329 SER A C 1
ATOM 2644 O O . SER A 1 329 ? -23.567 14.521 -7.336 1.00 58.94 329 SER A O 1
ATOM 2646 N N . ARG A 1 330 ? -22.872 14.465 -5.209 1.00 60.62 330 ARG A N 1
ATOM 2647 C CA . ARG A 1 330 ? -22.485 15.889 -5.168 1.00 60.62 330 ARG A CA 1
ATOM 2648 C C . ARG A 1 330 ? -20.984 16.046 -5.431 1.00 60.62 330 ARG A C 1
ATOM 2650 O O . ARG A 1 330 ? -20.173 15.405 -4.770 1.00 60.62 330 ARG A O 1
ATOM 2657 N N . ARG A 1 331 ? -20.613 16.933 -6.368 1.00 56.47 331 ARG A N 1
ATOM 2658 C CA . ARG A 1 331 ? -19.228 17.418 -6.517 1.00 56.47 331 ARG A CA 1
ATOM 2659 C C . ARG A 1 331 ? -18.806 18.065 -5.196 1.00 56.47 331 ARG A C 1
ATOM 2661 O O . ARG A 1 331 ? -19.415 19.040 -4.773 1.00 56.47 331 ARG A O 1
ATOM 2668 N N . ASP A 1 332 ? -17.821 17.475 -4.537 1.00 54.03 332 ASP A N 1
ATOM 2669 C CA . ASP A 1 332 ? -17.413 17.784 -3.160 1.00 54.03 332 ASP A CA 1
ATOM 2670 C C . ASP A 1 332 ? -15.869 17.869 -3.089 1.00 54.03 332 ASP A C 1
ATOM 2672 O O . ASP A 1 332 ? -15.206 17.641 -4.096 1.00 54.03 332 ASP A O 1
ATOM 2676 N N . ILE A 1 333 ? -15.283 18.276 -1.968 1.00 56.41 333 ILE A N 1
ATOM 2677 C CA . ILE A 1 333 ? -13.887 18.717 -1.790 1.00 56.41 333 ILE A CA 1
ATOM 2678 C C . ILE A 1 333 ? -12.844 17.737 -2.357 1.00 56.41 333 ILE A C 1
ATOM 2680 O O . ILE A 1 333 ? -11.822 18.184 -2.875 1.00 56.41 333 ILE A O 1
ATOM 2684 N N . LEU A 1 334 ? -13.107 16.425 -2.342 1.00 56.81 334 LEU A N 1
ATOM 2685 C CA . LEU A 1 334 ? -12.216 15.407 -2.919 1.00 56.81 334 LEU A CA 1
ATOM 2686 C C . LEU A 1 334 ? -12.582 14.981 -4.359 1.00 56.81 334 LEU A C 1
ATOM 2688 O O . LEU A 1 334 ? -11.917 14.136 -4.947 1.00 56.81 334 LEU A O 1
ATOM 2692 N N . SER A 1 335 ? -13.597 15.596 -4.981 1.00 54.31 335 SER A N 1
ATOM 2693 C CA . SER A 1 335 ? -13.972 15.360 -6.394 1.00 54.31 335 SER A CA 1
ATOM 2694 C C . SER A 1 335 ? -12.899 15.793 -7.401 1.00 54.31 335 SER A C 1
ATOM 2696 O O . SER A 1 335 ? -12.984 15.461 -8.582 1.00 54.31 335 SER A O 1
ATOM 2698 N N . LEU A 1 336 ? -11.865 16.487 -6.924 1.00 50.19 336 LEU A N 1
ATOM 2699 C CA . LEU A 1 336 ? -10.618 16.733 -7.633 1.00 50.19 336 LEU A CA 1
ATOM 2700 C C . LEU A 1 336 ? -9.712 15.497 -7.509 1.00 50.19 336 LEU A C 1
ATOM 2702 O O . LEU A 1 336 ? -8.814 15.454 -6.674 1.00 50.19 336 LEU A O 1
ATOM 2706 N N . GLU A 1 337 ? -9.972 14.485 -8.339 1.00 51.38 337 GLU A N 1
ATOM 2707 C CA . GLU A 1 337 ? -9.009 13.427 -8.705 1.00 51.38 337 GLU A CA 1
ATOM 2708 C C . GLU A 1 337 ? -8.476 12.529 -7.563 1.00 51.38 337 GLU A C 1
ATOM 2710 O O . GLU A 1 337 ? -7.553 11.745 -7.788 1.00 51.38 337 GLU A O 1
ATOM 2715 N N . ARG A 1 338 ? -9.023 12.602 -6.339 1.00 54.72 338 ARG A N 1
ATOM 2716 C CA . ARG A 1 338 ? -8.479 11.902 -5.159 1.00 54.72 338 ARG A CA 1
ATOM 2717 C C . ARG A 1 338 ? -9.552 11.119 -4.420 1.00 54.72 338 ARG A C 1
ATOM 2719 O O . ARG A 1 338 ? -10.475 11.692 -3.857 1.00 54.72 338 ARG A O 1
ATOM 2726 N N . GLN A 1 339 ? -9.392 9.802 -4.357 1.00 65.19 339 GLN A N 1
ATOM 2727 C CA . GLN A 1 339 ? -10.338 8.938 -3.645 1.00 65.19 339 GLN A CA 1
ATOM 2728 C C . GLN A 1 339 ? -9.992 8.732 -2.174 1.00 65.19 339 GLN A C 1
ATOM 2730 O O . GLN A 1 339 ? -10.895 8.420 -1.405 1.00 65.19 339 GLN A O 1
ATOM 2735 N N . PHE A 1 340 ? -8.728 8.929 -1.779 1.00 73.75 340 PHE A N 1
ATOM 2736 C CA . PHE A 1 340 ? -8.253 8.729 -0.410 1.00 73.75 340 PHE A CA 1
ATOM 2737 C C . PHE A 1 340 ? -7.301 9.847 0.022 1.00 73.75 340 PHE A C 1
ATOM 2739 O O . PHE A 1 340 ? -6.477 10.320 -0.763 1.00 73.75 340 PHE A O 1
ATOM 2746 N N . MET A 1 341 ? -7.394 10.262 1.283 1.00 76.56 341 MET A N 1
ATOM 2747 C CA . MET A 1 341 ? -6.461 11.193 1.909 1.00 76.56 341 MET A CA 1
ATOM 2748 C C . MET A 1 341 ? -6.278 10.836 3.379 1.00 76.56 341 MET A C 1
ATOM 2750 O O . MET A 1 341 ? -7.256 10.618 4.089 1.00 76.56 341 MET A O 1
ATOM 2754 N N . ARG A 1 342 ? -5.029 10.801 3.848 1.00 81.69 342 ARG A N 1
ATOM 2755 C CA . ARG A 1 342 ? -4.736 10.610 5.269 1.00 81.69 342 ARG A CA 1
ATOM 2756 C C . ARG A 1 342 ? -5.324 11.777 6.060 1.00 81.69 342 ARG A C 1
ATOM 2758 O O . ARG A 1 342 ? -5.124 12.944 5.711 1.00 81.69 342 ARG A O 1
ATOM 2765 N N . ASP A 1 343 ? -6.054 11.465 7.116 1.00 85.44 343 ASP A N 1
ATOM 2766 C CA . ASP A 1 343 ? -6.738 12.443 7.962 1.00 85.44 343 ASP A CA 1
ATOM 2767 C C . ASP A 1 343 ? -5.784 13.522 8.514 1.00 85.44 343 ASP A C 1
ATOM 2769 O O . ASP A 1 343 ? -6.095 14.712 8.468 1.00 85.44 343 ASP A O 1
ATOM 2773 N N . ILE A 1 344 ? -4.578 13.129 8.940 1.00 85.31 344 ILE A N 1
ATOM 2774 C CA . ILE A 1 344 ? -3.562 14.020 9.508 1.00 85.31 344 ILE A CA 1
ATOM 2775 C C . ILE A 1 344 ? -3.103 15.074 8.499 1.00 85.31 344 ILE A C 1
ATOM 2777 O O . ILE A 1 344 ? -2.812 16.212 8.863 1.00 85.31 344 ILE A O 1
ATOM 2781 N N . THR A 1 345 ? -3.074 14.725 7.211 1.00 83.56 345 THR A N 1
ATOM 2782 C CA . THR A 1 345 ? -2.720 15.655 6.138 1.00 83.56 345 THR A CA 1
ATOM 2783 C C . THR A 1 345 ? -3.780 16.744 6.016 1.00 83.56 345 THR A C 1
ATOM 2785 O O . THR A 1 345 ? -3.435 17.923 5.914 1.00 83.56 345 THR A O 1
ATOM 2788 N N . LEU A 1 346 ? -5.062 16.376 6.089 1.00 84.00 346 LEU A N 1
ATOM 2789 C CA . LEU A 1 346 ? -6.166 17.338 6.087 1.00 84.00 346 LEU A CA 1
ATOM 2790 C C . LEU A 1 346 ? -6.140 18.205 7.345 1.00 84.00 346 LEU A C 1
ATOM 2792 O O . LEU A 1 346 ? -6.187 19.430 7.239 1.00 84.00 346 LEU A O 1
ATOM 2796 N N . LEU A 1 347 ? -5.982 17.593 8.519 1.00 89.06 347 LEU A N 1
ATOM 2797 C CA . LEU A 1 347 ? -5.899 18.320 9.785 1.00 89.06 347 LEU A CA 1
ATOM 2798 C C . LEU A 1 347 ? -4.757 19.342 9.769 1.00 89.06 347 LEU A C 1
ATOM 2800 O O . LEU A 1 347 ? -4.974 20.508 10.085 1.00 89.06 347 LEU A O 1
ATOM 2804 N N . ASN A 1 348 ? -3.562 18.960 9.318 1.00 87.75 348 ASN A N 1
ATOM 2805 C CA . ASN A 1 348 ? -2.435 19.886 9.209 1.00 87.75 348 ASN A CA 1
ATOM 2806 C C . ASN A 1 348 ? -2.694 21.019 8.208 1.00 87.75 348 ASN A C 1
ATOM 2808 O O . ASN A 1 348 ? -2.411 22.177 8.513 1.00 87.75 348 ASN A O 1
ATOM 2812 N N . THR A 1 349 ? -3.288 20.705 7.054 1.00 86.75 349 THR A N 1
ATOM 2813 C CA . THR A 1 349 ? -3.608 21.697 6.012 1.00 86.75 349 THR A CA 1
ATOM 2814 C C . THR A 1 349 ? -4.575 22.763 6.530 1.00 86.75 349 THR A C 1
ATOM 2816 O O . THR A 1 349 ? -4.372 23.956 6.306 1.00 86.75 349 THR A O 1
ATOM 2819 N N . TYR A 1 350 ? -5.609 22.355 7.268 1.00 88.31 350 TYR A N 1
ATOM 2820 C CA . TYR A 1 350 ? -6.632 23.272 7.775 1.00 88.31 350 TYR A CA 1
ATOM 2821 C C . TYR A 1 350 ? -6.315 23.864 9.154 1.00 88.31 350 TYR A C 1
ATOM 2823 O O . TYR A 1 350 ? -6.997 24.799 9.576 1.00 88.31 350 TYR A O 1
ATOM 2831 N N . ASN A 1 351 ? -5.265 23.401 9.841 1.00 89.38 351 ASN A N 1
ATOM 2832 C CA . ASN A 1 351 ? -4.921 23.841 11.198 1.00 89.38 351 ASN A CA 1
ATOM 2833 C C . ASN A 1 351 ? -4.786 25.372 11.299 1.00 89.38 351 ASN A C 1
ATOM 2835 O O . ASN A 1 351 ? -5.301 25.994 12.227 1.00 89.38 351 ASN A O 1
ATOM 2839 N N . ALA A 1 352 ? -4.150 26.009 10.309 1.00 88.50 352 ALA A N 1
ATOM 2840 C CA . ALA A 1 352 ? -3.992 27.464 10.279 1.00 88.50 352 ALA A CA 1
ATOM 2841 C C . ALA A 1 352 ? -5.331 28.215 10.165 1.00 88.50 352 ALA A C 1
ATOM 2843 O O . ALA A 1 352 ? -5.492 29.273 10.772 1.00 88.50 352 ALA A O 1
ATOM 2844 N N . ALA A 1 353 ? -6.293 27.674 9.412 1.00 89.62 353 ALA A N 1
ATOM 2845 C CA . ALA A 1 353 ? -7.628 28.251 9.294 1.00 89.62 353 ALA A CA 1
ATOM 2846 C C . ALA A 1 353 ? -8.430 28.051 10.588 1.00 89.62 353 ALA A C 1
ATOM 2848 O O . ALA A 1 353 ? -9.017 29.000 11.099 1.00 89.62 353 ALA A O 1
ATOM 2849 N N . VAL A 1 354 ? -8.379 26.851 11.171 1.00 89.81 354 VAL A N 1
ATOM 2850 C CA . VAL A 1 354 ? -9.086 26.519 12.418 1.00 89.81 354 VAL A CA 1
ATOM 2851 C C . VAL A 1 354 ? -8.603 27.363 13.597 1.00 89.81 354 VAL A C 1
ATOM 2853 O O . VAL A 1 354 ? -9.419 27.827 14.391 1.00 89.81 354 VAL A O 1
ATOM 2856 N N . LYS A 1 355 ? -7.299 27.663 13.673 1.00 89.38 355 LYS A N 1
ATOM 2857 C CA . LYS A 1 355 ? -6.743 28.586 14.680 1.00 89.38 355 LYS A CA 1
ATOM 2858 C C . LYS A 1 355 ? -7.388 29.978 14.655 1.00 89.38 355 LYS A C 1
ATOM 2860 O O . LYS A 1 355 ? -7.386 30.639 15.686 1.00 89.38 355 LYS A O 1
ATOM 2865 N N . LYS A 1 356 ? -7.932 30.419 13.513 1.00 90.75 356 LYS A N 1
ATOM 2866 C CA . LYS A 1 356 ? -8.621 31.716 13.375 1.00 90.75 356 LYS A CA 1
ATOM 2867 C C . LYS A 1 356 ? -10.091 31.663 13.790 1.00 90.75 356 LYS A C 1
ATOM 2869 O O . LYS A 1 356 ? -10.638 32.693 14.159 1.00 90.75 356 LYS A O 1
ATOM 2874 N N . VAL A 1 357 ? -10.725 30.492 13.702 1.00 90.25 357 VAL A N 1
ATOM 2875 C CA . VAL A 1 357 ? -12.148 30.303 14.031 1.00 90.25 357 VAL A CA 1
ATOM 2876 C C . VAL A 1 357 ? -12.369 30.241 15.549 1.00 90.25 357 VAL A C 1
ATOM 2878 O O . VAL A 1 357 ? -13.404 30.693 16.025 1.00 90.25 357 VAL A O 1
ATOM 2881 N N . GLY A 1 358 ? -11.389 29.739 16.310 1.00 87.69 358 GLY A N 1
ATOM 2882 C CA . GLY A 1 358 ? -11.456 29.622 17.772 1.00 87.69 358 GLY A CA 1
ATOM 2883 C C . GLY A 1 358 ? -11.977 28.265 18.268 1.00 87.69 358 GLY A C 1
ATOM 2884 O O . GLY A 1 358 ? -12.009 27.275 17.529 1.00 87.69 358 GLY A O 1
ATOM 2885 N N . ASP A 1 359 ? -12.344 28.203 19.550 1.00 83.81 359 ASP A N 1
ATOM 2886 C CA . ASP A 1 359 ? -12.878 26.996 20.200 1.00 83.81 359 ASP A CA 1
ATOM 2887 C C . ASP A 1 359 ? -14.370 26.817 19.881 1.00 83.81 359 ASP A C 1
ATOM 2889 O O . ASP A 1 359 ? -15.093 27.813 19.924 1.00 83.81 359 ASP A O 1
ATOM 2893 N N . PRO A 1 360 ? -14.878 25.610 19.534 1.00 84.94 360 PRO A N 1
ATOM 2894 C CA . PRO A 1 360 ? -14.401 24.262 19.907 1.00 84.94 360 PRO A CA 1
ATOM 2895 C C . PRO A 1 360 ? -13.590 23.496 18.843 1.00 84.94 360 PRO A C 1
ATOM 2897 O O . PRO A 1 360 ? -13.062 22.413 19.101 1.00 84.94 360 PRO A O 1
ATOM 2900 N N . MET A 1 361 ? -13.502 24.008 17.613 1.00 87.31 361 MET A N 1
ATOM 2901 C CA . MET A 1 361 ? -12.853 23.281 16.512 1.00 87.31 361 MET A CA 1
ATOM 2902 C C . MET A 1 361 ? -11.338 23.168 16.723 1.00 87.31 361 MET A C 1
ATOM 2904 O O . MET A 1 361 ? -10.722 22.163 16.366 1.00 87.31 361 MET A O 1
ATOM 2908 N N . GLN A 1 362 ? -10.743 24.174 17.368 1.00 90.06 362 GLN A N 1
ATOM 2909 C CA . GLN A 1 362 ? -9.334 24.159 17.731 1.00 90.06 362 GLN A CA 1
ATOM 2910 C C . GLN A 1 362 ? -8.995 23.048 18.735 1.00 90.06 362 GLN A C 1
ATOM 2912 O O . GLN A 1 362 ? -7.982 22.373 18.546 1.00 90.06 362 GLN A O 1
ATOM 2917 N N . GLN A 1 363 ? -9.831 22.818 19.755 1.00 90.12 363 GLN A N 1
ATOM 2918 C CA . GLN A 1 363 ? -9.661 21.695 20.684 1.00 90.12 363 GLN A CA 1
ATOM 2919 C C . GLN A 1 363 ? -9.670 20.343 19.965 1.00 90.12 363 GLN A C 1
ATOM 2921 O O . GLN A 1 363 ? -8.816 19.505 20.247 1.00 90.12 363 GLN A O 1
ATOM 2926 N N . PHE A 1 364 ? -10.575 20.140 19.002 1.00 89.81 364 PHE A N 1
ATOM 2927 C CA . PHE A 1 364 ? -10.611 18.903 18.217 1.00 89.81 364 PHE A CA 1
ATOM 2928 C C . PHE A 1 364 ? -9.315 18.684 17.419 1.00 89.81 364 PHE A C 1
ATOM 2930 O O . PHE A 1 364 ? -8.744 17.594 17.459 1.00 89.81 364 PHE A O 1
ATOM 2937 N N . PHE A 1 365 ? -8.819 19.723 16.735 1.00 91.19 365 PHE A N 1
ATOM 2938 C CA . PHE A 1 365 ? -7.568 19.637 15.973 1.00 91.19 365 PHE A CA 1
ATOM 2939 C C . PHE A 1 365 ? -6.379 19.351 16.888 1.00 91.19 365 PHE A C 1
ATOM 2941 O O . PHE A 1 365 ? -5.604 18.452 16.588 1.00 91.19 365 PHE A O 1
ATOM 2948 N N . ARG A 1 366 ? -6.262 20.051 18.025 1.00 89.38 366 ARG A N 1
ATOM 2949 C CA . ARG A 1 366 ? -5.202 19.788 19.013 1.00 89.38 366 ARG A CA 1
ATOM 2950 C C . ARG A 1 366 ? -5.271 18.366 19.546 1.00 89.38 366 ARG A C 1
ATOM 2952 O O . ARG A 1 366 ? -4.271 17.671 19.531 1.00 89.38 366 ARG A O 1
ATOM 2959 N N . PHE A 1 367 ? -6.454 17.890 19.931 1.00 89.44 367 PHE A N 1
ATOM 2960 C CA . PHE A 1 367 ? -6.611 16.515 20.402 1.00 89.44 367 PHE A CA 1
ATOM 2961 C C . PHE A 1 367 ? -6.098 15.496 19.372 1.00 89.44 367 PHE A C 1
ATOM 2963 O O . PHE A 1 367 ? -5.348 14.592 19.732 1.00 89.44 367 PHE A O 1
ATOM 2970 N N . ARG A 1 368 ? -6.459 15.665 18.094 1.00 88.94 368 ARG A N 1
ATOM 2971 C CA . ARG A 1 368 ? -6.054 14.754 17.013 1.00 88.94 368 ARG A CA 1
ATOM 2972 C C . ARG A 1 368 ? -4.591 14.892 16.585 1.00 88.94 368 ARG A C 1
ATOM 2974 O O . ARG A 1 368 ? -4.016 13.890 16.178 1.00 88.94 368 ARG A O 1
ATOM 2981 N N . LEU A 1 369 ? -4.020 16.097 16.630 1.00 89.56 369 LEU A N 1
ATOM 2982 C CA . LEU A 1 369 ? -2.643 16.374 16.201 1.00 89.56 369 LEU A CA 1
ATOM 2983 C C . LEU A 1 369 ? -1.617 16.126 17.314 1.00 89.56 369 LEU A C 1
ATOM 2985 O O . LEU A 1 369 ? -0.534 15.630 17.028 1.00 89.56 369 LEU A O 1
ATOM 2989 N N . ASP A 1 370 ? -1.960 16.444 18.563 1.00 89.50 370 ASP A N 1
ATOM 2990 C CA . ASP A 1 370 ? -1.021 16.439 19.692 1.00 89.50 370 ASP A CA 1
ATOM 2991 C C . ASP A 1 370 ? -1.060 15.115 20.482 1.00 89.50 370 ASP A C 1
ATOM 2993 O O . ASP A 1 370 ? -0.158 14.838 21.270 1.00 89.50 370 ASP A O 1
ATOM 2997 N N . THR A 1 371 ? -2.091 14.279 20.287 1.00 86.94 371 THR A N 1
ATOM 2998 C CA . THR A 1 371 ? -2.253 13.008 21.018 1.00 86.94 371 THR A CA 1
ATOM 2999 C C . THR A 1 371 ? -2.033 11.801 20.104 1.00 86.94 371 THR A C 1
ATOM 3001 O O . THR A 1 371 ? -2.978 11.098 19.738 1.00 86.94 371 THR A O 1
ATOM 3004 N N . GLU A 1 372 ? -0.770 11.538 19.754 1.00 83.31 372 GLU A N 1
ATOM 3005 C CA . GLU A 1 372 ? -0.368 10.445 18.846 1.00 83.31 372 GLU A CA 1
ATOM 3006 C C . GLU A 1 372 ? -0.896 9.066 19.273 1.00 83.31 372 GLU A C 1
ATOM 3008 O O . GLU A 1 372 ? -1.230 8.236 18.432 1.00 83.31 372 GLU A O 1
ATOM 3013 N N . ASP A 1 373 ? -1.064 8.839 20.576 1.00 82.56 373 ASP A N 1
ATOM 3014 C CA . ASP A 1 373 ? -1.609 7.601 21.143 1.00 82.56 373 ASP A CA 1
ATOM 3015 C C . ASP A 1 373 ? -3.007 7.233 20.601 1.00 82.56 373 ASP A C 1
ATOM 3017 O O . ASP A 1 373 ? -3.360 6.051 20.512 1.00 82.56 373 ASP A O 1
ATOM 3021 N N . TYR A 1 374 ? -3.800 8.238 20.210 1.00 81.44 374 TYR A N 1
ATOM 3022 C CA . TYR A 1 374 ? -5.137 8.067 19.628 1.00 81.44 374 TYR A CA 1
ATOM 3023 C C . TYR A 1 374 ? -5.140 8.111 18.100 1.00 81.44 374 TYR A C 1
ATOM 3025 O O . TYR A 1 374 ? -6.201 7.978 17.483 1.00 81.44 374 TYR A O 1
ATOM 3033 N N . TYR A 1 375 ? -3.974 8.283 17.481 1.00 84.19 375 TYR A N 1
ATOM 3034 C CA . TYR A 1 375 ? -3.848 8.235 16.040 1.00 84.19 375 TYR A CA 1
ATOM 3035 C C . TYR A 1 375 ? -3.965 6.787 15.554 1.00 84.19 375 TYR A C 1
ATOM 3037 O O . TYR A 1 375 ? -3.251 5.897 16.016 1.00 84.19 375 TYR A O 1
ATOM 3045 N N . ASN A 1 376 ? -4.896 6.524 14.635 1.00 79.62 376 ASN A N 1
ATOM 3046 C CA . ASN A 1 376 ? -5.162 5.172 14.126 1.00 79.62 376 ASN A CA 1
ATOM 3047 C C . ASN A 1 376 ? -4.726 4.970 12.670 1.00 79.62 376 ASN A C 1
ATOM 3049 O O . ASN A 1 376 ? -5.003 3.914 12.112 1.00 79.62 376 ASN A O 1
ATOM 3053 N N . GLY A 1 377 ? -4.068 5.957 12.048 1.00 80.75 377 GLY A N 1
ATOM 3054 C CA . GLY A 1 377 ? -3.727 5.875 10.623 1.00 80.75 377 GLY A CA 1
ATOM 3055 C C . GLY A 1 377 ? -4.952 5.977 9.716 1.00 80.75 377 GLY A C 1
ATOM 3056 O O . GLY A 1 377 ? -5.049 5.250 8.735 1.00 80.75 377 GLY A O 1
ATOM 3057 N N . GLU A 1 378 ? -5.918 6.827 10.068 1.00 84.31 378 GLU A N 1
ATOM 3058 C CA . GLU A 1 378 ? -7.202 6.910 9.372 1.00 84.31 378 GLU A CA 1
ATOM 3059 C C . GLU A 1 378 ? -7.057 7.543 7.978 1.00 84.31 378 GLU A C 1
ATOM 3061 O O . GLU A 1 378 ? -6.384 8.557 7.778 1.00 84.31 378 GLU A O 1
ATOM 3066 N N . TYR A 1 379 ? -7.751 6.955 7.006 1.00 83.31 379 TYR A N 1
ATOM 3067 C CA . TYR A 1 379 ? -7.869 7.489 5.656 1.00 83.31 379 TYR A CA 1
ATOM 3068 C C . TYR A 1 379 ? -9.307 7.929 5.413 1.00 83.31 379 TYR A C 1
ATOM 3070 O O . TYR A 1 379 ? -10.255 7.165 5.590 1.00 83.31 379 TYR A O 1
ATOM 3078 N N . LEU A 1 380 ? -9.467 9.172 4.976 1.00 80.62 380 LEU A N 1
ATOM 3079 C CA . LEU A 1 380 ? -10.733 9.696 4.499 1.00 80.62 380 LEU A CA 1
ATOM 3080 C C . LEU A 1 380 ? -10.884 9.333 3.031 1.00 80.62 380 LEU A C 1
ATOM 3082 O O . LEU A 1 380 ? -9.972 9.558 2.238 1.00 80.62 380 LEU A O 1
ATOM 3086 N N . SER A 1 381 ? -12.041 8.775 2.685 1.00 76.50 381 SER A N 1
ATOM 3087 C CA . SER A 1 381 ? -12.403 8.470 1.305 1.00 76.50 381 SER A CA 1
ATOM 3088 C C . SER A 1 381 ? -13.687 9.174 0.907 1.00 76.50 381 SER A C 1
ATOM 3090 O O . SER A 1 381 ? -14.563 9.406 1.743 1.00 76.50 381 SER A O 1
ATOM 3092 N N . GLN A 1 382 ? -13.805 9.522 -0.370 1.00 72.62 382 GLN A N 1
ATOM 3093 C CA . GLN A 1 382 ? -14.987 10.194 -0.898 1.00 72.62 382 GLN A CA 1
ATOM 3094 C C . GLN A 1 382 ? -15.309 9.711 -2.307 1.00 72.62 382 GLN A C 1
ATOM 3096 O O . GLN A 1 382 ? -14.447 9.248 -3.049 1.00 72.62 382 GLN A O 1
ATOM 3101 N N . GLY A 1 383 ? -16.576 9.873 -2.681 1.00 73.88 383 GLY A N 1
ATOM 3102 C CA . GLY A 1 383 ? -17.081 9.465 -3.982 1.00 73.88 383 GLY A CA 1
ATOM 3103 C C . GLY A 1 383 ? -17.499 7.999 -4.007 1.00 73.88 383 GLY A C 1
ATOM 3104 O O . GLY A 1 383 ? -17.895 7.431 -2.986 1.00 73.88 383 GLY A O 1
ATOM 3105 N N . ARG A 1 384 ? -17.479 7.436 -5.215 1.00 76.31 384 ARG A N 1
ATOM 3106 C CA . ARG A 1 384 ? -17.756 6.031 -5.506 1.00 76.31 384 ARG A CA 1
ATOM 3107 C C . ARG A 1 384 ? -16.433 5.364 -5.866 1.00 76.31 384 ARG A C 1
ATOM 3109 O O . ARG A 1 384 ? -15.777 5.773 -6.818 1.00 76.31 384 ARG A O 1
ATOM 3116 N N . PHE A 1 385 ? -16.069 4.356 -5.096 1.00 76.19 385 PHE A N 1
ATOM 3117 C CA . PHE A 1 385 ? -14.865 3.562 -5.240 1.00 76.19 385 PHE A CA 1
ATOM 3118 C C . PHE A 1 385 ? -15.248 2.181 -5.762 1.00 76.19 385 PHE A C 1
ATOM 3120 O O . PHE A 1 385 ? -15.936 1.433 -5.070 1.00 76.19 385 PHE A O 1
ATOM 3127 N N . SER A 1 386 ? -14.845 1.869 -6.994 1.00 76.25 386 SER A N 1
ATOM 3128 C CA . SER A 1 386 ? -14.986 0.523 -7.554 1.00 76.25 386 SER A CA 1
ATOM 3129 C C . SER A 1 386 ? -13.771 -0.303 -7.154 1.00 76.25 386 SER A C 1
ATOM 3131 O O . SER A 1 386 ? -12.640 0.090 -7.430 1.00 76.25 386 SER A O 1
ATOM 3133 N N . HIS A 1 387 ? -14.007 -1.437 -6.510 1.00 79.12 387 HIS A N 1
ATOM 3134 C CA . HIS A 1 387 ? -12.961 -2.327 -6.006 1.00 79.12 387 HIS A CA 1
ATOM 3135 C C . HIS A 1 387 ? -13.219 -3.796 -6.354 1.00 79.12 387 HIS A C 1
ATOM 3137 O O . HIS A 1 387 ? -12.622 -4.702 -5.766 1.00 79.12 387 HIS A O 1
ATOM 3143 N N . ALA A 1 388 ? -14.096 -4.040 -7.330 1.00 78.12 388 ALA A N 1
ATOM 3144 C CA . ALA A 1 388 ? -14.401 -5.373 -7.825 1.00 78.12 388 ALA A CA 1
ATOM 3145 C C . ALA A 1 388 ? -13.118 -6.136 -8.200 1.00 78.12 388 ALA A C 1
ATOM 3147 O O . ALA A 1 388 ? -12.315 -5.691 -9.024 1.00 78.12 388 ALA A O 1
ATOM 3148 N N . GLY A 1 389 ? -12.912 -7.293 -7.568 1.00 76.44 389 GLY A N 1
ATOM 3149 C CA . GLY A 1 389 ? -11.736 -8.140 -7.787 1.00 76.44 389 GLY A CA 1
ATOM 3150 C C . GLY A 1 389 ? -10.403 -7.549 -7.306 1.00 76.44 389 GLY A C 1
ATOM 3151 O O . GLY A 1 389 ? -9.359 -8.073 -7.680 1.00 76.44 389 GLY A O 1
ATOM 3152 N N . GLY A 1 390 ? -10.422 -6.453 -6.539 1.00 78.00 390 GLY A N 1
ATOM 3153 C CA . GLY A 1 390 ? -9.249 -5.850 -5.891 1.00 78.00 390 GLY A CA 1
ATOM 3154 C C . GLY A 1 390 ? -9.343 -5.803 -4.361 1.00 78.00 390 GLY A C 1
ATOM 3155 O O . GLY A 1 390 ? -8.424 -5.326 -3.703 1.00 78.00 390 GLY A O 1
ATOM 3156 N N . SER A 1 391 ? -10.445 -6.286 -3.787 1.00 85.94 391 SER A N 1
ATOM 3157 C CA . SER A 1 391 ? -10.680 -6.358 -2.345 1.00 85.94 391 SER A CA 1
ATOM 3158 C C . SER A 1 391 ? -11.316 -7.690 -1.964 1.00 85.94 391 SER A C 1
ATOM 3160 O O . SER A 1 391 ? -11.961 -8.332 -2.791 1.00 85.94 391 SER A O 1
ATOM 3162 N N . CYS A 1 392 ? -11.270 -8.022 -0.680 1.00 89.12 392 CYS A N 1
ATOM 3163 C CA . CYS A 1 392 ? -12.131 -9.034 -0.078 1.00 89.12 392 CYS A CA 1
ATOM 3164 C C . CYS A 1 392 ? -13.044 -8.386 0.973 1.00 89.12 392 CYS A C 1
ATOM 3166 O O . CYS A 1 392 ? -12.736 -7.327 1.522 1.00 89.12 392 CYS A O 1
ATOM 3168 N N . MET A 1 393 ? -14.187 -9.018 1.227 1.00 90.56 393 MET A N 1
ATOM 3169 C CA . MET A 1 393 ? -15.142 -8.613 2.254 1.00 90.56 393 MET A CA 1
ATOM 3170 C C . MET A 1 393 ? -15.464 -9.824 3.117 1.00 90.56 393 MET A C 1
ATOM 3172 O O . MET A 1 393 ? -15.714 -10.909 2.599 1.00 90.56 393 MET A O 1
ATOM 3176 N N . MET A 1 394 ? -15.461 -9.621 4.428 1.00 93.44 394 MET A N 1
ATOM 3177 C CA . MET A 1 394 ? -15.772 -10.648 5.409 1.00 93.44 394 MET A CA 1
ATOM 3178 C C . MET A 1 394 ? -16.424 -10.003 6.632 1.00 93.44 394 MET A C 1
ATOM 3180 O O . MET A 1 394 ? -16.195 -8.826 6.925 1.00 93.44 394 MET A O 1
ATOM 3184 N N . SER A 1 395 ? -17.240 -10.761 7.353 1.00 94.38 395 SER A N 1
ATOM 3185 C CA . SER A 1 395 ? -17.777 -10.331 8.637 1.00 94.38 395 SER A CA 1
ATOM 3186 C C . SER A 1 395 ? -16.732 -10.495 9.743 1.00 94.38 395 SER A C 1
ATOM 3188 O O . SER A 1 395 ? -15.818 -11.317 9.652 1.00 94.38 395 SER A O 1
ATOM 3190 N N . LEU A 1 396 ? -16.895 -9.748 10.839 1.00 93.44 396 LEU A N 1
ATOM 3191 C CA . LEU A 1 396 ? -16.087 -9.969 12.040 1.00 93.44 396 LEU A CA 1
ATOM 3192 C C . LEU A 1 396 ? -16.242 -11.407 12.557 1.00 93.44 396 LEU A C 1
ATOM 3194 O O . LEU A 1 396 ? -15.265 -11.993 13.007 1.00 93.44 396 LEU A O 1
ATOM 3198 N N . GLN A 1 397 ? -17.441 -11.987 12.443 1.00 95.69 397 GLN A N 1
ATOM 3199 C CA . GLN A 1 397 ? -17.686 -13.369 12.850 1.00 95.69 397 GLN A CA 1
ATOM 3200 C C . GLN A 1 397 ? -16.827 -14.351 12.047 1.00 95.69 397 GLN A C 1
ATOM 3202 O O . GLN A 1 397 ? -16.217 -15.226 12.639 1.00 95.69 397 GLN A O 1
ATOM 3207 N N . GLN A 1 398 ? -16.680 -14.153 10.733 1.00 97.00 398 GLN A N 1
ATOM 3208 C CA . GLN A 1 398 ? -15.807 -15.001 9.914 1.00 97.00 398 GLN A CA 1
ATOM 3209 C C . GLN A 1 398 ? -14.340 -14.927 10.357 1.00 97.00 398 GLN A C 1
ATOM 3211 O O . GLN A 1 398 ? -13.667 -15.953 10.375 1.00 97.00 398 GLN A O 1
ATOM 3216 N N . LEU A 1 399 ? -13.844 -13.746 10.749 1.00 96.56 399 LEU A N 1
ATOM 3217 C CA . LEU A 1 399 ? -12.491 -13.615 11.306 1.00 96.56 399 LEU A CA 1
ATOM 3218 C C . LEU A 1 399 ? -12.357 -14.354 12.644 1.00 96.56 399 LEU A C 1
ATOM 3220 O O . LEU A 1 399 ? -11.348 -15.017 12.882 1.00 96.56 399 LEU A O 1
ATOM 3224 N N . VAL A 1 400 ? -13.371 -14.255 13.508 1.00 96.69 400 VAL A N 1
ATOM 3225 C CA . VAL A 1 400 ? -13.419 -14.979 14.787 1.00 96.69 400 VAL A CA 1
ATOM 3226 C C . VAL A 1 400 ? -13.407 -16.489 14.549 1.00 96.69 400 VAL A C 1
ATOM 3228 O O . VAL A 1 400 ? -12.541 -17.170 15.095 1.00 96.69 400 VAL A O 1
ATOM 3231 N N . ASP A 1 401 ? -14.278 -16.989 13.674 1.00 97.81 401 ASP A N 1
ATOM 3232 C CA . ASP A 1 401 ? -14.385 -18.409 13.310 1.00 97.81 401 ASP A CA 1
ATOM 3233 C C . ASP A 1 401 ? -13.106 -18.936 12.636 1.00 97.81 401 ASP A C 1
ATOM 3235 O O . ASP A 1 401 ? -12.784 -20.124 12.710 1.00 97.81 401 ASP A O 1
ATOM 3239 N N . ALA A 1 402 ? -12.347 -18.056 11.978 1.00 97.94 402 ALA A N 1
ATOM 3240 C CA . ALA A 1 402 ? -11.057 -18.386 11.389 1.00 97.94 402 ALA A CA 1
ATOM 3241 C C . ALA A 1 402 ? -9.900 -18.432 12.403 1.00 97.94 402 ALA A C 1
ATOM 3243 O O . ALA A 1 402 ? -8.807 -18.856 12.033 1.00 97.94 402 ALA A O 1
ATOM 3244 N N . GLY A 1 403 ? -10.130 -18.048 13.664 1.00 97.88 403 GLY A N 1
ATOM 3245 C CA . GLY A 1 403 ? -9.148 -18.146 14.746 1.00 97.88 403 GLY A CA 1
ATOM 3246 C C . GLY A 1 403 ? -8.609 -16.808 15.256 1.00 97.88 403 GLY A C 1
ATOM 3247 O O . GLY A 1 403 ? -7.622 -16.803 15.991 1.00 97.88 403 GLY A O 1
ATOM 3248 N N . LEU A 1 404 ? -9.227 -15.665 14.922 1.00 97.19 404 LEU A N 1
ATOM 3249 C CA . LEU A 1 404 ? -8.743 -14.352 15.379 1.00 97.19 404 LEU A CA 1
ATOM 3250 C C . LEU A 1 404 ? -8.643 -14.261 16.911 1.00 97.19 404 LEU A C 1
ATOM 3252 O O . LEU A 1 404 ? -7.675 -13.702 17.423 1.00 97.19 404 LEU A O 1
ATOM 3256 N N . TYR A 1 405 ? -9.614 -14.811 17.644 1.00 96.81 405 TYR A N 1
ATOM 3257 C CA . TYR A 1 405 ? -9.600 -14.803 19.114 1.00 96.81 405 TYR A CA 1
ATOM 3258 C C . TYR A 1 405 ? -8.696 -15.882 19.711 1.00 96.81 405 TYR A C 1
ATOM 3260 O O . TYR A 1 405 ? -8.193 -15.698 20.811 1.00 96.81 405 TYR A O 1
ATOM 3268 N N . GLU A 1 406 ? -8.412 -16.965 18.984 1.00 97.62 406 GLU A N 1
ATOM 3269 C CA . GLU A 1 406 ? -7.374 -17.916 19.400 1.00 97.62 406 GLU A CA 1
ATOM 3270 C C . GLU A 1 406 ? -5.990 -17.253 19.329 1.00 97.62 406 GLU A C 1
ATOM 3272 O O . GLU A 1 406 ? -5.177 -17.384 20.244 1.00 97.62 406 GLU A O 1
ATOM 3277 N N . LEU A 1 407 ? -5.747 -16.477 18.267 1.00 97.38 407 LEU A N 1
ATOM 3278 C CA . LEU A 1 407 ? -4.499 -15.743 18.072 1.00 97.38 407 LEU A CA 1
ATOM 3279 C C . LEU A 1 407 ? -4.364 -14.546 19.032 1.00 97.38 407 LEU A C 1
ATOM 3281 O O . LEU A 1 407 ? -3.293 -14.299 19.595 1.00 97.38 407 LEU A O 1
ATOM 3285 N N . TYR A 1 408 ? -5.462 -13.818 19.248 1.00 96.44 408 TYR A N 1
ATOM 3286 C CA . TYR A 1 408 ? -5.534 -12.633 20.105 1.00 96.44 408 TYR A CA 1
ATOM 3287 C C . TYR A 1 408 ? -6.730 -12.705 21.068 1.00 96.44 408 TYR A C 1
ATOM 3289 O O . TYR A 1 408 ? -7.738 -12.021 20.852 1.00 96.44 408 TYR A O 1
ATOM 3297 N N . PRO A 1 409 ? -6.619 -13.468 22.173 1.00 94.94 409 PRO A N 1
ATOM 3298 C CA . PRO A 1 409 ? -7.709 -13.623 23.142 1.00 94.94 409 PRO A CA 1
ATO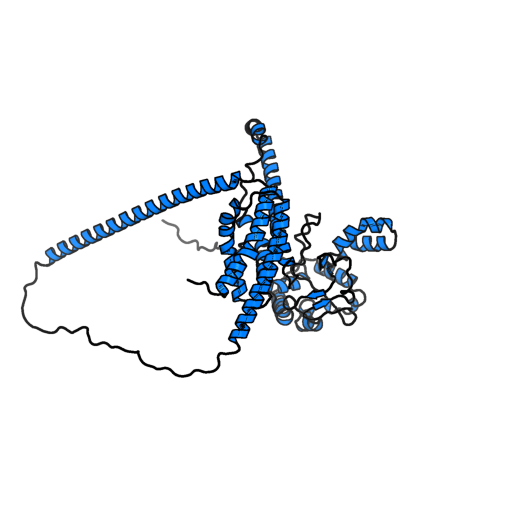M 3299 C C . PRO A 1 409 ? -8.168 -12.301 23.764 1.00 94.94 409 PRO A C 1
ATOM 3301 O O . PRO A 1 409 ? -9.305 -12.165 24.204 1.00 94.94 409 PRO A O 1
ATOM 3304 N N . GLU A 1 410 ? -7.307 -11.279 23.779 1.00 93.38 410 GLU A N 1
ATOM 3305 C CA . GLU A 1 410 ? -7.664 -9.960 24.303 1.00 93.38 410 GLU A CA 1
ATOM 3306 C C . GLU A 1 410 ? -8.774 -9.246 23.525 1.00 93.38 410 GLU A C 1
ATOM 3308 O O . GLU A 1 410 ? -9.359 -8.293 24.046 1.00 93.38 410 GLU A O 1
ATOM 3313 N N . PHE A 1 411 ? -9.073 -9.677 22.297 1.00 91.62 411 PHE A N 1
ATOM 3314 C CA . PHE A 1 411 ? -10.189 -9.134 21.530 1.00 91.62 411 PHE A CA 1
ATOM 3315 C C . PHE A 1 411 ? -11.560 -9.631 22.006 1.00 91.62 411 PHE A C 1
ATOM 3317 O O . PHE A 1 411 ? -12.562 -8.987 21.695 1.00 91.62 411 PHE A O 1
ATOM 3324 N N . GLU A 1 412 ? -11.624 -10.713 22.785 1.00 91.25 412 GLU A N 1
ATOM 3325 C CA . GLU A 1 412 ? -12.881 -11.251 23.317 1.00 91.25 412 GLU A CA 1
ATOM 3326 C C . GLU A 1 412 ? -13.454 -10.394 24.469 1.00 91.25 412 GLU A C 1
ATOM 3328 O O . GLU A 1 412 ? -14.624 -10.522 24.840 1.00 91.25 412 GLU A O 1
ATOM 3333 N N . ASP A 1 413 ? -12.665 -9.468 25.035 1.00 86.50 413 ASP A N 1
ATOM 3334 C CA . ASP A 1 413 ? -13.080 -8.684 26.201 1.00 86.50 413 ASP A CA 1
ATOM 3335 C C . ASP A 1 413 ? -14.265 -7.743 25.907 1.00 86.50 413 ASP A C 1
ATOM 3337 O O . ASP A 1 413 ? -14.143 -6.616 25.411 1.00 86.50 413 ASP A O 1
ATOM 3341 N N . ASN A 1 414 ? -15.446 -8.189 26.334 1.00 77.62 414 ASN A N 1
ATOM 3342 C CA . ASN A 1 414 ? -16.704 -7.460 26.231 1.00 77.62 414 ASN A CA 1
ATOM 3343 C C . ASN A 1 414 ? -16.711 -6.114 26.979 1.00 77.62 414 ASN A C 1
ATOM 3345 O O . ASN A 1 414 ? -17.540 -5.253 26.664 1.00 77.62 414 ASN A O 1
ATOM 3349 N N . LYS A 1 415 ? -15.806 -5.885 27.945 1.00 77.06 415 LYS A N 1
ATOM 3350 C CA . LYS A 1 415 ? -15.732 -4.616 28.693 1.00 77.06 415 LYS A CA 1
ATOM 3351 C C . LYS A 1 415 ? -15.307 -3.445 27.801 1.00 77.06 415 LYS A C 1
ATOM 3353 O O . LYS A 1 415 ? -15.710 -2.306 28.057 1.00 77.06 415 LYS A O 1
ATOM 3358 N N . GLY A 1 416 ? -14.583 -3.717 26.712 1.00 68.50 416 GLY A N 1
ATOM 3359 C CA . GLY A 1 416 ? -14.140 -2.715 25.739 1.00 68.50 416 GLY A CA 1
ATOM 3360 C C . GLY A 1 416 ? -15.269 -2.082 24.914 1.00 68.50 416 GLY A C 1
ATOM 3361 O O . GLY A 1 416 ? -15.092 -0.986 24.376 1.00 68.50 416 GLY A O 1
ATOM 3362 N N . LYS A 1 417 ? -16.461 -2.702 24.859 1.00 70.31 417 LYS A N 1
ATOM 3363 C CA . LYS A 1 417 ? -17.561 -2.316 23.950 1.00 70.31 417 LYS A CA 1
ATOM 3364 C C . LYS A 1 417 ? -18.073 -0.881 24.123 1.00 70.31 417 LYS A C 1
ATOM 3366 O O . LYS A 1 417 ? -18.642 -0.339 23.186 1.00 70.31 417 LYS A O 1
ATOM 3371 N N . LYS A 1 418 ? -17.856 -0.245 25.281 1.00 78.00 418 LYS A N 1
ATOM 3372 C CA . LYS A 1 418 ? -18.293 1.142 25.549 1.00 78.00 418 LYS A CA 1
ATOM 3373 C C . LYS A 1 418 ? -17.213 2.202 25.297 1.00 78.00 418 LYS A C 1
ATOM 3375 O O . LYS A 1 418 ? -17.505 3.391 25.402 1.00 78.00 418 LYS A O 1
ATOM 3380 N N . ARG A 1 419 ? -15.953 1.811 25.057 1.00 83.38 419 ARG A N 1
ATOM 3381 C CA . ARG A 1 419 ? -14.798 2.730 25.002 1.00 83.38 419 ARG A CA 1
ATOM 3382 C C . ARG A 1 419 ? -13.740 2.264 23.995 1.00 83.38 419 ARG A C 1
ATOM 3384 O O . ARG A 1 419 ? -12.583 2.079 24.365 1.00 83.38 419 ARG A O 1
ATOM 3391 N N . TRP A 1 420 ? -14.121 2.111 22.726 1.00 82.94 420 TRP A N 1
ATOM 3392 C CA . TRP A 1 420 ? -13.258 1.533 21.682 1.00 82.94 420 TRP A CA 1
ATOM 3393 C C . TRP A 1 420 ? -11.885 2.202 21.569 1.00 82.94 420 TRP A C 1
ATOM 3395 O O . TRP A 1 420 ? -10.877 1.506 21.581 1.00 82.94 420 TRP A O 1
ATOM 3405 N N . ALA A 1 421 ? -11.819 3.537 21.566 1.00 83.50 421 ALA A N 1
ATOM 3406 C CA . ALA A 1 421 ? -10.543 4.252 21.472 1.00 83.50 421 ALA A CA 1
ATOM 3407 C C . ALA A 1 421 ? -9.610 3.969 22.666 1.00 83.50 421 ALA A C 1
ATOM 3409 O O . ALA A 1 421 ? -8.412 3.763 22.490 1.00 83.50 421 ALA A O 1
ATOM 3410 N N . LYS A 1 422 ? -10.160 3.892 23.886 1.00 87.25 422 LYS A N 1
ATOM 3411 C CA . LYS A 1 422 ? -9.369 3.555 25.081 1.00 87.25 422 LYS A CA 1
ATOM 3412 C C . LYS A 1 422 ? -8.964 2.083 25.096 1.00 87.25 422 LYS A C 1
ATOM 3414 O O . LYS A 1 422 ? -7.868 1.774 25.547 1.00 87.25 422 LYS A O 1
ATOM 3419 N N . GLN A 1 423 ? -9.821 1.194 24.590 1.00 89.38 423 GLN A N 1
ATOM 3420 C CA . GLN A 1 423 ? -9.491 -0.222 24.444 1.00 89.38 423 GLN A CA 1
ATOM 3421 C C . GLN A 1 423 ? -8.349 -0.414 23.444 1.00 89.38 423 GLN A C 1
ATOM 3423 O O . GLN A 1 423 ? -7.376 -1.088 23.763 1.00 89.38 423 GLN A O 1
ATOM 3428 N N . ALA A 1 424 ? -8.423 0.224 22.273 1.00 88.75 424 ALA A N 1
ATOM 3429 C CA . ALA A 1 424 ? -7.361 0.183 21.273 1.00 88.75 424 ALA A CA 1
ATOM 3430 C C . ALA A 1 424 ? -6.030 0.696 21.847 1.00 88.75 424 ALA A C 1
ATOM 3432 O O . ALA A 1 424 ? -5.002 0.039 21.694 1.00 88.75 424 ALA A O 1
ATOM 3433 N N . LEU A 1 425 ? -6.058 1.816 22.581 1.00 90.00 425 LEU A N 1
ATOM 3434 C CA . LEU A 1 425 ? -4.882 2.339 23.279 1.00 90.00 425 LEU A CA 1
ATOM 3435 C C . LEU A 1 425 ? -4.325 1.339 24.304 1.00 90.00 425 LEU A C 1
ATOM 3437 O O . LEU A 1 425 ? -3.124 1.079 24.323 1.00 90.00 425 LEU A O 1
ATOM 3441 N N . SER A 1 426 ? -5.189 0.742 25.127 1.00 91.31 426 SER A N 1
ATOM 3442 C CA . SER A 1 426 ? -4.780 -0.250 26.126 1.00 91.31 426 SER A CA 1
ATOM 3443 C C . SER A 1 426 ? -4.128 -1.479 25.484 1.00 91.31 426 SER A C 1
ATOM 3445 O O . SER A 1 426 ? -3.084 -1.927 25.958 1.00 91.31 426 SER A O 1
ATOM 3447 N N . LEU A 1 427 ? -4.685 -1.983 24.378 1.00 92.25 427 LEU A N 1
ATOM 3448 C CA . LEU A 1 427 ? -4.107 -3.098 23.628 1.00 92.25 427 LEU A CA 1
ATOM 3449 C C . LEU A 1 427 ? -2.741 -2.731 23.042 1.00 92.25 427 LEU A C 1
ATOM 3451 O O . LEU A 1 427 ? -1.787 -3.478 23.235 1.00 92.25 427 LEU A O 1
ATOM 3455 N N . ARG A 1 428 ? -2.603 -1.553 22.418 1.00 91.38 428 ARG A N 1
ATOM 3456 C CA . ARG A 1 428 ? -1.307 -1.067 21.906 1.00 91.38 428 ARG A CA 1
ATOM 3457 C C . ARG A 1 428 ? -0.255 -0.971 23.003 1.00 91.38 428 ARG A C 1
ATOM 3459 O O . ARG A 1 428 ? 0.874 -1.405 22.802 1.00 91.38 428 ARG A O 1
ATOM 3466 N N . GLN A 1 429 ? -0.621 -0.438 24.168 1.00 91.94 429 GLN A N 1
ATOM 3467 C CA . GLN A 1 429 ? 0.281 -0.359 25.318 1.00 91.94 429 GLN A CA 1
ATOM 3468 C C . GLN A 1 429 ? 0.686 -1.754 25.805 1.00 91.94 429 GLN A C 1
ATOM 3470 O O . GLN A 1 429 ? 1.873 -2.004 26.016 1.00 91.94 429 GLN A O 1
ATOM 3475 N N . LYS A 1 430 ? -0.275 -2.680 25.917 1.00 92.31 430 LYS A N 1
ATOM 3476 C CA . LYS A 1 430 ? -0.023 -4.078 26.297 1.00 92.31 430 LYS A CA 1
ATOM 3477 C C . LYS A 1 430 ? 0.909 -4.786 25.308 1.00 92.31 430 LYS A C 1
ATOM 3479 O O . LYS A 1 430 ? 1.736 -5.598 25.710 1.00 92.31 430 LYS A O 1
ATOM 3484 N N . TRP A 1 431 ? 0.776 -4.481 24.022 1.00 94.06 431 TRP A N 1
ATOM 3485 C CA . TRP A 1 431 ? 1.479 -5.144 22.924 1.00 94.06 431 TRP A CA 1
ATOM 3486 C C . TRP A 1 431 ? 2.751 -4.424 22.456 1.00 94.06 431 TRP A C 1
ATOM 3488 O O . TRP A 1 431 ? 3.368 -4.845 21.478 1.00 94.06 431 TRP A O 1
ATOM 3498 N N . LYS A 1 432 ? 3.167 -3.367 23.166 1.00 92.06 432 LYS A N 1
ATOM 3499 C CA . LYS A 1 432 ? 4.384 -2.593 22.877 1.00 92.06 432 LYS A CA 1
ATOM 3500 C C . LYS A 1 432 ? 5.673 -3.341 23.233 1.00 92.06 432 LYS A C 1
ATOM 3502 O O . LYS A 1 432 ? 6.729 -3.033 22.686 1.00 92.06 432 LYS A O 1
ATOM 3507 N N . SER A 1 433 ? 5.619 -4.289 24.168 1.00 92.44 433 SER A N 1
ATOM 3508 C CA . SER A 1 433 ? 6.782 -5.101 24.532 1.00 92.44 433 SER A CA 1
ATOM 3509 C C . SER A 1 433 ? 7.097 -6.125 23.441 1.00 92.44 433 SER A C 1
ATOM 3511 O O . SER A 1 433 ? 6.193 -6.693 22.835 1.00 92.44 433 SER A O 1
ATOM 3513 N N . VAL A 1 434 ? 8.390 -6.358 23.192 1.00 90.75 434 VAL A N 1
ATOM 3514 C CA . VAL A 1 434 ? 8.848 -7.339 22.196 1.00 90.75 434 VAL A CA 1
ATOM 3515 C C . VAL A 1 434 ? 8.380 -8.735 22.598 1.00 90.75 434 VAL A C 1
ATOM 3517 O O . VAL A 1 434 ? 8.729 -9.213 23.678 1.00 90.75 434 VAL A O 1
ATOM 3520 N N . GLN A 1 435 ? 7.661 -9.409 21.705 1.00 89.50 435 GLN A N 1
ATOM 3521 C CA . GLN A 1 435 ? 7.219 -10.791 21.871 1.00 89.50 435 GLN A CA 1
ATOM 3522 C C . GLN A 1 435 ? 7.873 -11.710 20.833 1.00 89.50 435 GLN A C 1
ATOM 3524 O O . GLN A 1 435 ? 8.238 -11.291 19.729 1.00 89.50 435 GLN A O 1
ATOM 3529 N N . GLY A 1 436 ? 8.062 -12.975 21.208 1.00 91.44 436 GLY A N 1
ATOM 3530 C CA . GLY A 1 436 ? 8.409 -14.025 20.254 1.00 91.44 436 GLY A CA 1
ATOM 3531 C C . GLY A 1 436 ? 7.189 -14.412 19.420 1.00 91.44 436 GLY A C 1
ATOM 3532 O O . GLY A 1 436 ? 6.059 -14.239 19.867 1.00 91.44 436 GLY A O 1
ATOM 3533 N N . THR A 1 437 ? 7.427 -14.950 18.228 1.00 94.50 437 THR A N 1
ATOM 3534 C CA . THR A 1 437 ? 6.384 -15.577 17.410 1.00 94.50 437 THR A CA 1
ATOM 3535 C C . THR A 1 437 ? 6.590 -17.077 17.440 1.00 94.50 437 THR A C 1
ATOM 3537 O O . THR A 1 437 ? 7.693 -17.540 17.152 1.00 94.50 437 THR A O 1
ATOM 3540 N N . ASN A 1 438 ? 5.560 -17.832 17.811 1.00 94.62 438 ASN A N 1
ATOM 3541 C CA . ASN A 1 438 ? 5.618 -19.293 17.773 1.00 94.62 438 ASN A CA 1
ATOM 3542 C C . ASN A 1 438 ? 4.974 -19.845 16.488 1.00 94.62 438 ASN A C 1
ATOM 3544 O O . ASN A 1 438 ? 4.212 -19.151 15.815 1.00 94.62 438 ASN A O 1
ATOM 3548 N N . ASN A 1 439 ? 5.275 -21.101 16.148 1.00 96.44 439 ASN A N 1
ATOM 3549 C CA . ASN A 1 439 ? 4.772 -21.729 14.919 1.00 96.44 439 ASN A CA 1
ATOM 3550 C C . ASN A 1 439 ? 3.239 -21.779 14.874 1.00 96.44 439 ASN A C 1
ATOM 3552 O O . ASN A 1 439 ? 2.658 -21.560 13.817 1.00 96.44 439 ASN A O 1
ATOM 3556 N N . ARG A 1 440 ? 2.582 -21.983 16.023 1.00 97.38 440 ARG A N 1
ATOM 3557 C CA . ARG A 1 440 ? 1.119 -22.016 16.109 1.00 97.38 440 ARG A CA 1
ATOM 3558 C C . ARG A 1 440 ? 0.492 -20.668 15.744 1.00 97.38 440 ARG A C 1
ATOM 3560 O O . ARG A 1 440 ? -0.514 -20.640 15.048 1.00 97.38 440 ARG A O 1
ATOM 3567 N N . GLU A 1 441 ? 1.082 -19.552 16.169 1.00 97.38 441 GLU A N 1
ATOM 3568 C CA . GLU A 1 441 ? 0.620 -18.213 15.784 1.00 97.38 441 GLU A CA 1
ATOM 3569 C C . GLU A 1 441 ? 0.755 -17.978 14.275 1.00 97.38 441 GLU A C 1
ATOM 3571 O O . GLU A 1 441 ? -0.139 -17.391 13.668 1.00 97.38 441 GLU A O 1
ATOM 3576 N N . VAL A 1 442 ? 1.848 -18.453 13.665 1.00 96.69 442 VAL A N 1
ATOM 3577 C CA . VAL A 1 442 ? 2.048 -18.374 12.208 1.00 96.69 442 VAL A CA 1
ATOM 3578 C C . VAL A 1 442 ? 0.994 -19.204 11.480 1.00 96.69 442 VAL A C 1
ATOM 3580 O O . VAL A 1 442 ? 0.355 -18.699 10.561 1.00 96.69 442 VAL A O 1
ATOM 3583 N N . GLU A 1 443 ? 0.765 -20.443 11.915 1.00 97.94 443 GLU A N 1
ATOM 3584 C CA . GLU A 1 443 ? -0.274 -21.316 11.359 1.00 97.94 443 GLU A CA 1
ATOM 3585 C C . GLU A 1 443 ? -1.662 -20.672 11.445 1.00 97.94 443 GLU A C 1
ATOM 3587 O O . GLU A 1 443 ? -2.385 -20.652 10.453 1.00 97.94 443 GLU A O 1
ATOM 3592 N N . LEU A 1 444 ? -2.016 -20.088 12.595 1.00 98.31 444 LEU A N 1
ATOM 3593 C CA . LEU A 1 444 ? -3.290 -19.388 12.776 1.00 98.31 444 LEU A CA 1
ATOM 3594 C C . LEU A 1 444 ? -3.409 -18.163 11.866 1.00 98.31 444 LEU A C 1
ATOM 3596 O O . LEU A 1 444 ? -4.451 -17.961 11.250 1.00 98.31 444 LEU A O 1
ATOM 3600 N N . ALA A 1 445 ? -2.356 -17.356 11.736 1.00 97.88 445 ALA A N 1
ATOM 3601 C CA . ALA A 1 445 ? -2.376 -16.188 10.859 1.00 97.88 445 ALA A CA 1
ATOM 3602 C C . ALA A 1 445 ? -2.546 -16.577 9.378 1.00 97.88 445 ALA A C 1
ATOM 3604 O O . ALA A 1 445 ? -3.334 -15.958 8.660 1.00 97.88 445 ALA A O 1
ATOM 3605 N N . LEU A 1 446 ? -1.860 -17.634 8.931 1.00 97.19 446 LEU A N 1
ATOM 3606 C CA . LEU A 1 446 ? -2.011 -18.180 7.579 1.00 97.19 446 LEU A CA 1
ATOM 3607 C C . LEU A 1 446 ? -3.401 -18.793 7.360 1.00 97.19 446 LEU A C 1
ATOM 3609 O O . LEU A 1 446 ? -3.972 -18.654 6.277 1.00 97.19 446 LEU A O 1
ATOM 3613 N N . GLU A 1 447 ? -3.968 -19.428 8.383 1.00 97.62 447 GLU A N 1
ATOM 3614 C CA . GLU 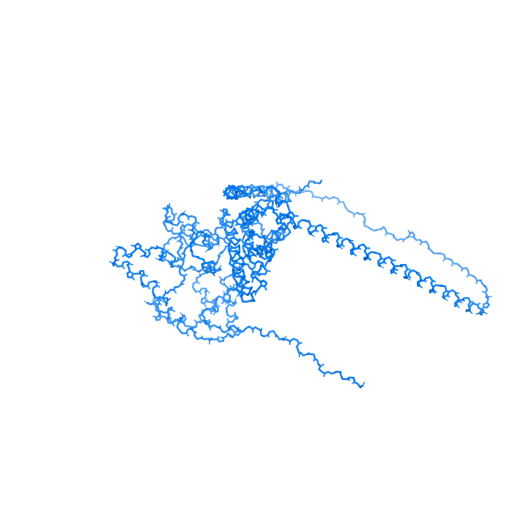A 1 447 ? -5.320 -19.982 8.340 1.00 97.62 447 GLU A CA 1
ATOM 3615 C C . GLU A 1 447 ? -6.389 -18.885 8.240 1.00 97.62 447 GLU A C 1
ATOM 3617 O O . GLU A 1 447 ? -7.306 -18.998 7.421 1.00 97.62 447 GLU A O 1
ATOM 3622 N N . ILE A 1 448 ? -6.238 -17.789 8.994 1.00 97.88 448 ILE A N 1
ATOM 3623 C CA . ILE A 1 448 ? -7.091 -16.598 8.870 1.00 97.88 448 ILE A CA 1
ATOM 3624 C C . ILE A 1 448 ? -6.992 -16.027 7.454 1.00 97.88 448 ILE A C 1
ATOM 3626 O O . ILE A 1 448 ? -8.022 -15.756 6.836 1.00 97.88 448 ILE A O 1
ATOM 3630 N N . ASN A 1 449 ? -5.780 -15.898 6.901 1.00 96.38 449 ASN A N 1
ATOM 3631 C CA . ASN A 1 449 ? -5.610 -15.470 5.513 1.00 96.38 449 ASN A CA 1
ATOM 3632 C C . ASN A 1 449 ? -6.381 -16.377 4.543 1.00 96.38 449 ASN A C 1
ATOM 3634 O O . ASN A 1 449 ? -7.183 -15.897 3.744 1.00 96.38 449 ASN A O 1
ATOM 3638 N N . ARG A 1 450 ? -6.175 -17.693 4.639 1.00 95.56 450 ARG A N 1
ATOM 3639 C CA . ARG A 1 450 ? -6.786 -18.676 3.737 1.00 95.56 450 ARG A CA 1
ATOM 3640 C C . ARG A 1 450 ? -8.314 -18.619 3.764 1.00 95.56 450 ARG A C 1
ATOM 3642 O O . ARG A 1 450 ? -8.942 -18.750 2.717 1.00 95.56 450 ARG A O 1
ATOM 3649 N N . LYS A 1 451 ? -8.904 -18.434 4.947 1.00 96.69 451 LYS A N 1
ATOM 3650 C CA . LYS A 1 451 ? -10.361 -18.406 5.138 1.00 96.69 451 LYS A CA 1
ATOM 3651 C C . LYS A 1 451 ? -11.003 -17.062 4.798 1.00 96.69 451 LYS A C 1
ATOM 3653 O O . LYS A 1 451 ? -12.132 -17.053 4.315 1.00 96.69 451 LYS A O 1
ATOM 3658 N N . CYS A 1 452 ? -10.327 -15.947 5.070 1.00 96.19 452 CYS A N 1
ATOM 3659 C CA . CYS A 1 452 ? -10.949 -14.618 5.040 1.00 96.19 452 CYS A CA 1
ATOM 3660 C C . CYS A 1 452 ? -10.424 -13.705 3.922 1.00 96.19 452 CYS A C 1
ATOM 3662 O O . CYS A 1 452 ? -11.160 -12.849 3.439 1.00 96.19 452 CYS A O 1
ATOM 3664 N N . PHE A 1 453 ? -9.185 -13.906 3.475 1.00 93.12 453 PHE A N 1
ATOM 3665 C CA . PHE A 1 453 ? -8.473 -13.026 2.544 1.00 93.12 453 PHE A CA 1
ATOM 3666 C C . PHE A 1 453 ? -8.062 -13.766 1.263 1.00 93.12 453 PHE A C 1
ATOM 3668 O O . PHE A 1 453 ? -7.002 -13.521 0.688 1.00 93.12 453 PHE A O 1
ATOM 3675 N N . GLY A 1 454 ? -8.911 -14.687 0.795 1.00 87.31 454 GLY A N 1
ATOM 3676 C CA . GLY A 1 454 ? -8.681 -15.414 -0.452 1.00 87.31 454 GLY A CA 1
ATOM 3677 C C . GLY A 1 454 ? -8.368 -14.462 -1.614 1.00 87.31 454 GLY A C 1
ATOM 3678 O O . GLY A 1 454 ? -9.073 -13.476 -1.825 1.00 87.31 454 GLY A O 1
ATOM 3679 N N . GLY A 1 455 ? -7.291 -14.751 -2.348 1.00 85.69 455 GLY A N 1
ATOM 3680 C CA . GLY A 1 455 ? -6.800 -13.914 -3.449 1.00 85.69 455 GLY A CA 1
ATOM 3681 C C . GLY A 1 455 ? -5.673 -12.944 -3.079 1.00 85.69 455 GLY A C 1
ATOM 3682 O O . GLY A 1 455 ? -5.120 -12.316 -3.980 1.00 85.69 455 GLY A O 1
ATOM 3683 N N . PHE A 1 456 ? -5.301 -12.846 -1.800 1.00 89.00 456 PHE A N 1
ATOM 3684 C CA . PHE A 1 456 ? -4.128 -12.098 -1.340 1.00 89.00 456 PHE A CA 1
ATOM 3685 C C . PHE A 1 456 ? -2.955 -13.025 -1.006 1.00 89.00 456 PHE A C 1
ATOM 3687 O O . PHE A 1 456 ? -3.143 -14.216 -0.743 1.00 89.00 456 PHE A O 1
ATOM 3694 N N . ASP A 1 457 ? -1.740 -12.469 -1.028 1.00 88.62 457 ASP A N 1
ATOM 3695 C CA . ASP A 1 457 ? -0.534 -13.211 -0.668 1.00 88.62 457 ASP A CA 1
ATOM 3696 C C . ASP A 1 457 ? -0.594 -13.653 0.811 1.00 88.62 457 ASP A C 1
ATOM 3698 O O . ASP A 1 457 ? -0.762 -12.809 1.701 1.00 88.62 457 ASP A O 1
ATOM 3702 N N . PRO A 1 458 ? -0.467 -14.962 1.104 1.00 92.94 458 PRO A N 1
ATOM 3703 C CA . PRO A 1 458 ? -0.582 -15.454 2.471 1.00 92.94 458 PRO A CA 1
ATOM 3704 C C . PRO A 1 458 ? 0.475 -14.925 3.431 1.00 92.94 458 PRO A C 1
ATOM 3706 O O . PRO A 1 458 ? 0.170 -14.720 4.608 1.00 92.94 458 PRO A O 1
ATOM 3709 N N . CYS A 1 459 ? 1.698 -14.695 2.953 1.00 91.12 459 CYS A N 1
ATOM 3710 C CA . CYS A 1 459 ? 2.783 -14.190 3.783 1.00 91.12 459 CYS A CA 1
ATOM 3711 C C . CYS A 1 459 ? 2.543 -12.725 4.151 1.00 91.12 459 CYS A C 1
ATOM 3713 O O . CYS A 1 459 ? 2.714 -12.360 5.313 1.00 91.12 459 CYS A O 1
ATOM 3715 N N . ASP A 1 460 ? 2.082 -11.908 3.203 1.00 90.06 460 ASP A N 1
ATOM 3716 C CA . ASP A 1 460 ? 1.736 -10.506 3.437 1.00 90.06 460 ASP A CA 1
ATOM 3717 C C . ASP A 1 460 ? 0.636 -10.344 4.490 1.00 90.06 460 ASP A C 1
ATOM 3719 O O . ASP A 1 460 ? 0.802 -9.617 5.473 1.00 90.06 460 ASP A O 1
ATOM 3723 N N . ILE A 1 461 ? -0.504 -11.014 4.291 1.00 93.62 461 ILE A N 1
ATOM 3724 C CA . ILE A 1 461 ? -1.648 -10.897 5.201 1.00 93.62 461 ILE A CA 1
ATOM 3725 C C . ILE A 1 461 ? -1.333 -11.558 6.541 1.00 93.62 461 ILE A C 1
ATOM 3727 O O . ILE A 1 461 ? -1.666 -11.003 7.588 1.00 93.62 461 ILE A O 1
ATOM 3731 N N . GLY A 1 462 ? -0.642 -12.701 6.534 1.00 95.38 462 GLY A N 1
ATOM 3732 C CA . GLY A 1 462 ? -0.177 -13.353 7.754 1.00 95.38 462 GLY A CA 1
ATOM 3733 C C . GLY A 1 462 ? 0.733 -12.436 8.574 1.00 95.38 462 GLY A C 1
ATOM 3734 O O . GLY A 1 462 ? 0.508 -12.255 9.772 1.00 95.38 462 GLY A O 1
ATOM 3735 N N . ALA A 1 463 ? 1.710 -11.786 7.934 1.00 93.12 463 ALA A N 1
ATOM 3736 C CA . ALA A 1 463 ? 2.576 -10.805 8.583 1.00 93.12 463 ALA A CA 1
ATOM 3737 C C . ALA A 1 463 ? 1.781 -9.610 9.127 1.00 93.12 463 ALA A C 1
ATOM 3739 O O . ALA A 1 463 ? 2.030 -9.176 10.252 1.00 93.12 463 ALA A O 1
ATOM 3740 N N . LEU A 1 464 ? 0.796 -9.116 8.372 1.00 92.81 464 LEU A N 1
ATOM 3741 C CA . LEU A 1 464 ? -0.066 -8.013 8.792 1.00 92.81 464 LEU A CA 1
ATOM 3742 C C . LEU A 1 464 ? -0.890 -8.362 10.034 1.00 92.81 464 LEU A C 1
ATOM 3744 O O . LEU A 1 464 ? -0.923 -7.582 10.984 1.00 92.81 464 LEU A O 1
ATOM 3748 N N . ILE A 1 465 ? -1.519 -9.539 10.052 1.00 95.06 465 ILE A N 1
ATOM 3749 C CA . ILE A 1 465 ? -2.278 -10.033 11.206 1.00 95.06 465 ILE A CA 1
ATOM 3750 C C . ILE A 1 465 ? -1.350 -10.158 12.418 1.00 95.06 465 ILE A C 1
ATOM 3752 O O . ILE A 1 465 ? -1.684 -9.683 13.503 1.00 95.06 465 ILE A O 1
ATOM 3756 N N . LEU A 1 466 ? -0.159 -10.739 12.230 1.00 95.69 466 LEU A N 1
ATOM 3757 C CA . LEU A 1 466 ? 0.827 -10.913 13.297 1.00 95.69 466 LEU A CA 1
ATOM 3758 C C . LEU A 1 466 ? 1.343 -9.575 13.853 1.00 95.69 466 LEU A C 1
ATOM 3760 O O . LEU A 1 466 ? 1.657 -9.498 15.047 1.00 95.69 466 LEU A O 1
ATOM 3764 N N . ALA A 1 467 ? 1.391 -8.526 13.029 1.00 93.06 467 ALA A N 1
ATOM 3765 C CA . ALA A 1 467 ? 1.932 -7.211 13.369 1.00 93.06 467 ALA A CA 1
ATOM 3766 C C . ALA A 1 467 ? 1.118 -6.425 14.412 1.00 93.06 467 ALA A C 1
ATOM 3768 O O . ALA A 1 467 ? 1.581 -5.384 14.879 1.00 93.06 467 ALA A O 1
ATOM 3769 N N . PHE A 1 468 ? -0.048 -6.915 14.853 1.00 92.38 468 PHE A N 1
ATOM 3770 C CA . PHE A 1 468 ? -0.745 -6.325 16.003 1.00 92.38 468 PHE A CA 1
ATOM 3771 C C . PHE A 1 468 ? 0.094 -6.337 17.286 1.00 92.38 468 PHE A C 1
ATOM 3773 O O . PHE A 1 468 ? -0.076 -5.462 18.135 1.00 92.38 468 PHE A O 1
ATOM 3780 N N . ARG A 1 469 ? 1.025 -7.290 17.423 1.00 94.25 469 ARG A N 1
ATOM 3781 C CA . ARG A 1 469 ? 1.999 -7.323 18.520 1.00 94.25 469 ARG A CA 1
ATOM 3782 C C . ARG A 1 469 ? 3.380 -6.934 18.025 1.00 94.25 469 ARG A C 1
ATOM 3784 O O . ARG A 1 469 ? 3.789 -7.333 16.937 1.00 94.25 469 ARG A O 1
ATOM 3791 N N . TYR A 1 470 ? 4.128 -6.212 18.858 1.00 92.69 470 TYR A N 1
ATOM 3792 C CA . TYR A 1 470 ? 5.518 -5.913 18.552 1.00 92.69 470 TYR A CA 1
ATOM 3793 C C . TYR A 1 470 ? 6.352 -7.197 18.643 1.00 92.69 470 TYR A C 1
ATOM 3795 O O . TYR A 1 470 ? 6.572 -7.737 19.726 1.00 92.69 470 TYR A O 1
ATOM 3803 N N . ARG A 1 471 ? 6.784 -7.724 17.495 1.00 91.88 471 ARG A N 1
ATOM 3804 C CA . ARG A 1 471 ? 7.481 -9.015 17.386 1.00 91.88 471 ARG A CA 1
ATOM 3805 C C . ARG A 1 471 ? 8.952 -8.816 17.037 1.00 91.88 471 ARG A C 1
ATOM 3807 O O . ARG A 1 471 ? 9.309 -7.902 16.295 1.00 91.88 471 ARG A O 1
ATOM 3814 N N . ARG A 1 472 ? 9.829 -9.679 17.561 1.00 87.50 472 ARG A N 1
ATOM 3815 C CA . ARG A 1 472 ? 11.255 -9.661 17.195 1.00 87.50 472 ARG A CA 1
ATOM 3816 C C . ARG A 1 472 ? 11.426 -10.206 15.776 1.00 87.50 472 ARG A C 1
ATOM 3818 O O . ARG A 1 472 ? 11.121 -11.368 15.530 1.00 87.50 472 ARG A O 1
ATOM 3825 N N . ILE A 1 473 ? 11.993 -9.404 14.879 1.00 81.00 473 ILE A N 1
ATOM 3826 C CA . ILE A 1 473 ? 12.433 -9.882 13.566 1.00 81.00 473 ILE A CA 1
ATOM 3827 C C . ILE A 1 473 ? 13.725 -10.670 13.782 1.00 81.00 473 ILE A C 1
ATOM 3829 O O . ILE A 1 473 ? 14.781 -10.097 14.058 1.00 81.00 473 ILE A O 1
ATOM 3833 N N . SER A 1 474 ? 13.648 -11.997 13.706 1.00 75.94 474 SER A N 1
ATOM 3834 C CA . SER A 1 474 ? 14.847 -12.810 13.552 1.00 75.94 474 SER A CA 1
ATOM 3835 C C . SER A 1 474 ? 15.327 -12.622 12.122 1.00 75.94 474 SER A C 1
ATOM 3837 O O . SER A 1 474 ? 14.827 -13.276 11.210 1.00 75.94 474 SER A O 1
ATOM 3839 N N . VAL A 1 475 ? 16.281 -11.714 11.919 1.00 74.88 475 VAL A N 1
ATOM 3840 C CA . VAL A 1 475 ? 17.097 -11.759 10.706 1.00 74.88 475 VAL A CA 1
ATOM 3841 C C . VAL A 1 475 ? 17.722 -13.141 10.732 1.00 74.88 475 VAL A C 1
ATOM 3843 O O . VAL A 1 475 ? 18.448 -13.457 11.681 1.00 74.88 475 VAL A O 1
ATOM 3846 N N . GLY A 1 476 ? 17.331 -13.998 9.786 1.00 62.00 476 GLY A N 1
ATOM 3847 C CA . GLY A 1 476 ? 17.945 -15.303 9.639 1.00 62.00 476 GLY A CA 1
ATOM 3848 C C . GLY A 1 476 ? 19.440 -15.054 9.635 1.00 62.00 476 GLY A C 1
ATOM 3849 O O . GLY A 1 476 ? 19.946 -14.363 8.757 1.00 62.00 476 GLY A O 1
ATOM 3850 N N . LYS A 1 477 ? 20.145 -15.511 10.675 1.00 60.56 477 LYS A N 1
ATOM 3851 C CA . LYS A 1 477 ? 21.583 -15.665 10.542 1.00 60.56 477 LYS A CA 1
ATOM 3852 C C . LYS A 1 477 ? 21.685 -16.702 9.449 1.00 60.56 477 LYS A C 1
ATOM 3854 O O . LYS A 1 477 ? 21.418 -17.871 9.735 1.00 60.56 477 LYS A O 1
ATOM 3859 N N . ASP A 1 478 ? 21.939 -16.255 8.220 1.00 56.53 478 ASP A N 1
ATOM 3860 C CA . ASP A 1 478 ? 22.349 -17.133 7.141 1.00 56.53 478 ASP A CA 1
ATOM 3861 C C . ASP A 1 478 ? 23.349 -18.069 7.782 1.00 56.53 478 ASP A C 1
ATOM 3863 O O . ASP A 1 478 ? 24.355 -17.627 8.353 1.00 56.53 478 ASP A O 1
ATOM 3867 N N . LYS A 1 479 ? 22.974 -19.345 7.861 1.00 52.19 479 LYS A N 1
ATOM 3868 C CA . LYS A 1 479 ? 23.863 -20.367 8.378 1.00 52.19 479 LYS A CA 1
ATOM 3869 C C . LYS A 1 479 ? 24.998 -20.386 7.376 1.00 52.19 479 LYS A C 1
ATOM 3871 O O . LYS A 1 479 ? 24.885 -21.020 6.332 1.00 52.19 479 LYS A O 1
ATOM 3876 N N . GLY A 1 480 ? 26.031 -19.593 7.655 1.00 52.28 480 GLY A N 1
ATOM 3877 C CA . GLY A 1 480 ? 27.249 -19.577 6.881 1.00 52.28 480 GLY A CA 1
ATOM 3878 C C . GLY A 1 480 ? 27.659 -21.025 6.702 1.00 52.28 480 GLY A C 1
ATOM 3879 O O . GLY A 1 480 ? 27.704 -21.782 7.671 1.00 52.28 480 GLY A O 1
ATOM 3880 N N . HIS A 1 481 ? 27.875 -21.409 5.450 1.00 48.50 481 HIS A N 1
ATOM 3881 C CA . HIS A 1 481 ? 28.455 -22.678 5.032 1.00 48.50 481 HIS A CA 1
ATOM 3882 C C . HIS A 1 481 ? 29.901 -22.811 5.558 1.00 48.50 481 HIS A C 1
ATOM 3884 O O . HIS A 1 481 ? 30.851 -22.929 4.793 1.00 48.50 481 HIS A O 1
ATOM 3890 N N . SER A 1 482 ? 30.097 -22.759 6.875 1.00 47.22 482 SER A N 1
ATOM 3891 C CA . SER A 1 482 ? 31.389 -22.919 7.540 1.00 47.22 482 SER A CA 1
ATOM 3892 C C . SER A 1 482 ? 31.508 -24.261 8.261 1.00 47.22 482 SER A C 1
ATOM 3894 O O . SER A 1 482 ? 32.262 -24.356 9.219 1.00 47.22 482 SER A O 1
ATOM 3896 N N . ASP A 1 483 ? 30.805 -25.288 7.780 1.00 46.41 483 ASP A N 1
ATOM 3897 C CA . ASP A 1 483 ? 31.084 -26.690 8.102 1.00 46.41 483 ASP A CA 1
ATOM 3898 C C . ASP A 1 483 ? 31.636 -27.383 6.844 1.00 46.41 483 ASP A C 1
ATOM 3900 O O . ASP A 1 483 ? 30.998 -28.237 6.231 1.00 46.41 483 ASP A O 1
ATOM 3904 N N . LEU A 1 484 ? 32.838 -26.973 6.424 1.00 44.53 484 LEU A N 1
ATOM 3905 C CA . LEU A 1 484 ? 33.728 -27.847 5.659 1.00 44.53 484 LEU A CA 1
ATOM 3906 C C . LEU A 1 484 ? 34.549 -28.651 6.680 1.00 44.53 484 LEU A C 1
ATOM 3908 O O . LEU A 1 484 ? 35.163 -28.044 7.561 1.00 44.53 484 LEU A O 1
ATOM 3912 N N . PRO A 1 485 ? 34.574 -29.993 6.605 1.00 47.56 485 PRO A N 1
ATOM 3913 C CA . PRO A 1 485 ? 35.306 -30.809 7.563 1.00 47.56 485 PRO A CA 1
ATOM 3914 C C . PRO A 1 485 ? 36.810 -30.525 7.473 1.00 47.56 485 PRO A C 1
ATOM 3916 O O . PRO A 1 485 ? 37.442 -30.689 6.429 1.00 47.56 485 PRO A O 1
ATOM 3919 N N . ALA A 1 486 ? 37.389 -30.103 8.597 1.00 49.91 486 ALA A N 1
ATOM 3920 C CA . ALA A 1 486 ? 38.826 -29.963 8.769 1.00 49.91 486 ALA A CA 1
ATOM 3921 C C . ALA A 1 486 ? 39.484 -31.347 8.690 1.00 49.91 486 ALA A C 1
ATOM 3923 O O . ALA A 1 486 ? 39.428 -32.118 9.646 1.00 49.91 486 ALA A O 1
ATOM 3924 N N . GLY A 1 487 ? 40.098 -31.679 7.552 1.00 54.56 487 GLY A N 1
ATOM 3925 C CA . GLY A 1 487 ? 40.664 -33.013 7.405 1.00 54.56 487 GLY A CA 1
ATOM 3926 C C . GLY A 1 487 ? 41.531 -33.279 6.187 1.00 54.56 487 GLY A C 1
ATOM 3927 O O . GLY A 1 487 ? 41.345 -34.334 5.607 1.00 54.56 487 GLY A O 1
ATOM 3928 N N . ILE A 1 488 ? 42.488 -32.411 5.827 1.00 41.47 488 ILE A N 1
ATOM 3929 C CA . ILE A 1 488 ? 43.722 -32.831 5.125 1.00 41.47 488 ILE A CA 1
ATOM 3930 C C . ILE A 1 488 ? 44.884 -31.928 5.579 1.00 41.47 488 ILE A C 1
ATOM 3932 O O . ILE A 1 488 ? 44.926 -30.746 5.245 1.00 41.47 488 ILE A O 1
ATOM 3936 N N . ARG A 1 489 ? 45.835 -32.479 6.345 1.00 37.94 489 ARG A N 1
ATOM 3937 C CA . ARG A 1 489 ? 47.193 -31.921 6.491 1.00 37.94 489 ARG A CA 1
ATOM 3938 C C . ARG A 1 489 ? 48.120 -32.702 5.553 1.00 37.94 489 ARG A C 1
ATOM 3940 O O . ARG A 1 489 ? 48.076 -33.929 5.622 1.00 37.94 489 ARG A O 1
ATOM 3947 N N . PRO A 1 490 ? 48.956 -32.054 4.725 1.00 42.66 490 PRO A N 1
ATOM 3948 C CA . PRO A 1 490 ? 50.016 -32.752 4.019 1.00 42.66 490 PRO A CA 1
ATOM 3949 C C . PRO A 1 490 ? 51.239 -32.917 4.931 1.00 42.66 490 PRO A C 1
ATOM 3951 O O . PRO A 1 490 ? 51.605 -32.002 5.674 1.00 42.66 490 PRO A O 1
ATOM 3954 N N . SER A 1 491 ? 51.814 -34.117 4.875 1.00 52.03 491 SER A N 1
ATOM 3955 C CA . SER A 1 491 ? 53.189 -34.451 5.261 1.00 52.03 491 SER A CA 1
ATOM 3956 C C . SER A 1 491 ? 54.205 -33.810 4.329 1.00 52.03 491 SER A C 1
ATOM 3958 O O . SER A 1 491 ? 53.911 -33.818 3.109 1.00 52.03 491 SER A O 1
#

Secondary structure (DSSP, 8-state):
-PPPHHHHHHHHHHHHHTHHHHHHHHHHHHHHH--THHHHHHHHHHHHHHHHHHHHHHHHHHHHHHHHHHHHHHHHHHHHHHHHHHHHHTTS-PPP---------S--S---------------SSHHHHHHHHHHHHHHHHHHHHHHHHHHHHHHHTTT----HHHHHHHHHHHHHHHHHHHHHHHHH--STTHHHHHHHHHHHHHHSTTSTT-HHHHS-S-TTTT--TTHHHHHHHHHHH-HHHHHHHHHHHHHHHHHHHHHHHHHHHHHHHHHHHTSTT--------S--S-TT-GGG--S-------TT--SEESSSEEE-TTTTS--TTTTT-SEEEHHHHHHHHHHHHHHH-TTHHHHHHHHHH-GGG----EEE-SEEE-TTT-----HHHHHHTTHHHH-GGGG-GGGGG-HHHHHHHHHHHT-S-B---HHHHHHHHHHHHHH-TTS-HHHHHHHHHTTS-B---------S----------